Protein AF-0000000074858267 (afdb_homodimer)

Structure (mmCIF, N/CA/C/O backbone):
data_AF-0000000074858267-model_v1
#
loop_
_entity.id
_entity.type
_entity.pdbx_description
1 polymer 'Ankyrin repeat and SOCS box protein 13'
#
loop_
_atom_site.group_PDB
_atom_site.id
_atom_site.type_symbol
_atom_site.label_atom_id
_atom_site.label_alt_id
_atom_site.label_comp_id
_atom_site.label_asym_id
_atom_site.label_entity_id
_atom_site.label_seq_id
_atom_site.pdbx_PDB_ins_code
_atom_site.Cartn_x
_atom_site.Cartn_y
_atom_site.Cartn_z
_atom_site.occupancy
_atom_site.B_iso_or_equiv
_atom_site.auth_seq_id
_atom_site.auth_comp_id
_atom_site.auth_asym_id
_atom_site.auth_atom_id
_atom_site.pdbx_PDB_model_num
ATOM 1 N N . MET A 1 1 ? -24.406 21.719 4.871 1 33.44 1 MET A N 1
ATOM 2 C CA . MET A 1 1 ? -24.938 22.281 6.102 1 33.44 1 MET A CA 1
ATOM 3 C C . MET A 1 1 ? -23.828 22.953 6.91 1 33.44 1 MET A C 1
ATOM 5 O O . MET A 1 1 ? -22.844 22.312 7.27 1 33.44 1 MET A O 1
ATOM 9 N N . THR A 1 2 ? -23.672 24.188 6.684 1 43.06 2 THR A N 1
ATOM 10 C CA . THR A 1 2 ? -22.766 25.109 7.352 1 43.06 2 THR A CA 1
ATOM 11 C C . THR A 1 2 ? -22.797 24.906 8.859 1 43.06 2 THR A C 1
ATOM 13 O O . THR A 1 2 ? -23.859 24.938 9.477 1 43.06 2 THR A O 1
ATOM 16 N N . ASP A 1 3 ? -22.031 24.062 9.406 1 55.59 3 ASP A N 1
ATOM 17 C CA . ASP A 1 3 ? -22.016 23.875 10.852 1 55.59 3 ASP A CA 1
ATOM 18 C C . ASP A 1 3 ? -22.031 25.219 11.578 1 55.59 3 ASP A C 1
ATOM 20 O O . ASP A 1 3 ? -21.047 25.969 11.547 1 55.59 3 ASP A O 1
ATOM 24 N N . LEU A 1 4 ? -23.234 25.875 11.719 1 68.25 4 LEU A N 1
ATOM 25 C CA . LEU A 1 4 ? -23.516 27.141 12.406 1 68.25 4 LEU A CA 1
ATOM 26 C C . LEU A 1 4 ? -22.844 27.156 13.781 1 68.25 4 LEU A C 1
ATOM 28 O O . LEU A 1 4 ? -22.641 28.219 14.359 1 68.25 4 LEU A O 1
ATOM 32 N N . ARG A 1 5 ? -22.422 26.031 14.242 1 77.94 5 ARG A N 1
ATOM 33 C CA . ARG A 1 5 ? -21.875 25.922 15.594 1 77.94 5 ARG A CA 1
ATOM 34 C C . ARG A 1 5 ? -20.438 26.453 15.656 1 77.94 5 ARG A C 1
ATOM 36 O O . ARG A 1 5 ? -20 26.953 16.688 1 77.94 5 ARG A O 1
ATOM 43 N N . TYR A 1 6 ? -19.797 26.375 14.445 1 90.62 6 TYR A N 1
ATOM 44 C CA . TYR A 1 6 ? -18.406 26.812 14.422 1 90.62 6 TYR A CA 1
ATOM 45 C C . TYR A 1 6 ? -18.141 27.688 13.211 1 90.62 6 TYR A C 1
ATOM 47 O O . TYR A 1 6 ? -17.547 27.25 12.227 1 90.62 6 TYR A O 1
ATOM 55 N N . PRO A 1 7 ? -18.594 28.938 13.312 1 91.75 7 PRO A N 1
ATOM 56 C CA . PRO A 1 7 ? -18.531 29.828 12.156 1 91.75 7 PRO A CA 1
ATOM 57 C C . PRO A 1 7 ? -17.109 30.062 11.664 1 91.75 7 PRO A C 1
ATOM 59 O O . PRO A 1 7 ? -16.875 30.156 10.453 1 91.75 7 PRO A O 1
ATOM 62 N N . LEU A 1 8 ? -16.094 30.188 12.594 1 95.94 8 LEU A N 1
ATOM 63 C CA . LEU A 1 8 ? -14.711 30.375 12.188 1 95.94 8 LEU A CA 1
ATOM 64 C C . LEU A 1 8 ? -14.211 29.188 11.367 1 95.94 8 LEU A C 1
ATOM 66 O O . LEU A 1 8 ? -13.547 29.375 10.344 1 95.94 8 LEU A O 1
ATOM 70 N N . HIS A 1 9 ? -14.539 28 11.867 1 95.44 9 HIS A N 1
ATOM 71 C CA . HIS A 1 9 ? -14.133 26.766 11.18 1 95.44 9 HIS A CA 1
ATOM 72 C C . HIS A 1 9 ? -14.703 26.703 9.773 1 95.44 9 HIS A C 1
ATOM 74 O O . HIS A 1 9 ? -13.984 26.406 8.82 1 95.44 9 HIS A O 1
ATOM 80 N N . ALA A 1 10 ? -16 27 9.633 1 93.56 10 ALA A N 1
ATOM 81 C CA . ALA A 1 10 ? -16.688 26.938 8.344 1 93.56 10 ALA A CA 1
ATOM 82 C C . ALA A 1 10 ? -16.094 27.938 7.359 1 93.56 10 ALA A C 1
ATOM 84 O O . ALA A 1 10 ? -15.852 27.625 6.195 1 93.56 10 ALA A O 1
ATOM 85 N N . ALA A 1 11 ? -15.93 29.109 7.832 1 96.19 11 ALA A N 1
ATOM 86 C CA . ALA A 1 11 ? -15.352 30.156 6.988 1 96.19 11 ALA A CA 1
ATOM 87 C C . ALA A 1 11 ? -13.938 29.781 6.539 1 96.19 11 ALA A C 1
ATOM 89 O O . ALA A 1 11 ? -13.586 29.953 5.375 1 96.19 11 ALA A O 1
ATOM 90 N N . ALA A 1 12 ? -13.117 29.234 7.469 1 96.94 12 ALA A N 1
ATOM 91 C CA . ALA A 1 12 ? -11.75 28.812 7.176 1 96.94 12 ALA A CA 1
ATOM 92 C C . ALA A 1 12 ? -11.727 27.672 6.172 1 96.94 12 ALA A C 1
ATOM 94 O O . ALA A 1 12 ? -10.93 27.672 5.23 1 96.94 12 ALA A O 1
ATOM 95 N N . ARG A 1 13 ? -12.562 26.703 6.344 1 94.19 13 ARG A N 1
ATOM 96 C CA . ARG A 1 13 ? -12.656 25.516 5.496 1 94.19 13 ARG A CA 1
ATOM 97 C C . ARG A 1 13 ? -13.031 25.891 4.066 1 94.19 13 ARG A C 1
ATOM 99 O O . ARG A 1 13 ? -12.469 25.359 3.109 1 94.19 13 ARG A O 1
ATOM 106 N N . GLU A 1 14 ? -13.945 26.859 3.943 1 95 14 GLU A N 1
ATOM 107 C CA . GLU A 1 14 ? -14.508 27.219 2.643 1 95 14 GLU A CA 1
ATOM 108 C C . GLU A 1 14 ? -13.703 28.328 1.978 1 95 14 GLU A C 1
ATOM 110 O O . GLU A 1 14 ? -13.961 28.688 0.826 1 95 14 GLU A O 1
ATOM 115 N N . GLY A 1 15 ? -12.812 28.844 2.666 1 97 15 GLY A N 1
ATOM 116 C CA . GLY A 1 15 ? -11.977 29.891 2.1 1 97 15 GLY A CA 1
ATOM 117 C C . GLY A 1 15 ? -12.68 31.234 2.021 1 97 15 GLY A C 1
ATOM 118 O O . GLY A 1 15 ? -12.359 32.062 1.161 1 97 15 GLY A O 1
ATOM 119 N N . ARG A 1 16 ? -13.695 31.422 2.844 1 97.5 16 ARG A N 1
ATOM 120 C CA . ARG A 1 16 ? -14.383 32.719 2.895 1 97.5 16 ARG A CA 1
ATOM 121 C C . ARG A 1 16 ? -13.594 33.719 3.705 1 97.5 16 ARG A C 1
ATOM 123 O O . ARG A 1 16 ? -13.945 34.031 4.848 1 97.5 16 ARG A O 1
ATOM 130 N N . HIS A 1 17 ? -12.648 34.312 3.096 1 97.81 17 HIS A N 1
ATOM 131 C CA . HIS A 1 17 ? -11.672 35.188 3.723 1 97.81 17 HIS A CA 1
ATOM 132 C C . HIS A 1 17 ? -12.344 36.406 4.387 1 97.81 17 HIS A C 1
ATOM 134 O O . HIS A 1 17 ? -12.039 36.719 5.535 1 97.81 17 HIS A O 1
ATOM 140 N N . ASP A 1 18 ? -13.234 37.062 3.652 1 97.94 18 ASP A N 1
ATOM 141 C CA . ASP A 1 18 ? -13.883 38.25 4.164 1 97.94 18 ASP A CA 1
ATOM 142 C C . ASP A 1 18 ? -14.766 37.938 5.371 1 97.94 18 ASP A C 1
ATOM 144 O O . ASP A 1 18 ? -14.797 38.688 6.344 1 97.94 18 ASP A O 1
ATOM 148 N N . ASP A 1 19 ? -15.469 36.875 5.305 1 97.19 19 ASP A N 1
ATOM 149 C CA . ASP A 1 19 ? -16.281 36.438 6.434 1 97.19 19 ASP A CA 1
ATOM 150 C C . ASP A 1 19 ? -15.422 36.125 7.652 1 97.19 19 ASP A C 1
ATOM 152 O O . ASP A 1 19 ? -15.766 36.5 8.773 1 97.19 19 ASP A O 1
ATOM 156 N N . LEU A 1 20 ? -14.336 35.438 7.406 1 97.88 20 LEU A N 1
ATOM 157 C CA . LEU A 1 20 ? -13.422 35.094 8.492 1 97.88 20 LEU A CA 1
ATOM 158 C C . LEU A 1 20 ? -12.875 36.344 9.164 1 97.88 20 LEU A C 1
ATOM 160 O O . LEU A 1 20 ? -12.836 36.438 10.398 1 97.88 20 LEU A O 1
ATOM 164 N N . LYS A 1 21 ? -12.469 37.312 8.352 1 97.44 21 LYS A N 1
ATOM 165 C CA . LYS A 1 21 ? -11.945 38.594 8.859 1 97.44 21 LYS A CA 1
ATOM 166 C C . LYS A 1 21 ? -12.977 39.281 9.727 1 97.44 21 LYS A C 1
ATOM 168 O O . LYS A 1 21 ? -12.656 39.75 10.82 1 97.44 21 LYS A O 1
ATOM 173 N N . SER A 1 22 ? -14.141 39.312 9.234 1 97.19 22 SER A N 1
ATOM 174 C CA . SER A 1 22 ? -15.219 39.969 9.977 1 97.19 22 SER A CA 1
ATOM 175 C C . SER A 1 22 ? -15.469 39.281 11.312 1 97.19 22 SER A C 1
ATOM 177 O O . SER A 1 22 ? -15.68 39.938 12.328 1 97.19 22 SER A O 1
ATOM 179 N N . LEU A 1 23 ? -15.477 38 11.328 1 96.19 23 LEU A N 1
ATOM 180 C CA . LEU A 1 23 ? -15.719 37.219 12.531 1 96.19 23 LEU A CA 1
ATOM 181 C C . LEU A 1 23 ? -14.609 37.406 13.555 1 96.19 23 LEU A C 1
ATOM 183 O O . LEU A 1 23 ? -14.867 37.469 14.758 1 96.19 23 LEU A O 1
ATOM 187 N N . LEU A 1 24 ? -13.398 37.562 13.109 1 96 24 LEU A N 1
ATOM 188 C CA . LEU A 1 24 ? -12.25 37.719 13.992 1 96 24 LEU A CA 1
ATOM 189 C C . LEU A 1 24 ? -12.242 39.125 14.586 1 96 24 LEU A C 1
ATOM 191 O O . LEU A 1 24 ? -11.891 39.312 15.75 1 96 24 LEU A O 1
ATOM 195 N N . LEU A 1 25 ? -12.664 40.125 13.766 1 94.69 25 LEU A N 1
ATOM 196 C CA . LEU A 1 25 ? -12.617 41.5 14.18 1 94.69 25 LEU A CA 1
ATOM 197 C C . LEU A 1 25 ? -13.734 41.812 15.172 1 94.69 25 LEU A C 1
ATOM 199 O O . LEU A 1 25 ? -13.594 42.719 16.016 1 94.69 25 LEU A O 1
ATOM 203 N N . CYS A 1 26 ? -14.766 41.094 15.023 1 92 26 CYS A N 1
ATOM 204 C CA . CYS A 1 26 ? -15.898 41.375 15.914 1 92 26 CYS A CA 1
ATOM 205 C C . CYS A 1 26 ? -15.531 41.031 17.359 1 92 26 CYS A C 1
ATOM 207 O O . CYS A 1 26 ? -16.172 41.531 18.297 1 92 26 CYS A O 1
ATOM 209 N N . GLY A 1 27 ? -14.523 40.188 17.625 1 86.81 27 GLY A N 1
ATOM 210 C CA . GLY A 1 27 ? -13.969 39.938 18.938 1 86.81 27 GLY A CA 1
ATOM 211 C C . GLY A 1 27 ? -14.766 38.906 19.719 1 86.81 27 GLY A C 1
ATOM 212 O O . GLY A 1 27 ? -14.422 38.594 20.859 1 86.81 27 GLY A O 1
ATOM 213 N N . LEU A 1 28 ? -15.742 38.375 19.203 1 89.06 28 LEU A N 1
ATOM 214 C CA . LEU A 1 28 ? -16.641 37.438 19.906 1 89.06 28 LEU A CA 1
ATOM 215 C C . LEU A 1 28 ? -16.156 36 19.766 1 89.06 28 LEU A C 1
ATOM 217 O O . LEU A 1 28 ? -16.594 35.125 20.516 1 89.06 28 LEU A O 1
ATOM 221 N N . HIS A 1 29 ? -15.281 35.812 18.891 1 92.38 29 HIS A N 1
ATOM 222 C CA . HIS A 1 29 ? -14.828 34.438 18.609 1 92.38 29 HIS A CA 1
ATOM 223 C C . HIS A 1 29 ? -13.359 34.25 18.953 1 92.38 29 HIS A C 1
ATOM 225 O O . HIS A 1 29 ? -12.547 35.156 18.703 1 92.38 29 HIS A O 1
ATOM 231 N N . ASP A 1 30 ? -13.016 33.125 19.609 1 95 30 ASP A N 1
ATOM 232 C CA . ASP A 1 30 ? -11.633 32.75 19.875 1 95 30 ASP A CA 1
ATOM 233 C C . ASP A 1 30 ? -10.992 32.094 18.656 1 95 30 ASP A C 1
ATOM 235 O O . ASP A 1 30 ? -11.508 31.109 18.125 1 95 30 ASP A O 1
ATOM 239 N N . VAL A 1 31 ? -9.922 32.688 18.188 1 97.25 31 VAL A N 1
ATOM 240 C CA . VAL A 1 31 ? -9.234 32.219 16.984 1 97.25 31 VAL A CA 1
ATOM 241 C C . VAL A 1 31 ? -8.773 30.781 17.188 1 97.25 31 VAL A C 1
ATOM 243 O O . VAL A 1 31 ? -8.617 30.047 16.219 1 97.25 31 VAL A O 1
ATOM 246 N N . ASN A 1 32 ? -8.562 30.359 18.406 1 97.44 32 ASN A N 1
ATOM 247 C CA . ASN A 1 32 ? -8.117 29 18.719 1 97.44 32 ASN A CA 1
ATOM 248 C C . ASN A 1 32 ? -9.266 28.156 19.266 1 97.44 32 ASN A C 1
ATOM 250 O O . ASN A 1 32 ? -9.031 27.203 20.016 1 97.44 32 ASN A O 1
ATOM 254 N N . GLU A 1 33 ? -10.461 28.578 18.891 1 94.31 33 GLU A N 1
ATOM 255 C CA . GLU A 1 33 ? -11.617 27.797 19.312 1 94.31 33 GLU A CA 1
ATOM 256 C C . GLU A 1 33 ? -11.516 26.359 18.812 1 94.31 33 GLU A C 1
ATOM 258 O O . GLU A 1 33 ? -11.141 26.109 17.672 1 94.31 33 GLU A O 1
ATOM 263 N N . ALA A 1 34 ? -11.852 25.359 19.75 1 92.56 34 ALA A N 1
ATOM 264 C CA . ALA A 1 34 ? -11.75 23.938 19.391 1 92.56 34 ALA A CA 1
ATOM 265 C C . ALA A 1 34 ? -13.133 23.312 19.25 1 92.56 34 ALA A C 1
ATOM 267 O O . ALA A 1 34 ? -14.055 23.625 20.016 1 92.56 34 ALA A O 1
ATOM 268 N N . THR A 1 35 ? -13.25 22.453 18.203 1 88.5 35 THR A N 1
ATOM 269 C CA . THR A 1 35 ? -14.406 21.562 18.172 1 88.5 35 THR A CA 1
ATOM 270 C C . THR A 1 35 ? -14.258 20.438 19.188 1 88.5 35 THR A C 1
ATOM 272 O O . THR A 1 35 ? -13.312 20.422 19.969 1 88.5 35 THR A O 1
ATOM 275 N N . PHE A 1 36 ? -15.289 19.578 19.188 1 83.19 36 PHE A N 1
ATOM 276 C CA . PHE A 1 36 ? -15.266 18.438 20.094 1 83.19 36 PHE A CA 1
ATOM 277 C C . PHE A 1 36 ? -14.031 17.578 19.844 1 83.19 36 PHE A C 1
ATOM 279 O O . PHE A 1 36 ? -13.484 16.984 20.781 1 83.19 36 PHE A O 1
ATOM 286 N N . GLU A 1 37 ? -13.555 17.547 18.641 1 83.5 37 GLU A N 1
ATOM 287 C CA . GLU A 1 37 ? -12.383 16.75 18.281 1 83.5 37 GLU A CA 1
ATOM 288 C C . GLU A 1 37 ? -11.102 17.562 18.391 1 83.5 37 GLU A C 1
ATOM 290 O O . GLU A 1 37 ? -10.047 17.141 17.906 1 83.5 37 GLU A O 1
ATOM 295 N N . LEU A 1 38 ? -11.164 18.719 18.938 1 90.62 38 LEU A N 1
ATOM 296 C CA . LEU A 1 38 ? -10.055 19.625 19.188 1 90.62 38 LEU A CA 1
ATOM 297 C C . LEU A 1 38 ? -9.508 20.188 17.875 1 90.62 38 LEU A C 1
ATOM 299 O O . LEU A 1 38 ? -8.312 20.469 17.766 1 90.62 38 LEU A O 1
ATOM 303 N N . VAL A 1 39 ? -10.414 20.281 16.953 1 92.12 39 VAL A N 1
ATOM 304 C CA . VAL A 1 39 ? -10.047 20.891 15.68 1 92.12 39 VAL A CA 1
ATOM 305 C C . VAL A 1 39 ? -10.156 22.406 15.766 1 92.12 39 VAL A C 1
ATOM 307 O O . VAL A 1 39 ? -11.148 22.938 16.266 1 92.12 39 VAL A O 1
ATOM 310 N N . ARG A 1 40 ? -9.102 23.047 15.344 1 95.75 40 ARG A N 1
ATOM 311 C CA . ARG A 1 40 ? -9.078 24.516 15.305 1 95.75 40 ARG A CA 1
ATOM 312 C C . ARG A 1 40 ? -9.336 25.031 13.898 1 95.75 40 ARG A C 1
ATOM 314 O O . ARG A 1 40 ? -9.18 24.297 12.922 1 95.75 40 ARG A O 1
ATOM 321 N N . PRO A 1 41 ? -9.812 26.297 13.766 1 96.62 41 PRO A N 1
ATOM 322 C CA . PRO A 1 41 ? -10.016 26.875 12.438 1 96.62 41 PRO A CA 1
ATOM 323 C C . PRO A 1 41 ? -8.781 26.766 11.547 1 96.62 41 PRO A C 1
ATOM 325 O O . PRO A 1 41 ? -8.898 26.531 10.344 1 96.62 41 PRO A O 1
ATOM 328 N N . LEU A 1 42 ? -7.594 26.812 12.164 1 98.19 42 LEU A N 1
ATOM 329 C CA . LEU A 1 42 ? -6.359 26.719 11.391 1 98.19 42 LEU A CA 1
ATOM 330 C C . LEU A 1 42 ? -6.203 25.328 10.773 1 98.19 42 LEU A C 1
ATOM 332 O O . LEU A 1 42 ? -5.73 25.203 9.641 1 98.19 42 LEU A O 1
ATOM 336 N N . HIS A 1 43 ? -6.547 24.312 11.508 1 96.12 43 HIS A N 1
ATOM 337 C CA . HIS A 1 43 ? -6.543 22.953 10.953 1 96.12 43 HIS A CA 1
ATOM 338 C C . HIS A 1 43 ? -7.355 22.891 9.664 1 96.12 43 HIS A C 1
ATOM 340 O O . HIS A 1 43 ? -6.902 22.328 8.664 1 96.12 43 HIS A O 1
ATOM 346 N N . GLU A 1 44 ? -8.562 23.484 9.711 1 94.69 44 GLU A N 1
ATOM 347 C CA . GLU A 1 44 ? -9.477 23.453 8.578 1 94.69 44 GLU A CA 1
ATOM 348 C C . GLU A 1 44 ? -8.898 24.203 7.379 1 94.69 44 GLU A C 1
ATOM 350 O O . GLU A 1 44 ? -8.93 23.688 6.254 1 94.69 44 GLU A O 1
ATOM 355 N N . ALA A 1 45 ? -8.422 25.344 7.637 1 97.38 45 ALA A N 1
ATOM 356 C CA . ALA A 1 45 ? -7.84 26.141 6.559 1 97.38 45 ALA A CA 1
ATOM 357 C C . ALA A 1 45 ? -6.691 25.391 5.887 1 97.38 45 ALA A C 1
ATOM 359 O O . ALA A 1 45 ? -6.582 25.391 4.656 1 97.38 45 ALA A O 1
ATOM 360 N N . CYS A 1 46 ? -5.848 24.75 6.688 1 97.56 46 CYS A N 1
ATOM 361 C CA . CYS A 1 46 ? -4.668 24.047 6.176 1 97.56 46 CYS A CA 1
ATOM 362 C C . CYS A 1 46 ? -5.062 22.797 5.414 1 97.56 46 CYS A C 1
ATOM 364 O O . CYS A 1 46 ? -4.539 22.531 4.328 1 97.56 46 CYS A O 1
ATOM 366 N N . PHE A 1 47 ? -5.945 22.078 5.93 1 94.69 47 PHE A N 1
ATOM 367 C CA . PHE A 1 47 ? -6.375 20.844 5.285 1 94.69 47 PHE A CA 1
ATOM 368 C C . PHE A 1 47 ? -7.016 21.141 3.934 1 94.69 47 PHE A C 1
ATOM 370 O O . PHE A 1 47 ? -6.836 20.375 2.979 1 94.69 47 PHE A O 1
ATOM 377 N N . CYS A 1 48 ? -7.746 22.234 3.887 1 95.19 48 CYS A N 1
ATOM 378 C CA . CYS A 1 48 ? -8.477 22.562 2.668 1 95.19 48 CYS A CA 1
ATOM 379 C C . CYS A 1 48 ? -7.637 23.438 1.747 1 95.19 48 CYS A C 1
ATOM 381 O O . CYS A 1 48 ? -8.094 23.828 0.673 1 95.19 48 CYS A O 1
ATOM 383 N N . GLY A 1 49 ? -6.508 23.766 2.119 1 97 49 GLY A N 1
ATOM 384 C CA . GLY A 1 49 ? -5.59 24.5 1.261 1 97 49 GLY A CA 1
ATOM 385 C C . GLY A 1 49 ? -5.961 25.953 1.101 1 97 49 GLY A C 1
ATOM 386 O O . GLY A 1 49 ? -5.777 26.531 0.028 1 97 49 GLY A O 1
ATOM 387 N N . GLN A 1 50 ? -6.551 26.516 2.105 1 97.81 50 GLN A N 1
ATOM 388 C CA . GLN A 1 50 ? -6.969 27.922 2.049 1 97.81 50 GLN A CA 1
ATOM 389 C C . GLN A 1 50 ? -5.895 28.844 2.617 1 97.81 50 GLN A C 1
ATOM 391 O O . GLN A 1 50 ? -5.973 29.25 3.775 1 97.81 50 GLN A O 1
ATOM 396 N N . TYR A 1 51 ? -4.996 29.25 1.82 1 98.56 51 TYR A N 1
ATOM 397 C CA . TYR A 1 51 ? -3.805 29.984 2.234 1 98.56 51 TYR A CA 1
ATOM 398 C C . TYR A 1 51 ? -4.184 31.297 2.902 1 98.56 51 TYR A C 1
ATOM 400 O O . TYR A 1 51 ? -3.682 31.625 3.98 1 98.56 51 TYR A O 1
ATOM 408 N N . GLU A 1 52 ? -5.07 32.031 2.26 1 98.69 52 GLU A N 1
ATOM 409 C CA . GLU A 1 52 ? -5.414 33.375 2.764 1 98.69 52 GLU A CA 1
ATOM 410 C C . GLU A 1 52 ? -6.07 33.281 4.141 1 98.69 52 GLU A C 1
ATOM 412 O O . GLU A 1 52 ? -5.812 34.125 5.008 1 98.69 52 GLU A O 1
ATOM 417 N N . CYS A 1 53 ? -6.871 32.312 4.305 1 98.69 53 CYS A N 1
ATOM 418 C CA . CYS A 1 53 ? -7.516 32.094 5.598 1 98.69 53 CYS A CA 1
ATOM 419 C C . CYS A 1 53 ? -6.504 31.688 6.656 1 98.69 53 CYS A C 1
ATOM 421 O O . CYS A 1 53 ? -6.551 32.156 7.789 1 98.69 53 CYS A O 1
ATOM 423 N N . ALA A 1 54 ? -5.578 30.766 6.297 1 98.81 54 ALA A N 1
ATOM 424 C CA . ALA A 1 54 ? -4.535 30.344 7.227 1 98.81 54 ALA A CA 1
ATOM 425 C C . ALA A 1 54 ? -3.68 31.516 7.68 1 98.81 54 ALA A C 1
ATOM 427 O O . ALA A 1 54 ? -3.422 31.688 8.875 1 98.81 54 ALA A O 1
ATOM 428 N N . ALA A 1 55 ? -3.297 32.344 6.734 1 98.81 55 ALA A N 1
ATOM 429 C CA . ALA A 1 55 ? -2.479 33.531 7.031 1 98.81 55 ALA A CA 1
ATOM 430 C C . ALA A 1 55 ? -3.213 34.5 7.965 1 98.81 55 ALA A C 1
ATOM 432 O O . ALA A 1 55 ? -2.625 35 8.914 1 98.81 55 ALA A O 1
ATOM 433 N N . LEU A 1 56 ? -4.449 34.719 7.645 1 98.62 56 LEU A N 1
ATOM 434 C CA . LEU A 1 56 ? -5.262 35.625 8.453 1 98.62 56 LEU A CA 1
ATOM 435 C C . LEU A 1 56 ? -5.375 35.094 9.883 1 98.62 56 LEU A C 1
ATOM 437 O O . LEU A 1 56 ? -5.266 35.875 10.836 1 98.62 56 LEU A O 1
ATOM 441 N N . LEU A 1 57 ? -5.645 33.812 10.047 1 98.75 57 LEU A N 1
ATOM 442 C CA . LEU A 1 57 ? -5.766 33.219 11.367 1 98.75 57 LEU A CA 1
ATOM 443 C C . LEU A 1 57 ? -4.473 33.375 12.156 1 98.75 57 LEU A C 1
ATOM 445 O O . LEU A 1 57 ? -4.5 33.75 13.336 1 98.75 57 LEU A O 1
ATOM 449 N N . ILE A 1 58 ? -3.318 33.125 11.539 1 98.69 58 ILE A N 1
ATOM 450 C CA . ILE A 1 58 ? -2.02 33.219 12.195 1 98.69 58 ILE A CA 1
ATOM 451 C C . ILE A 1 58 ? -1.769 34.688 12.609 1 98.69 58 ILE A C 1
ATOM 453 O O . ILE A 1 58 ? -1.302 34.938 13.719 1 98.69 58 ILE A O 1
ATOM 457 N N . GLU A 1 59 ? -2.107 35.625 11.719 1 97.81 59 GLU A N 1
ATOM 458 C CA . GLU A 1 59 ? -1.957 37.062 12.008 1 97.81 59 GLU A CA 1
ATOM 459 C C . GLU A 1 59 ? -2.768 37.438 13.234 1 97.81 59 GLU A C 1
ATOM 461 O O . GLU A 1 59 ? -2.371 38.344 13.977 1 97.81 59 GLU A O 1
ATOM 466 N N . HIS A 1 60 ? -3.844 36.812 13.477 1 97.56 60 HIS A N 1
ATOM 467 C CA . HIS A 1 60 ? -4.727 37.156 14.586 1 97.56 60 HIS A CA 1
ATOM 468 C C . HIS A 1 60 ? -4.445 36.281 15.805 1 97.56 60 HIS A C 1
ATOM 470 O O . HIS A 1 60 ? -5.285 36.188 16.703 1 97.56 60 HIS A O 1
ATOM 476 N N . GLY A 1 61 ? -3.361 35.531 15.766 1 97.25 61 GLY A N 1
ATOM 477 C CA . GLY A 1 61 ? -2.875 34.875 16.984 1 97.25 61 GLY A CA 1
ATOM 478 C C . GLY A 1 61 ? -3.17 33.406 17.047 1 97.25 61 GLY A C 1
ATOM 479 O O . GLY A 1 61 ? -3.111 32.781 18.109 1 97.25 61 GLY A O 1
ATOM 480 N N . ALA A 1 62 ? -3.535 32.781 15.938 1 98.44 62 ALA A N 1
ATOM 481 C CA . ALA A 1 62 ? -3.73 31.328 15.945 1 98.44 62 ALA A CA 1
ATOM 482 C C . ALA A 1 62 ? -2.451 30.609 16.359 1 98.44 62 ALA A C 1
ATOM 484 O O . ALA A 1 62 ? -1.363 30.938 15.867 1 98.44 62 ALA A O 1
ATOM 485 N N . ASN A 1 63 ? -2.545 29.672 17.297 1 98.19 63 ASN A N 1
ATOM 486 C CA . ASN A 1 63 ? -1.414 28.844 17.688 1 98.19 63 ASN A CA 1
ATOM 487 C C . ASN A 1 63 ? -1.157 27.734 16.672 1 98.19 63 ASN A C 1
ATOM 489 O O . ASN A 1 63 ? -1.968 26.812 16.516 1 98.19 63 ASN A O 1
ATOM 493 N N . VAL A 1 64 ? -0.054 27.719 16.031 1 98.12 64 VAL A N 1
ATOM 494 C CA . VAL A 1 64 ? 0.229 26.844 14.883 1 98.12 64 VAL A CA 1
ATOM 495 C C . VAL A 1 64 ? 0.587 25.453 15.367 1 98.12 64 VAL A C 1
ATOM 497 O O . VAL A 1 64 ? 0.644 24.5 14.578 1 98.12 64 VAL A O 1
ATOM 500 N N . ASN A 1 65 ? 0.762 25.203 16.672 1 97 65 ASN A N 1
ATOM 501 C CA . ASN A 1 65 ? 1.284 23.922 17.156 1 97 65 ASN A CA 1
ATOM 502 C C . ASN A 1 65 ? 0.228 23.156 17.938 1 97 65 ASN A C 1
ATOM 504 O O . ASN A 1 65 ? 0.523 22.109 18.516 1 97 65 ASN A O 1
ATOM 508 N N . LEU A 1 66 ? -1.019 23.656 17.953 1 94.38 66 LEU A N 1
ATOM 509 C CA . LEU A 1 66 ? -2.068 22.922 18.641 1 94.38 66 LEU A CA 1
ATOM 510 C C . LEU A 1 66 ? -2.479 21.688 17.859 1 94.38 66 LEU A C 1
ATOM 512 O O . LEU A 1 66 ? -2.656 21.75 16.641 1 94.38 66 LEU A O 1
ATOM 516 N N . SER A 1 67 ? -2.59 20.547 18.531 1 91.5 67 SER A N 1
ATOM 517 C CA . SER A 1 67 ? -2.988 19.297 17.891 1 91.5 67 SER A CA 1
ATOM 518 C C . SER A 1 67 ? -4.477 19.031 18.078 1 91.5 67 SER A C 1
ATOM 520 O O . SER A 1 67 ? -5.082 19.5 19.031 1 91.5 67 SER A O 1
ATOM 522 N N . ASN A 1 68 ? -5.059 18.312 17.141 1 88.31 68 ASN A N 1
ATOM 523 C CA . ASN A 1 68 ? -6.402 17.766 17.359 1 88.31 68 ASN A CA 1
ATOM 524 C C . ASN A 1 68 ? -6.375 16.531 18.25 1 88.31 68 ASN A C 1
ATOM 526 O O . ASN A 1 68 ? -5.355 16.234 18.859 1 88.31 68 ASN A O 1
ATOM 530 N N . ILE A 1 69 ? -7.484 15.852 18.328 1 82.69 69 ILE A N 1
ATOM 531 C CA . ILE A 1 69 ? -7.633 14.75 19.266 1 82.69 69 ILE A CA 1
ATOM 532 C C . ILE A 1 69 ? -6.746 13.586 18.844 1 82.69 69 ILE A C 1
ATOM 534 O O . ILE A 1 69 ? -6.344 12.766 19.688 1 82.69 69 ILE A O 1
ATOM 538 N N . ASP A 1 70 ? -6.469 13.516 17.578 1 77.94 70 ASP A N 1
ATOM 539 C CA . ASP A 1 70 ? -5.672 12.414 17.047 1 77.94 70 ASP A CA 1
ATOM 540 C C . ASP A 1 70 ? -4.191 12.797 16.984 1 77.94 70 ASP A C 1
ATOM 542 O O . ASP A 1 70 ? -3.373 12.016 16.484 1 77.94 70 ASP A O 1
ATOM 546 N N . GLY A 1 71 ? -3.848 13.961 17.391 1 82.94 71 GLY A N 1
ATOM 547 C CA . GLY A 1 71 ? -2.459 14.391 17.422 1 82.94 71 GLY A CA 1
ATOM 548 C C . GLY A 1 71 ? -2.021 15.109 16.156 1 82.94 71 GLY A C 1
ATOM 549 O O . GLY A 1 71 ? -0.854 15.477 16.031 1 82.94 71 GLY A O 1
ATOM 550 N N . GLY A 1 72 ? -2.9 15.289 15.305 1 88.88 72 GLY A N 1
ATOM 551 C CA . GLY A 1 72 ? -2.572 15.992 14.078 1 88.88 72 GLY A CA 1
ATOM 552 C C . GLY A 1 72 ? -2.48 17.5 14.266 1 88.88 72 GLY A C 1
ATOM 553 O O . GLY A 1 72 ? -3.275 18.094 15 1 88.88 72 GLY A O 1
ATOM 554 N N . THR A 1 73 ? -1.483 18.047 13.711 1 93.69 73 THR A N 1
ATOM 555 C CA . THR A 1 73 ? -1.289 19.5 13.75 1 93.69 73 THR A CA 1
ATOM 556 C C . THR A 1 73 ? -1.691 20.125 12.422 1 93.69 73 THR A C 1
ATOM 558 O O . THR A 1 73 ? -1.98 19.422 11.453 1 93.69 73 THR A O 1
ATOM 561 N N . ALA A 1 74 ? -1.727 21.5 12.453 1 96 74 ALA A N 1
ATOM 562 C CA . ALA A 1 74 ? -2.02 22.219 11.219 1 96 74 ALA A CA 1
ATOM 563 C C . ALA A 1 74 ? -0.999 21.891 10.133 1 96 74 ALA A C 1
ATOM 565 O O . ALA A 1 74 ? -1.34 21.844 8.953 1 96 74 ALA A O 1
ATOM 566 N N . LEU A 1 75 ? 0.258 21.641 10.578 1 96.88 75 LEU A N 1
ATOM 567 C CA . LEU A 1 75 ? 1.293 21.266 9.617 1 96.88 75 LEU A CA 1
ATOM 568 C C . LEU A 1 75 ? 0.997 19.922 8.984 1 96.88 75 LEU A C 1
ATOM 570 O O . LEU A 1 75 ? 1.166 19.734 7.777 1 96.88 75 LEU A O 1
ATOM 574 N N . CYS A 1 76 ? 0.554 18.969 9.758 1 94.38 76 CYS A N 1
ATOM 575 C CA . CYS A 1 76 ? 0.142 17.672 9.219 1 94.38 76 CYS A CA 1
ATOM 576 C C . CYS A 1 76 ? -0.963 17.844 8.18 1 94.38 76 CYS A C 1
ATOM 578 O O . CYS A 1 76 ? -0.906 17.234 7.109 1 94.38 76 CYS A O 1
ATOM 580 N N . ASP A 1 77 ? -1.923 18.656 8.531 1 94.56 77 ASP A N 1
ATOM 581 C CA . ASP A 1 77 ? -3.041 18.906 7.625 1 94.56 77 ASP A CA 1
ATOM 582 C C . ASP A 1 77 ? -2.561 19.516 6.312 1 94.56 77 ASP A C 1
ATOM 584 O O . ASP A 1 77 ? -3.037 19.156 5.238 1 94.56 77 ASP A O 1
ATOM 588 N N . ALA A 1 78 ? -1.707 20.469 6.402 1 96.88 78 ALA A N 1
ATOM 589 C CA . ALA A 1 78 ? -1.169 21.125 5.211 1 96.88 78 ALA A CA 1
ATOM 590 C C . ALA A 1 78 ? -0.397 20.125 4.344 1 96.88 78 ALA A C 1
ATOM 592 O O . ALA A 1 78 ? -0.463 20.188 3.113 1 96.88 78 ALA A O 1
ATOM 593 N N . CYS A 1 79 ? 0.333 19.234 4.992 1 96.12 79 CYS A N 1
ATOM 594 C CA . CYS A 1 79 ? 1.089 18.219 4.266 1 96.12 79 CYS A CA 1
ATOM 595 C C . CYS A 1 79 ? 0.154 17.219 3.578 1 96.12 79 CYS A C 1
ATOM 597 O O . CYS A 1 79 ? 0.448 16.75 2.482 1 96.12 79 CYS A O 1
ATOM 599 N N . CYS A 1 80 ? -0.908 16.875 4.246 1 93.31 80 CYS A N 1
ATOM 600 C CA . CYS A 1 80 ? -1.927 16.031 3.627 1 93.31 80 CYS A CA 1
ATOM 601 C C . CYS A 1 80 ? -2.469 16.672 2.359 1 93.31 80 CYS A C 1
ATOM 603 O O . CYS A 1 80 ? -2.666 16 1.348 1 93.31 80 CYS A O 1
ATOM 605 N N . ASN A 1 81 ? -2.713 17.969 2.443 1 94.12 81 ASN A N 1
ATOM 606 C CA . ASN A 1 81 ? -3.193 18.719 1.29 1 94.12 81 ASN A CA 1
ATOM 607 C C . ASN A 1 81 ? -2.117 18.859 0.217 1 94.12 81 ASN A C 1
ATOM 609 O O . ASN A 1 81 ? -2.408 18.766 -0.977 1 94.12 81 ASN A O 1
ATOM 613 N N . GLY A 1 82 ? -0.881 19.125 0.602 1 96.44 82 GLY A N 1
ATOM 614 C CA . GLY A 1 82 ? 0.237 19.266 -0.317 1 96.44 82 GLY A CA 1
ATOM 615 C C . GLY A 1 82 ? 0.497 20.703 -0.724 1 96.44 82 GLY A C 1
ATOM 616 O O . GLY A 1 82 ? 1.245 20.969 -1.67 1 96.44 82 GLY A O 1
ATOM 617 N N . ASN A 1 83 ? -0.121 21.688 -0.026 1 97.06 83 ASN A N 1
ATOM 618 C CA . ASN A 1 83 ? 0.052 23.094 -0.357 1 97.06 83 ASN A CA 1
ATOM 619 C C . ASN A 1 83 ? 1.367 23.641 0.191 1 97.06 83 ASN A C 1
ATOM 621 O O . ASN A 1 83 ? 1.474 23.938 1.384 1 97.06 83 ASN A O 1
ATOM 625 N N . LEU A 1 84 ? 2.307 23.922 -0.638 1 98.31 84 LEU A N 1
ATOM 626 C CA . LEU A 1 84 ? 3.652 24.312 -0.248 1 98.31 84 LEU A CA 1
ATOM 627 C C . LEU A 1 84 ? 3.643 25.703 0.396 1 98.31 84 LEU A C 1
ATOM 629 O O . LEU A 1 84 ? 4.41 25.969 1.325 1 98.31 84 LEU A O 1
ATOM 633 N N . LYS A 1 85 ? 2.797 26.531 -0.077 1 98.56 85 LYS A N 1
ATOM 634 C CA . LYS A 1 85 ? 2.734 27.875 0.458 1 98.56 85 LYS A CA 1
ATOM 635 C C . LYS A 1 85 ? 2.273 27.875 1.913 1 98.56 85 LYS A C 1
ATOM 637 O O . LYS A 1 85 ? 2.816 28.609 2.742 1 98.56 85 LYS A O 1
ATOM 642 N N . ILE A 1 86 ? 1.303 27.078 2.174 1 98.69 86 ILE A N 1
ATOM 643 C CA . ILE A 1 86 ? 0.788 27 3.535 1 98.69 86 ILE A CA 1
ATOM 644 C C . ILE A 1 86 ? 1.835 26.359 4.449 1 98.69 86 ILE A C 1
ATOM 646 O O . ILE A 1 86 ? 2.016 26.781 5.59 1 98.69 86 ILE A O 1
ATOM 650 N N . ILE A 1 87 ? 2.508 25.312 3.955 1 98.69 87 ILE A N 1
ATOM 651 C CA . ILE A 1 87 ? 3.551 24.641 4.73 1 98.69 87 ILE A CA 1
ATOM 652 C C . ILE A 1 87 ? 4.648 25.641 5.082 1 98.69 87 ILE A C 1
ATOM 654 O O . ILE A 1 87 ? 5.074 25.734 6.238 1 98.69 87 ILE A O 1
ATOM 658 N N . GLU A 1 88 ? 5.035 26.406 4.156 1 98.56 88 GLU A N 1
ATOM 659 C CA . GLU A 1 88 ? 6.051 27.422 4.387 1 98.56 88 GLU A CA 1
ATOM 660 C C . GLU A 1 88 ? 5.57 28.453 5.406 1 98.56 88 GLU A C 1
ATOM 662 O O . GLU A 1 88 ? 6.328 28.859 6.293 1 98.56 88 GLU A O 1
ATOM 667 N N . LEU A 1 89 ? 4.379 28.891 5.246 1 98.75 89 LEU A N 1
ATOM 668 C CA . LEU A 1 89 ? 3.777 29.844 6.164 1 98.75 89 LEU A CA 1
ATOM 669 C C . LEU A 1 89 ? 3.814 29.328 7.598 1 98.75 89 LEU A C 1
ATOM 671 O O . LEU A 1 89 ? 4.215 30.047 8.516 1 98.75 89 LEU A O 1
ATOM 675 N N . LEU A 1 90 ? 3.398 28.094 7.758 1 98.81 90 LEU A N 1
ATOM 676 C CA . LEU A 1 90 ? 3.357 27.5 9.086 1 98.81 90 LEU A CA 1
ATOM 677 C C . LEU A 1 90 ? 4.762 27.375 9.672 1 98.81 90 LEU A C 1
ATOM 679 O O . LEU A 1 90 ? 4.98 27.719 10.836 1 98.81 90 LEU A O 1
ATOM 683 N N . LEU A 1 91 ? 5.672 26.891 8.867 1 98.38 91 LEU A N 1
ATOM 684 C CA . LEU A 1 91 ? 7.043 26.719 9.336 1 98.38 91 LEU A CA 1
ATOM 685 C C . LEU A 1 91 ? 7.668 28.047 9.719 1 98.38 91 LEU A C 1
ATOM 687 O O . LEU A 1 91 ? 8.328 28.156 10.758 1 98.38 91 LEU A O 1
ATOM 691 N N . ASN A 1 92 ? 7.438 29.047 8.906 1 97.94 92 ASN A N 1
ATOM 692 C CA . ASN A 1 92 ? 7.953 30.375 9.203 1 97.94 92 ASN A CA 1
ATOM 693 C C . ASN A 1 92 ? 7.281 30.984 10.43 1 97.94 92 ASN A C 1
ATOM 695 O O . ASN A 1 92 ? 7.805 31.922 11.031 1 97.94 92 ASN A O 1
ATOM 699 N N . SER A 1 93 ? 6.156 30.5 10.797 1 98.5 93 SER A N 1
ATOM 700 C CA . SER A 1 93 ? 5.406 31.016 11.938 1 98.5 93 SER A CA 1
ATOM 701 C C . SER A 1 93 ? 5.688 30.203 13.195 1 98.5 93 SER A C 1
ATOM 703 O O . SER A 1 93 ? 5 30.344 14.211 1 98.5 93 SER A O 1
ATOM 705 N N . GLY A 1 94 ? 6.578 29.234 13.078 1 97.75 94 GLY A N 1
ATOM 706 C CA . GLY A 1 94 ? 7.043 28.547 14.266 1 97.75 94 GLY A CA 1
ATOM 707 C C . GLY A 1 94 ? 6.438 27.156 14.43 1 97.75 94 GLY A C 1
ATOM 708 O O . GLY A 1 94 ? 6.492 26.578 15.516 1 97.75 94 GLY A O 1
ATOM 709 N N . ALA A 1 95 ? 5.84 26.625 13.422 1 98.12 95 ALA A N 1
ATOM 710 C CA . ALA A 1 95 ? 5.289 25.266 13.508 1 98.12 95 ALA A CA 1
ATOM 711 C C . ALA A 1 95 ? 6.391 24.25 13.781 1 98.12 95 ALA A C 1
ATOM 713 O O . ALA A 1 95 ? 7.48 24.328 13.211 1 98.12 95 ALA A O 1
ATOM 714 N N . ASN A 1 96 ? 6.078 23.328 14.688 1 96.75 96 ASN A N 1
ATOM 715 C CA . ASN A 1 96 ? 6.996 22.234 14.977 1 96.75 96 ASN A CA 1
ATOM 716 C C . ASN A 1 96 ? 6.965 21.172 13.883 1 96.75 96 ASN A C 1
ATOM 718 O O . ASN A 1 96 ? 5.949 20.5 13.688 1 96.75 96 ASN A O 1
ATOM 722 N N . VAL A 1 97 ? 8.039 21 13.203 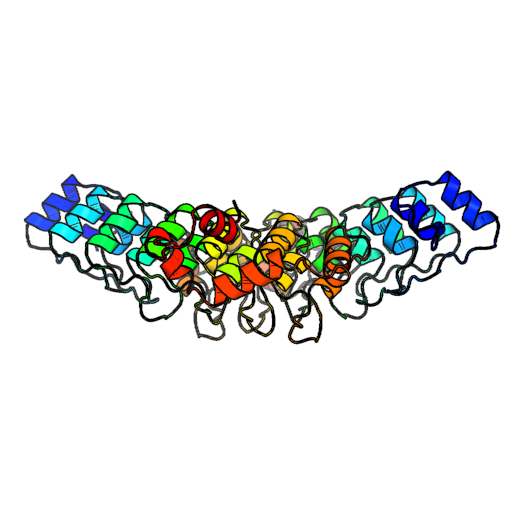1 96.31 97 VAL A N 1
ATOM 723 C CA . VAL A 1 97 ? 8.102 20.078 12.078 1 96.31 97 VAL A CA 1
ATOM 724 C C . VAL A 1 97 ? 8.156 18.641 12.578 1 96.31 97 VAL A C 1
ATOM 726 O O . VAL A 1 97 ? 7.883 17.703 11.828 1 96.31 97 VAL A O 1
ATOM 729 N N . ASN A 1 98 ? 8.523 18.453 13.836 1 94.81 98 ASN A N 1
ATOM 730 C CA . ASN A 1 98 ? 8.562 17.156 14.5 1 94.81 98 ASN A CA 1
ATOM 731 C C . ASN A 1 98 ? 7.691 17.141 15.75 1 94.81 98 ASN A C 1
ATOM 733 O O . ASN A 1 98 ? 8.203 16.984 16.859 1 94.81 98 ASN A O 1
ATOM 737 N N . PRO A 1 99 ? 6.363 17.234 15.57 1 90.25 99 PRO A N 1
ATOM 738 C CA . PRO A 1 99 ? 5.484 17.203 16.734 1 90.25 99 PRO A CA 1
ATOM 739 C C . PRO A 1 99 ? 5.559 15.875 17.484 1 90.25 99 PRO A C 1
ATOM 741 O O . PRO A 1 99 ? 6.035 14.875 16.938 1 90.25 99 PRO A O 1
ATOM 744 N N . PRO A 1 100 ? 5.203 15.898 18.859 1 81.44 100 PRO A N 1
ATOM 745 C CA . PRO A 1 100 ? 5.188 14.633 19.594 1 81.44 100 PRO A CA 1
ATOM 746 C C . PRO A 1 100 ? 4.301 13.578 18.938 1 81.44 100 PRO A C 1
ATOM 748 O O . PRO A 1 100 ? 3.203 13.891 18.469 1 81.44 100 PRO A O 1
ATOM 751 N N . PHE A 1 101 ? 4.906 12.516 18.609 1 63.56 101 PHE A N 1
ATOM 752 C CA . PHE A 1 101 ? 4.324 11.469 17.781 1 63.56 101 PHE A CA 1
ATOM 753 C C . PHE A 1 101 ? 3.133 10.82 18.469 1 63.56 101 PHE A C 1
ATOM 755 O O . PHE A 1 101 ? 3.285 10.195 19.516 1 63.56 101 PHE A O 1
ATOM 762 N N . LEU A 1 102 ? 2.064 11.094 17.953 1 65.62 102 LEU A N 1
ATOM 763 C CA . LEU A 1 102 ? 0.934 10.281 18.391 1 65.62 102 LEU A CA 1
ATOM 764 C C . LEU A 1 102 ? 0.528 9.281 17.312 1 65.62 102 LEU A C 1
ATOM 766 O O . LEU A 1 102 ? 0.761 8.078 17.469 1 65.62 102 LEU A O 1
ATOM 770 N N . MET A 1 103 ? 0.16 9.773 16.203 1 67.12 103 MET A N 1
ATOM 771 C CA . MET A 1 103 ? -0.327 8.828 15.203 1 67.12 103 MET A CA 1
ATOM 772 C C . MET A 1 103 ? 0.417 9 13.883 1 67.12 103 MET A C 1
ATOM 774 O O . MET A 1 103 ? 0.623 8.023 13.148 1 67.12 103 MET A O 1
ATOM 778 N N . THR A 1 104 ? 0.819 10.234 13.641 1 78.19 104 THR A N 1
ATOM 779 C CA . THR A 1 104 ? 1.453 10.461 12.352 1 78.19 104 THR A CA 1
ATOM 780 C C . THR A 1 104 ? 2.373 11.68 12.406 1 78.19 104 THR A C 1
ATOM 782 O O . THR A 1 104 ? 2.379 12.414 13.398 1 78.19 104 THR A O 1
ATOM 785 N N . THR A 1 105 ? 3.234 11.812 11.508 1 90.88 105 THR A N 1
ATOM 786 C CA . THR A 1 105 ? 4.105 12.969 11.328 1 90.88 105 THR A CA 1
ATOM 787 C C . THR A 1 105 ? 3.775 13.703 10.031 1 90.88 105 THR A C 1
ATOM 789 O O . THR A 1 105 ? 3.145 13.141 9.141 1 90.88 105 THR A O 1
ATOM 792 N N . PRO A 1 106 ? 4.18 15.008 9.992 1 94.56 106 PRO A N 1
ATOM 793 C CA . PRO A 1 106 ? 3.988 15.734 8.742 1 94.56 106 PRO A CA 1
ATOM 794 C C . PRO A 1 106 ? 4.574 15 7.535 1 94.56 106 PRO A C 1
ATOM 796 O O . PRO A 1 106 ? 3.959 14.969 6.465 1 94.56 106 PRO A O 1
ATOM 799 N N . VAL A 1 107 ? 5.707 14.328 7.754 1 96.12 107 VAL A N 1
ATOM 800 C CA . VAL A 1 107 ? 6.355 13.609 6.66 1 96.12 107 VAL A CA 1
ATOM 801 C C . VAL A 1 107 ? 5.484 12.43 6.23 1 96.12 107 VAL A C 1
ATOM 803 O O . VAL A 1 107 ? 5.254 12.219 5.039 1 96.12 107 VAL A O 1
ATOM 806 N N . HIS A 1 108 ? 5.012 11.641 7.156 1 94.5 108 HIS A N 1
ATOM 807 C CA . HIS A 1 108 ? 4.109 10.547 6.832 1 94.5 108 HIS A CA 1
ATOM 808 C C . HIS A 1 108 ? 2.906 11.039 6.031 1 94.5 108 HIS A C 1
ATOM 810 O O . HIS A 1 108 ? 2.541 10.438 5.02 1 94.5 108 HIS A O 1
ATOM 816 N N . GLU A 1 109 ? 2.287 12.133 6.516 1 93.19 109 GLU A N 1
ATOM 817 C CA . GLU A 1 109 ? 1.095 12.664 5.859 1 93.19 109 GLU A CA 1
ATOM 818 C C . GLU A 1 109 ? 1.389 13.062 4.418 1 93.19 109 GLU A C 1
ATOM 820 O O . GLU A 1 109 ? 0.575 12.82 3.523 1 93.19 109 GLU A O 1
ATOM 825 N N . ALA A 1 110 ? 2.457 13.672 4.172 1 96 110 ALA A N 1
ATOM 826 C CA . ALA A 1 110 ? 2.859 14.039 2.816 1 96 110 ALA A CA 1
ATOM 827 C C . ALA A 1 110 ? 3.025 12.805 1.935 1 96 110 ALA A C 1
ATOM 829 O O . ALA A 1 110 ? 2.551 12.781 0.797 1 96 110 ALA A O 1
ATOM 830 N N . VAL A 1 111 ? 3.633 11.734 2.492 1 96.25 111 VAL A N 1
ATOM 831 C CA . VAL A 1 111 ? 3.982 10.555 1.711 1 96.25 111 VAL A CA 1
ATOM 832 C C . VAL A 1 111 ? 2.729 9.727 1.432 1 96.25 111 VAL A C 1
ATOM 834 O O . VAL A 1 111 ? 2.57 9.18 0.34 1 96.25 111 VAL A O 1
ATOM 837 N N . PHE A 1 112 ? 1.839 9.648 2.434 1 92.38 112 PHE A N 1
ATOM 838 C CA . PHE A 1 112 ? 0.615 8.875 2.252 1 92.38 112 PHE A CA 1
ATOM 839 C C . PHE A 1 112 ? -0.155 9.359 1.029 1 92.38 112 PHE A C 1
ATOM 841 O O . PHE A 1 112 ? -0.892 8.594 0.407 1 92.38 112 PHE A O 1
ATOM 848 N N . ARG A 1 113 ? 0.117 10.648 0.634 1 92.19 113 ARG A N 1
ATOM 849 C CA . ARG A 1 113 ? -0.59 11.227 -0.505 1 92.19 113 ARG A CA 1
ATOM 850 C C . ARG A 1 113 ? 0.366 11.5 -1.659 1 92.19 113 ARG A C 1
ATOM 852 O O . ARG A 1 113 ? 0.002 12.172 -2.625 1 92.19 113 ARG A O 1
ATOM 859 N N . ASP A 1 114 ? 1.536 11.023 -1.562 1 96.31 114 ASP A N 1
ATOM 860 C CA . ASP A 1 114 ? 2.596 11.18 -2.553 1 96.31 114 ASP A CA 1
ATOM 861 C C . ASP A 1 114 ? 2.846 12.656 -2.859 1 96.31 114 ASP A C 1
ATOM 863 O O . ASP A 1 114 ? 3.111 13.023 -4.008 1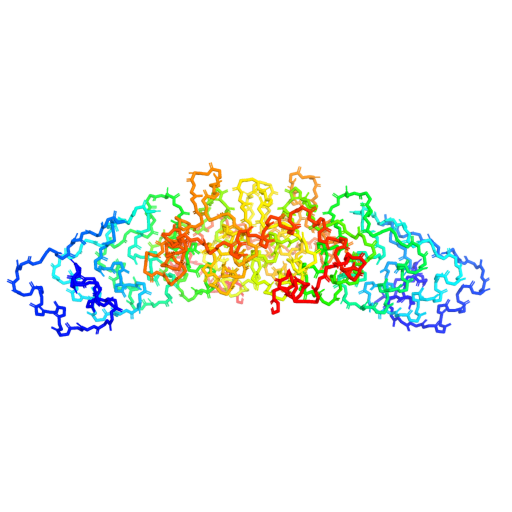 96.31 114 ASP A O 1
ATOM 867 N N . ASN A 1 115 ? 2.625 13.531 -1.869 1 97.12 115 ASN A N 1
ATOM 868 C CA . ASN A 1 115 ? 2.99 14.938 -1.968 1 97.12 115 ASN A CA 1
ATOM 869 C C . ASN A 1 115 ? 4.492 15.148 -1.788 1 97.12 115 ASN A C 1
ATOM 871 O O . ASN A 1 115 ? 4.922 15.781 -0.824 1 97.12 115 ASN A O 1
ATOM 875 N N . TRP A 1 116 ? 5.223 14.742 -2.779 1 97.62 116 TRP A N 1
ATOM 876 C CA . TRP A 1 116 ? 6.672 14.617 -2.66 1 97.62 116 TRP A CA 1
ATOM 877 C C . TRP A 1 116 ? 7.336 15.992 -2.672 1 97.62 116 TRP A C 1
ATOM 879 O O . TRP A 1 116 ? 8.422 16.172 -2.115 1 97.62 116 TRP A O 1
ATOM 889 N N . LYS A 1 117 ? 6.727 17 -3.18 1 97.06 117 LYS A N 1
ATOM 890 C CA . LYS A 1 117 ? 7.297 18.344 -3.248 1 97.06 117 LYS A CA 1
ATOM 891 C C . LYS A 1 117 ? 7.477 18.938 -1.854 1 97.06 117 LYS A C 1
ATOM 893 O O . LYS A 1 117 ? 8.359 19.781 -1.638 1 97.06 117 LYS A O 1
ATOM 898 N N . CYS A 1 118 ? 6.645 18.469 -0.925 1 97.44 118 CYS A N 1
ATOM 899 C CA . CYS A 1 118 ? 6.688 18.969 0.447 1 97.44 118 CYS A CA 1
ATOM 900 C C . CYS A 1 118 ? 7.934 18.469 1.17 1 97.44 118 CYS A C 1
ATOM 902 O O . CYS A 1 118 ? 8.383 19.078 2.139 1 97.44 118 CYS A O 1
ATOM 904 N N . LEU A 1 119 ? 8.477 17.375 0.752 1 97.75 119 LEU A N 1
ATOM 905 C CA . LEU A 1 119 ? 9.484 16.641 1.516 1 97.75 119 LEU A CA 1
ATOM 906 C C . LEU A 1 119 ? 10.789 17.422 1.578 1 97.75 119 LEU A C 1
ATOM 908 O O . LEU A 1 119 ? 11.461 17.438 2.615 1 97.75 119 LEU A O 1
ATOM 912 N N . GLU A 1 120 ? 11.117 18.062 0.541 1 95.06 120 GLU A N 1
ATOM 913 C CA . GLU A 1 120 ? 12.32 18.891 0.542 1 95.06 120 GLU A CA 1
ATOM 914 C C . GLU A 1 120 ? 12.203 20.031 1.545 1 95.06 120 GLU A C 1
ATOM 916 O O . GLU A 1 120 ? 13.141 20.297 2.303 1 95.06 120 GLU A O 1
ATOM 921 N N . LEU A 1 121 ? 11.109 20.672 1.479 1 96.81 121 LEU A N 1
ATOM 922 C CA . LEU A 1 121 ? 10.859 21.781 2.385 1 96.81 121 LEU A CA 1
ATOM 923 C C . LEU A 1 121 ? 10.891 21.328 3.838 1 96.81 121 LEU A C 1
ATOM 925 O O . LEU A 1 121 ? 11.5 21.984 4.688 1 96.81 121 LEU A O 1
ATOM 929 N N . LEU A 1 122 ? 10.242 20.266 4.129 1 98 122 LEU A N 1
ATOM 930 C CA . LEU A 1 122 ? 10.219 19.719 5.484 1 98 122 LEU A CA 1
ATOM 931 C C . LEU A 1 122 ? 11.625 19.344 5.949 1 98 122 LEU A C 1
ATOM 933 O O . LEU A 1 122 ? 12 19.641 7.086 1 98 122 LEU A O 1
ATOM 937 N N . SER A 1 123 ? 12.367 18.75 5.082 1 95.88 123 SER A N 1
ATOM 938 C CA . SER A 1 123 ? 13.734 18.344 5.41 1 95.88 123 SER A CA 1
ATOM 939 C C . SER A 1 123 ? 14.609 19.547 5.723 1 95.88 123 SER A C 1
ATOM 941 O O . SER A 1 123 ? 15.406 19.516 6.664 1 95.88 123 SER A O 1
ATOM 943 N N . LYS A 1 124 ? 14.422 20.578 4.934 1 95.12 124 LYS A N 1
ATOM 944 C CA . LYS A 1 124 ? 15.18 21.812 5.133 1 95.12 124 LYS A CA 1
ATOM 945 C C . LYS A 1 124 ? 14.922 22.391 6.516 1 95.12 124 LYS A C 1
ATOM 947 O O . LYS A 1 124 ? 15.789 23.062 7.09 1 95.12 124 LYS A O 1
ATOM 952 N N . HIS A 1 125 ? 13.797 22.141 7.047 1 96.75 125 HIS A N 1
ATOM 953 C CA . HIS A 1 125 ? 13.43 22.688 8.344 1 96.75 125 HIS A CA 1
ATOM 954 C C . HIS A 1 125 ? 13.672 21.688 9.461 1 96.75 125 HIS A C 1
ATOM 956 O O . HIS A 1 125 ? 13.188 21.859 10.586 1 96.75 125 HIS A O 1
ATOM 962 N N . GLY A 1 126 ? 14.289 20.516 9.109 1 96.12 126 GLY A N 1
ATOM 963 C CA . GLY A 1 126 ? 14.781 19.609 10.141 1 96.12 126 GLY A CA 1
ATOM 964 C C . GLY A 1 126 ? 13.836 18.453 10.422 1 96.12 126 GLY A C 1
ATOM 965 O O . GLY A 1 126 ? 13.914 17.828 11.484 1 96.12 126 GLY A O 1
ATOM 966 N N . ALA A 1 127 ? 12.961 18.156 9.547 1 96.44 127 ALA A N 1
ATOM 967 C CA . ALA A 1 127 ? 12.047 17.031 9.758 1 96.44 127 ALA A CA 1
ATOM 968 C C . ALA A 1 127 ? 12.812 15.719 9.898 1 96.44 127 ALA A C 1
ATOM 970 O O . ALA A 1 127 ? 13.773 15.477 9.164 1 96.44 127 ALA A O 1
ATOM 971 N N . LEU A 1 128 ? 12.406 14.914 10.852 1 94.56 128 LEU A N 1
ATOM 972 C CA . LEU A 1 128 ? 12.953 13.562 10.984 1 94.56 128 LEU A CA 1
ATOM 973 C C . LEU A 1 128 ? 12.336 12.625 9.961 1 94.56 128 LEU A C 1
ATOM 975 O O . LEU A 1 128 ? 11.133 12.359 10 1 94.56 128 LEU A O 1
ATOM 979 N N . LEU A 1 129 ? 13.109 12.086 9.164 1 94.69 129 LEU A N 1
ATOM 980 C CA . LEU A 1 129 ? 12.617 11.367 7.996 1 94.69 129 LEU A CA 1
ATOM 981 C C . LEU A 1 129 ? 12.453 9.883 8.305 1 94.69 129 LEU A C 1
ATOM 983 O O . LEU A 1 129 ? 11.766 9.164 7.574 1 94.69 129 LEU A O 1
ATOM 987 N N . ASP A 1 130 ? 13.078 9.359 9.406 1 93.75 130 ASP A N 1
ATOM 988 C CA . ASP A 1 130 ? 13.102 7.922 9.664 1 93.75 130 ASP A CA 1
ATOM 989 C C . ASP A 1 130 ? 12.242 7.566 10.875 1 93.75 130 ASP A C 1
ATOM 991 O O . ASP A 1 130 ? 12.453 6.531 11.508 1 93.75 130 ASP A O 1
ATOM 995 N N . LYS A 1 131 ? 11.352 8.508 11.195 1 90.81 131 LYS A N 1
ATOM 996 C CA . LYS A 1 131 ? 10.43 8.172 12.281 1 90.81 131 LYS A CA 1
ATOM 997 C C . LYS A 1 131 ? 9.562 6.973 11.914 1 90.81 131 LYS A C 1
ATOM 999 O O . LYS A 1 131 ? 9.055 6.883 10.797 1 90.81 131 LYS A O 1
ATOM 1004 N N . ASN A 1 132 ? 9.5 5.984 12.773 1 86.12 132 ASN A N 1
ATOM 1005 C CA . ASN A 1 132 ? 8.734 4.758 12.57 1 86.12 132 ASN A CA 1
ATOM 1006 C C . ASN A 1 132 ? 7.402 4.793 13.305 1 86.12 132 ASN A C 1
ATOM 1008 O O . ASN A 1 132 ? 7.371 4.871 14.539 1 86.12 132 ASN A O 1
ATOM 1012 N N . ASP A 1 133 ? 6.379 4.793 12.492 1 76.56 133 ASP A N 1
ATOM 1013 C CA . ASP A 1 133 ? 5.07 4.699 13.133 1 76.56 133 ASP A CA 1
ATOM 1014 C C . ASP A 1 133 ? 4.672 3.24 13.352 1 76.56 133 ASP A C 1
ATOM 1016 O O . ASP A 1 133 ? 5.16 2.348 12.656 1 76.56 133 ASP A O 1
ATOM 1020 N N . CYS A 1 134 ? 4.156 2.76 14.43 1 71.38 134 CYS A N 1
ATOM 1021 C CA . CYS A 1 134 ? 3.842 1.388 14.812 1 71.38 134 CYS A CA 1
ATOM 1022 C C . CYS A 1 134 ? 2.92 0.735 13.797 1 71.38 134 CYS A C 1
ATOM 1024 O O . CYS A 1 134 ? 2.807 -0.491 13.75 1 71.38 134 CYS A O 1
ATOM 1026 N N . HIS A 1 135 ? 2.439 1.563 12.898 1 73.12 135 HIS A N 1
ATOM 1027 C CA . HIS A 1 135 ? 1.458 1.011 11.977 1 73.12 135 HIS A CA 1
ATOM 1028 C C . HIS A 1 135 ? 2.064 0.804 10.586 1 73.12 135 HIS A C 1
ATOM 1030 O O . HIS A 1 135 ? 1.889 -0.255 9.984 1 73.12 135 HIS A O 1
ATOM 1036 N N . TYR A 1 136 ? 2.828 1.746 10.102 1 81.25 136 TYR A N 1
ATOM 1037 C CA . TYR A 1 136 ? 3.17 1.748 8.688 1 81.25 136 TYR A CA 1
ATOM 1038 C C . TYR A 1 136 ? 4.68 1.818 8.484 1 81.25 136 TYR A C 1
ATOM 1040 O O . TYR A 1 136 ? 5.168 1.747 7.359 1 81.25 136 TYR A O 1
ATOM 1048 N N . GLY A 1 137 ? 5.352 1.909 9.633 1 88.69 137 GLY A N 1
ATOM 1049 C CA . GLY A 1 137 ? 6.793 2.059 9.523 1 88.69 137 GLY A CA 1
ATOM 1050 C C . GLY A 1 137 ? 7.223 3.48 9.211 1 88.69 137 GLY A C 1
ATOM 1051 O O . GLY A 1 137 ? 6.574 4.438 9.633 1 88.69 137 GLY A O 1
ATOM 1052 N N . THR A 1 138 ? 8.367 3.598 8.57 1 94.38 138 THR A N 1
ATOM 1053 C CA . THR A 1 138 ? 8.867 4.91 8.172 1 94.38 138 THR A CA 1
ATOM 1054 C C . THR A 1 138 ? 8.148 5.41 6.926 1 94.38 138 THR A C 1
ATOM 1056 O O . THR A 1 138 ? 7.484 4.633 6.23 1 94.38 138 THR A O 1
ATOM 1059 N N . PRO A 1 139 ? 8.289 6.727 6.688 1 95.69 139 PRO A N 1
ATOM 1060 C CA . PRO A 1 139 ? 7.715 7.242 5.441 1 95.69 139 PRO A CA 1
ATOM 1061 C C . PRO A 1 139 ? 8.219 6.496 4.211 1 95.69 139 PRO A C 1
ATOM 1063 O O . PRO A 1 139 ? 7.461 6.281 3.26 1 95.69 139 PRO A O 1
ATOM 1066 N N . LEU A 1 140 ? 9.469 6.051 4.305 1 97.44 140 LEU A N 1
ATOM 1067 C CA . LEU A 1 140 ? 10.016 5.32 3.166 1 97.44 140 LEU A CA 1
ATOM 1068 C C . LEU A 1 140 ? 9.352 3.957 3.021 1 97.44 140 LEU A C 1
ATOM 1070 O O . LEU A 1 140 ? 9.148 3.475 1.903 1 97.44 140 LEU A O 1
ATOM 1074 N N . HIS A 1 141 ? 9.031 3.297 4.117 1 95.56 141 HIS A N 1
ATOM 1075 C CA . HIS A 1 141 ? 8.234 2.076 4.051 1 95.56 141 HIS A CA 1
ATOM 1076 C C . HIS A 1 141 ? 6.922 2.316 3.318 1 95.56 141 HIS A C 1
ATOM 1078 O O . HIS A 1 141 ? 6.531 1.525 2.455 1 95.56 141 HIS A O 1
ATOM 1084 N N . VAL A 1 142 ? 6.258 3.387 3.713 1 94.12 142 VAL A N 1
ATOM 1085 C CA . VAL A 1 142 ? 4.973 3.736 3.119 1 94.12 142 VAL A CA 1
ATOM 1086 C C . VAL A 1 142 ? 5.137 3.938 1.614 1 94.12 142 VAL A C 1
ATOM 1088 O O . VAL A 1 142 ? 4.371 3.387 0.82 1 94.12 142 VAL A O 1
ATOM 1091 N N . ALA A 1 143 ? 6.109 4.727 1.191 1 97.12 143 ALA A N 1
ATOM 1092 C CA . ALA A 1 143 ? 6.355 4.996 -0.222 1 97.12 143 ALA A CA 1
ATOM 1093 C C . ALA A 1 143 ? 6.629 3.707 -0.989 1 97.12 143 ALA A C 1
ATOM 1095 O O . ALA A 1 143 ? 6.141 3.527 -2.107 1 97.12 143 ALA A O 1
ATOM 1096 N N . ALA A 1 144 ? 7.375 2.801 -0.352 1 96.31 144 ALA A N 1
ATOM 1097 C CA . ALA A 1 144 ? 7.734 1.539 -0.99 1 96.31 144 ALA A CA 1
ATOM 1098 C C . ALA A 1 144 ? 6.52 0.632 -1.142 1 96.31 144 ALA A C 1
ATOM 1100 O O . ALA A 1 144 ? 6.332 0.003 -2.186 1 96.31 144 ALA A O 1
ATOM 1101 N N . TYR A 1 145 ? 5.77 0.567 -0.123 1 93.06 145 TYR A N 1
ATOM 1102 C CA . TYR A 1 145 ? 4.59 -0.291 -0.169 1 93.06 145 TYR A CA 1
ATOM 1103 C C . TYR A 1 145 ? 3.582 0.222 -1.19 1 93.06 145 TYR A C 1
ATOM 1105 O O . TYR A 1 145 ? 2.979 -0.564 -1.924 1 93.06 145 TYR A O 1
ATOM 1113 N N . LYS A 1 146 ? 3.426 1.516 -1.189 1 93.88 146 LYS A N 1
ATOM 1114 C CA . LYS A 1 146 ? 2.438 2.137 -2.066 1 93.88 146 LYS A CA 1
ATOM 1115 C C . LYS A 1 146 ? 2.961 2.242 -3.496 1 93.88 146 LYS A C 1
ATOM 1117 O O . LYS A 1 146 ? 2.182 2.396 -4.438 1 93.88 146 LYS A O 1
ATOM 1122 N N . GLY A 1 147 ? 4.258 2.145 -3.676 1 95.38 147 GLY A N 1
ATOM 1123 C CA . GLY A 1 147 ? 4.855 2.297 -4.992 1 95.38 147 GLY A CA 1
ATOM 1124 C C . GLY A 1 147 ? 5.008 3.744 -5.418 1 95.38 147 GLY A C 1
ATOM 1125 O O . GLY A 1 147 ? 4.887 4.066 -6.602 1 95.38 147 GLY A O 1
ATOM 1126 N N . TYR A 1 148 ? 5.203 4.688 -4.488 1 97.06 148 TYR A N 1
ATOM 1127 C CA . TYR A 1 148 ? 5.359 6.109 -4.77 1 97.06 148 TYR A CA 1
ATOM 1128 C C . TYR A 1 148 ? 6.82 6.457 -5.031 1 97.06 148 TYR A C 1
ATOM 1130 O O . TYR A 1 148 ? 7.547 6.859 -4.121 1 97.06 148 TYR A O 1
ATOM 1138 N N . ILE A 1 149 ? 7.199 6.402 -6.266 1 97.62 149 ILE A N 1
ATOM 1139 C CA . ILE A 1 149 ? 8.586 6.52 -6.699 1 97.62 149 ILE A CA 1
ATOM 1140 C C . ILE A 1 149 ? 9.109 7.926 -6.398 1 97.62 149 ILE A C 1
ATOM 1142 O O . ILE A 1 149 ? 10.219 8.086 -5.895 1 97.62 149 ILE A O 1
ATOM 1146 N N . LYS A 1 150 ? 8.305 8.93 -6.617 1 97.88 150 LYS A N 1
ATOM 1147 C CA . LYS A 1 150 ? 8.742 10.305 -6.41 1 97.88 150 LYS A CA 1
ATOM 1148 C C . LYS A 1 150 ? 8.969 10.594 -4.93 1 97.88 150 LYS A C 1
ATOM 1150 O O . LYS A 1 150 ? 9.969 11.219 -4.562 1 97.88 150 LYS A O 1
ATOM 1155 N N . SER A 1 151 ? 8.023 10.141 -4.125 1 98.44 151 SER A N 1
ATOM 1156 C CA . SER A 1 151 ? 8.195 10.328 -2.688 1 98.44 151 SER A CA 1
ATOM 1157 C C . SER A 1 151 ? 9.422 9.578 -2.178 1 98.44 151 SER A C 1
ATOM 1159 O O . SER A 1 151 ? 10.188 10.109 -1.367 1 98.44 151 SER A O 1
ATOM 1161 N N . ALA A 1 152 ? 9.617 8.344 -2.678 1 98.38 152 ALA A N 1
ATOM 1162 C CA . ALA A 1 152 ? 10.781 7.555 -2.273 1 98.38 152 ALA A CA 1
ATOM 1163 C C . ALA A 1 152 ? 12.078 8.266 -2.654 1 98.38 152 ALA A C 1
ATOM 1165 O O . ALA A 1 152 ? 13 8.359 -1.842 1 98.38 152 ALA A O 1
ATOM 1166 N N . GLU A 1 153 ? 12.102 8.773 -3.801 1 97.62 153 GLU A N 1
ATOM 1167 C CA . GLU A 1 153 ? 13.273 9.484 -4.289 1 97.62 153 GLU A CA 1
ATOM 1168 C C . GLU A 1 153 ? 13.562 10.719 -3.445 1 97.62 153 GLU A C 1
ATOM 1170 O O . GLU A 1 153 ? 14.703 10.961 -3.053 1 97.62 153 GLU A O 1
ATOM 1175 N N . ALA A 1 154 ? 12.547 11.5 -3.24 1 97.44 154 ALA A N 1
ATOM 1176 C CA . ALA A 1 154 ? 12.703 12.719 -2.451 1 97.44 154 ALA A CA 1
ATOM 1177 C C . ALA A 1 154 ? 13.211 12.406 -1.048 1 97.44 154 ALA A C 1
ATOM 1179 O O . ALA A 1 154 ? 14.078 13.109 -0.525 1 97.44 154 ALA A O 1
ATOM 1180 N N . LEU A 1 155 ? 12.695 11.375 -0.429 1 97.94 155 LEU A N 1
ATOM 1181 C CA . LEU A 1 155 ? 13.117 10.969 0.908 1 97.94 155 LEU A CA 1
ATOM 1182 C C . LEU A 1 155 ? 14.578 10.555 0.914 1 97.94 155 LEU A C 1
ATOM 1184 O O . LEU A 1 155 ? 15.352 11 1.771 1 97.94 155 LEU A O 1
ATOM 1188 N N . LEU A 1 156 ? 14.938 9.734 -0.036 1 95.5 156 LEU A N 1
ATOM 1189 C CA . LEU A 1 156 ? 16.297 9.219 -0.113 1 95.5 156 LEU A CA 1
ATOM 1190 C C . LEU A 1 156 ? 17.297 10.352 -0.376 1 95.5 156 LEU A C 1
ATOM 1192 O O . LEU A 1 156 ? 18.359 10.398 0.24 1 95.5 156 LEU A O 1
ATOM 1196 N N . LYS A 1 157 ? 16.938 11.242 -1.23 1 92.62 157 LYS A N 1
ATOM 1197 C CA . LYS A 1 157 ? 17.781 12.398 -1.52 1 92.62 157 LYS A CA 1
ATOM 1198 C C . LYS A 1 157 ? 17.953 13.281 -0.286 1 92.62 157 LYS A C 1
ATOM 1200 O O . LYS A 1 157 ? 19.016 13.883 -0.084 1 92.62 157 LYS A O 1
ATOM 1205 N N . ALA A 1 158 ? 16.938 13.344 0.492 1 92.94 158 ALA A N 1
ATOM 1206 C CA . ALA A 1 158 ? 16.969 14.172 1.696 1 92.94 158 ALA A CA 1
ATOM 1207 C C . ALA A 1 158 ? 17.703 13.461 2.828 1 92.94 158 ALA A C 1
ATOM 1209 O O . ALA A 1 158 ? 17.938 14.055 3.889 1 92.94 158 ALA A O 1
ATOM 1210 N N . GLY A 1 159 ? 18.016 12.117 2.617 1 91.25 159 GLY A N 1
ATOM 1211 C CA . GLY A 1 159 ? 18.875 11.438 3.57 1 91.25 159 GLY A CA 1
ATOM 1212 C C . GLY A 1 159 ? 18.156 10.367 4.367 1 91.25 159 GLY A C 1
ATOM 1213 O O . GLY A 1 159 ? 18.703 9.844 5.344 1 91.25 159 GLY A O 1
ATOM 1214 N N . ALA A 1 160 ? 16.953 10.055 4.059 1 95.19 160 ALA A N 1
ATOM 1215 C CA . ALA A 1 160 ? 16.266 8.953 4.734 1 95.19 160 ALA A CA 1
ATOM 1216 C C . ALA A 1 160 ? 17.031 7.645 4.574 1 95.19 160 ALA A C 1
ATOM 1218 O O . ALA A 1 160 ? 17.578 7.367 3.502 1 95.19 160 ALA A O 1
ATOM 1219 N N . SER A 1 161 ? 17.047 6.832 5.582 1 94.25 161 SER A N 1
ATOM 1220 C CA . SER A 1 161 ? 17.734 5.547 5.531 1 94.25 161 SER A CA 1
ATOM 1221 C C . SER A 1 161 ? 16.891 4.492 4.824 1 94.25 161 SER A C 1
ATOM 1223 O O . SER A 1 161 ? 15.719 4.293 5.172 1 94.25 161 SER A O 1
ATOM 1225 N N . PRO A 1 162 ? 17.438 3.844 3.916 1 95.44 162 PRO A N 1
ATOM 1226 C CA . PRO A 1 162 ? 16.703 2.752 3.271 1 95.44 162 PRO A CA 1
ATOM 1227 C C . PRO A 1 162 ? 16.734 1.459 4.086 1 95.44 162 PRO A C 1
ATOM 1229 O O . PRO A 1 162 ? 16.125 0.459 3.686 1 95.44 162 PRO A O 1
ATOM 1232 N N . ASN A 1 163 ? 17.344 1.43 5.266 1 94.25 163 ASN A N 1
ATOM 1233 C CA . ASN A 1 163 ? 17.625 0.165 5.938 1 94.25 163 ASN A CA 1
ATOM 1234 C C . ASN A 1 163 ? 16.938 0.099 7.305 1 94.25 163 ASN A C 1
ATOM 1236 O O . ASN A 1 163 ? 17.234 -0.789 8.109 1 94.25 163 ASN A O 1
ATOM 1240 N N . VAL A 1 164 ? 16.031 1.078 7.547 1 91.19 164 VAL A N 1
ATOM 1241 C CA . VAL A 1 164 ? 15.242 0.983 8.781 1 91.19 164 VAL A CA 1
ATOM 1242 C C . VAL A 1 164 ? 14.266 -0.183 8.68 1 91.19 164 VAL A C 1
ATOM 1244 O O . VAL A 1 164 ? 13.617 -0.37 7.648 1 91.19 164 VAL A O 1
ATOM 1247 N N . SER A 1 165 ? 14.234 -1.019 9.727 1 85.12 165 SER A N 1
ATOM 1248 C CA . SER A 1 165 ? 13.336 -2.17 9.695 1 85.12 165 SER A CA 1
ATOM 1249 C C . SER A 1 165 ? 12.07 -1.91 10.508 1 85.12 165 SER A C 1
ATOM 1251 O O . SER A 1 165 ? 12.117 -1.232 11.531 1 85.12 165 SER A O 1
ATOM 1253 N N . LYS A 1 166 ? 10.953 -2.232 9.977 1 77.44 166 LYS A N 1
ATOM 1254 C CA . LYS A 1 166 ? 9.68 -2.385 10.68 1 77.44 166 LYS A CA 1
ATOM 1255 C C . LYS A 1 166 ? 9.25 -3.848 10.727 1 77.44 166 LYS A C 1
ATOM 1257 O O . LYS A 1 166 ? 8.938 -4.438 9.688 1 77.44 166 LYS A O 1
ATOM 1262 N N . THR A 1 167 ? 9.031 -4.457 11.875 1 72.44 167 THR A N 1
ATOM 1263 C CA . THR A 1 167 ? 8.766 -5.887 12.016 1 72.44 167 THR A CA 1
ATOM 1264 C C . THR A 1 167 ? 9.664 -6.695 11.094 1 72.44 167 THR A C 1
ATOM 1266 O O . THR A 1 167 ? 9.195 -7.582 10.375 1 72.44 167 THR A O 1
ATOM 1269 N N . HIS A 1 168 ? 10.852 -6.285 11 1 73.62 168 HIS A N 1
ATOM 1270 C CA . HIS A 1 168 ? 11.953 -6.918 10.289 1 73.62 168 HIS A CA 1
ATOM 1271 C C . HIS A 1 168 ? 11.805 -6.75 8.781 1 73.62 168 HIS A C 1
ATOM 1273 O O . HIS A 1 168 ? 12.547 -7.359 8.008 1 73.62 168 HIS A O 1
ATOM 1279 N N . GLN A 1 169 ? 10.914 -5.945 8.344 1 88.12 169 GLN A N 1
ATOM 1280 C CA . GLN A 1 169 ? 10.805 -5.668 6.914 1 88.12 169 GLN A CA 1
ATOM 1281 C C . GLN A 1 169 ? 11.375 -4.301 6.57 1 88.12 169 GLN A C 1
ATOM 1283 O O . GLN A 1 169 ? 11.055 -3.303 7.219 1 88.12 169 GLN A O 1
ATOM 1288 N N . THR A 1 170 ? 12.219 -4.309 5.594 1 94.44 170 THR A N 1
ATOM 1289 C CA . THR A 1 170 ? 12.766 -3.062 5.066 1 94.44 170 THR A CA 1
ATOM 1290 C C . THR A 1 170 ? 11.961 -2.582 3.865 1 94.44 170 THR A C 1
ATOM 1292 O O . THR A 1 170 ? 11.156 -3.334 3.309 1 94.44 170 THR A O 1
ATOM 1295 N N . PRO A 1 171 ? 12.203 -1.303 3.508 1 96.56 171 PRO A N 1
ATOM 1296 C CA . PRO A 1 171 ? 11.539 -0.823 2.291 1 96.56 171 PRO A CA 1
ATOM 1297 C C . PRO A 1 171 ? 11.867 -1.678 1.068 1 96.56 171 PRO A C 1
ATOM 1299 O O . PRO A 1 171 ? 11.023 -1.85 0.187 1 96.56 171 PRO A O 1
ATOM 1302 N N . LEU A 1 172 ? 13.039 -2.26 1.07 1 97.19 172 LEU A N 1
ATOM 1303 C CA . LEU A 1 172 ? 13.43 -3.115 -0.045 1 97.19 172 LEU A CA 1
ATOM 1304 C C . LEU A 1 172 ? 12.562 -4.367 -0.097 1 97.19 172 LEU A C 1
ATOM 1306 O O . LEU A 1 172 ? 12.164 -4.809 -1.179 1 97.19 172 LEU A O 1
ATOM 1310 N N . HIS A 1 173 ? 12.281 -4.953 1.047 1 94.81 173 HIS A N 1
ATOM 1311 C CA . HIS A 1 173 ? 11.383 -6.098 1.101 1 94.81 173 HIS A CA 1
ATOM 1312 C C . HIS A 1 173 ? 10.031 -5.758 0.479 1 94.81 173 HIS A C 1
ATOM 1314 O O . HIS A 1 173 ? 9.492 -6.543 -0.306 1 94.81 173 HIS A O 1
ATOM 1320 N N . GLU A 1 174 ? 9.531 -4.57 0.848 1 93.06 174 GLU A N 1
ATOM 1321 C CA . GLU A 1 174 ? 8.227 -4.137 0.351 1 93.06 174 GLU A CA 1
ATOM 1322 C C . GLU A 1 174 ? 8.242 -3.959 -1.165 1 93.06 174 GLU A C 1
ATOM 1324 O O . GLU A 1 174 ? 7.336 -4.418 -1.86 1 93.06 174 GLU A O 1
ATOM 1329 N N . ALA A 1 175 ? 9.203 -3.264 -1.669 1 95.5 175 ALA A N 1
ATOM 1330 C CA . ALA A 1 175 ? 9.328 -3.014 -3.102 1 95.5 175 ALA A CA 1
ATOM 1331 C C . ALA A 1 175 ? 9.484 -4.32 -3.877 1 95.5 175 ALA A C 1
ATOM 1333 O O . ALA A 1 175 ? 8.922 -4.473 -4.965 1 95.5 175 ALA A O 1
ATOM 1334 N N . ALA A 1 176 ? 10.234 -5.258 -3.307 1 94.12 176 ALA A N 1
ATOM 1335 C CA . ALA A 1 176 ? 10.461 -6.555 -3.941 1 94.12 176 ALA A CA 1
ATOM 1336 C C . ALA A 1 176 ? 9.172 -7.367 -4.023 1 94.12 176 ALA A C 1
ATOM 1338 O O . ALA A 1 176 ? 8.867 -7.957 -5.059 1 94.12 176 ALA A O 1
ATOM 1339 N N . ARG A 1 177 ? 8.5 -7.367 -2.949 1 89.19 177 ARG A N 1
ATOM 1340 C CA . ARG A 1 177 ? 7.25 -8.117 -2.912 1 89.19 177 ARG A CA 1
ATOM 1341 C C . ARG A 1 177 ? 6.285 -7.625 -3.986 1 89.19 177 ARG A C 1
ATOM 1343 O O . ARG A 1 177 ? 5.566 -8.422 -4.594 1 89.19 177 ARG A O 1
ATOM 1350 N N . SER A 1 178 ? 6.309 -6.352 -4.188 1 89.94 178 SER A N 1
ATOM 1351 C CA . SER A 1 178 ? 5.449 -5.75 -5.203 1 89.94 178 SER A CA 1
ATOM 1352 C C . SER A 1 178 ? 6.082 -5.84 -6.59 1 89.94 178 SER A C 1
ATOM 1354 O O . SER A 1 178 ? 5.488 -5.41 -7.578 1 89.94 178 SER A O 1
ATOM 1356 N N . GLN A 1 179 ? 7.262 -6.379 -6.652 1 92.06 179 GLN A N 1
ATOM 1357 C CA . GLN A 1 179 ? 8.023 -6.508 -7.895 1 92.06 179 GLN A CA 1
ATOM 1358 C C . GLN A 1 179 ? 8.133 -5.168 -8.617 1 92.06 179 GLN A C 1
ATOM 1360 O O . GLN A 1 179 ? 7.945 -5.098 -9.828 1 92.06 179 GLN A O 1
ATOM 1365 N N . ASP A 1 180 ? 8.281 -4.09 -7.82 1 94.19 180 ASP A N 1
ATOM 1366 C CA . ASP A 1 180 ? 8.484 -2.746 -8.352 1 94.19 180 ASP A CA 1
ATOM 1367 C C . ASP A 1 180 ? 9.953 -2.502 -8.688 1 94.19 180 ASP A C 1
ATOM 1369 O O . ASP A 1 180 ? 10.695 -1.923 -7.883 1 94.19 180 ASP A O 1
ATOM 1373 N N . LEU A 1 181 ? 10.328 -2.834 -9.898 1 95.81 181 LEU A N 1
ATOM 1374 C CA . LEU A 1 181 ? 11.734 -2.838 -10.289 1 95.81 181 LEU A CA 1
ATOM 1375 C C . LEU A 1 181 ? 12.328 -1.438 -10.188 1 95.81 181 LEU A C 1
ATOM 1377 O O . LEU A 1 181 ? 13.422 -1.26 -9.648 1 95.81 181 LEU A O 1
ATOM 1381 N N . PRO A 1 182 ? 11.648 -0.419 -10.672 1 96.88 182 PRO A N 1
ATOM 1382 C CA . PRO A 1 182 ? 12.211 0.923 -10.531 1 96.88 182 PRO A CA 1
ATOM 1383 C C . PRO A 1 182 ? 12.508 1.285 -9.07 1 96.88 182 PRO A C 1
ATOM 1385 O O . PRO A 1 182 ? 13.555 1.861 -8.773 1 96.88 182 PRO A O 1
ATOM 1388 N N . LEU A 1 183 ? 11.641 0.935 -8.211 1 97.69 183 LEU A N 1
ATOM 1389 C CA . LEU A 1 183 ? 11.82 1.256 -6.805 1 97.69 183 LEU A CA 1
ATOM 1390 C C . LEU A 1 183 ? 12.938 0.41 -6.195 1 97.69 183 LEU A C 1
ATOM 1392 O O . LEU A 1 183 ? 13.727 0.904 -5.387 1 97.69 183 LEU A O 1
ATOM 1396 N N . VAL A 1 184 ? 12.938 -0.902 -6.535 1 97.56 184 VAL A N 1
ATOM 1397 C CA . VAL A 1 184 ? 14.008 -1.785 -6.086 1 97.56 184 VAL A CA 1
ATOM 1398 C C . VAL A 1 184 ? 15.359 -1.205 -6.496 1 97.56 184 VAL A C 1
ATOM 1400 O O . VAL A 1 184 ? 16.266 -1.099 -5.672 1 97.56 184 VAL A O 1
ATOM 1403 N N . HIS A 1 185 ? 15.438 -0.804 -7.754 1 97 185 HIS A N 1
ATOM 1404 C CA . HIS A 1 185 ? 16.656 -0.208 -8.281 1 97 185 HIS A CA 1
ATOM 1405 C C . HIS A 1 185 ? 17.031 1.049 -7.504 1 97 185 HIS A C 1
ATOM 1407 O O . HIS A 1 185 ? 18.188 1.212 -7.102 1 97 185 HIS A O 1
ATOM 1413 N N . MET A 1 186 ? 16.156 1.91 -7.281 1 96.88 186 MET A N 1
ATOM 1414 C CA . MET A 1 186 ? 16.375 3.172 -6.582 1 96.88 186 MET A CA 1
ATOM 1415 C C . MET A 1 186 ? 16.875 2.924 -5.16 1 96.88 186 MET A C 1
ATOM 1417 O O . MET A 1 186 ? 17.844 3.549 -4.719 1 96.88 186 MET A O 1
ATOM 1421 N N . LEU A 1 187 ? 16.234 2.039 -4.438 1 97.44 187 LEU A N 1
ATOM 1422 C CA . LEU A 1 187 ? 16.609 1.736 -3.062 1 97.44 187 LEU A CA 1
ATOM 1423 C C . LEU A 1 187 ? 18.031 1.187 -2.998 1 97.44 187 LEU A C 1
ATOM 1425 O O . LEU A 1 187 ? 18.828 1.608 -2.156 1 97.44 187 LEU A O 1
ATOM 1429 N N . LEU A 1 188 ? 18.344 0.278 -3.889 1 94.81 188 LEU A N 1
ATOM 1430 C CA . LEU A 1 188 ? 19.656 -0.33 -3.914 1 94.81 188 LEU A CA 1
ATOM 1431 C C . LEU A 1 188 ? 20.734 0.711 -4.23 1 94.81 188 LEU A C 1
ATOM 1433 O O . LEU A 1 188 ? 21.781 0.738 -3.588 1 94.81 188 LEU A O 1
ATOM 1437 N N . GLU A 1 189 ? 20.438 1.588 -5.188 1 92.06 189 GLU A N 1
ATOM 1438 C CA . GLU A 1 189 ? 21.391 2.639 -5.566 1 92.06 189 GLU A CA 1
ATOM 1439 C C . GLU A 1 189 ? 21.641 3.588 -4.402 1 92.06 189 GLU A C 1
ATOM 1441 O O . GLU A 1 189 ? 22.719 4.207 -4.324 1 92.06 189 GLU A O 1
ATOM 1446 N N . HIS A 1 190 ? 20.734 3.67 -3.508 1 92.31 190 HIS A N 1
ATOM 1447 C CA . HIS A 1 190 ? 20.891 4.578 -2.375 1 92.31 190 HIS A CA 1
ATOM 1448 C C . HIS A 1 190 ? 21.328 3.826 -1.127 1 92.31 190 HIS A C 1
ATOM 1450 O O . HIS A 1 190 ? 21.25 4.352 -0.015 1 92.31 190 HIS A O 1
ATOM 1456 N N . GLY A 1 191 ? 21.703 2.506 -1.293 1 91.69 191 GLY A N 1
ATOM 1457 C CA . GLY A 1 191 ? 22.422 1.819 -0.224 1 91.69 191 GLY A CA 1
ATOM 1458 C C . GLY A 1 191 ? 21.547 0.839 0.536 1 91.69 191 GLY A C 1
ATOM 1459 O O . GLY A 1 191 ? 21.891 0.409 1.636 1 91.69 191 GLY A O 1
ATOM 1460 N N . ALA A 1 192 ? 20.391 0.461 0.051 1 95.12 192 ALA A N 1
ATOM 1461 C CA . ALA A 1 192 ? 19.594 -0.576 0.697 1 95.12 192 ALA A CA 1
ATOM 1462 C C . ALA A 1 192 ? 20.375 -1.883 0.806 1 95.12 192 ALA A C 1
ATOM 1464 O O . ALA A 1 192 ? 21.078 -2.268 -0.126 1 95.12 192 ALA A O 1
ATOM 1465 N N . ASP A 1 193 ? 20.266 -2.547 1.923 1 92.56 193 ASP A N 1
ATOM 1466 C CA . ASP A 1 193 ? 20.953 -3.807 2.18 1 92.56 193 ASP A CA 1
ATOM 1467 C C . ASP A 1 193 ? 20.219 -4.977 1.52 1 92.56 193 ASP A C 1
ATOM 1469 O O . ASP A 1 193 ? 19.188 -5.43 2.014 1 92.56 193 ASP A O 1
ATOM 1473 N N . VAL A 1 194 ? 20.797 -5.496 0.504 1 93.5 194 VAL A N 1
ATOM 1474 C CA . VAL A 1 194 ? 20.172 -6.543 -0.291 1 93.5 194 VAL A CA 1
ATOM 1475 C C . VAL A 1 194 ? 20.172 -7.855 0.494 1 93.5 194 VAL A C 1
ATOM 1477 O O . VAL A 1 194 ? 19.375 -8.758 0.204 1 93.5 194 VAL A O 1
ATOM 1480 N N . TYR A 1 195 ? 20.906 -7.973 1.6 1 90.69 195 TYR A N 1
ATOM 1481 C CA . TYR A 1 195 ? 21.047 -9.203 2.367 1 90.69 195 TYR A CA 1
ATOM 1482 C C . TYR A 1 195 ? 20.172 -9.156 3.621 1 90.69 195 TYR A C 1
ATOM 1484 O O . TYR A 1 195 ? 20.109 -10.141 4.371 1 90.69 195 TYR A O 1
ATOM 1492 N N . ALA A 1 196 ? 19.547 -7.984 3.875 1 92.19 196 ALA A N 1
ATOM 1493 C CA . ALA A 1 196 ? 18.672 -7.891 5.043 1 92.19 196 ALA A CA 1
ATOM 1494 C C . ALA A 1 196 ? 17.594 -8.977 5.012 1 92.19 196 ALA A C 1
ATOM 1496 O O . ALA A 1 1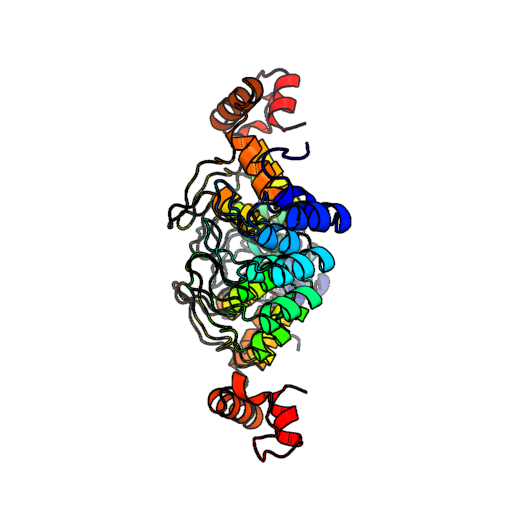96 ? 17.047 -9.281 3.951 1 92.19 196 ALA A O 1
ATOM 1497 N N . ARG A 1 197 ? 17.281 -9.57 6.168 1 90.62 197 ARG A N 1
ATOM 1498 C CA . ARG A 1 197 ? 16.281 -10.617 6.273 1 90.62 197 ARG A CA 1
ATOM 1499 C C . ARG A 1 197 ? 15.094 -10.148 7.113 1 90.62 197 ARG A C 1
ATOM 1501 O O . ARG A 1 197 ? 15.266 -9.438 8.102 1 90.62 197 ARG A O 1
ATOM 1508 N N . ASP A 1 198 ? 13.938 -10.516 6.672 1 86.94 198 ASP A N 1
ATOM 1509 C CA . ASP A 1 198 ? 12.742 -10.156 7.422 1 86.94 198 ASP A CA 1
ATOM 1510 C C . ASP A 1 198 ? 12.5 -11.133 8.57 1 86.94 198 ASP A C 1
ATOM 1512 O O . ASP A 1 198 ? 13.398 -11.883 8.953 1 86.94 198 ASP A O 1
ATOM 1516 N N . SER A 1 199 ? 11.312 -11.062 9.219 1 80.62 199 SER A N 1
ATOM 1517 C CA . SER A 1 199 ? 11 -11.852 10.406 1 80.62 199 SER A CA 1
ATOM 1518 C C . SER A 1 199 ? 10.914 -13.336 10.078 1 80.62 199 SER A C 1
ATOM 1520 O O . SER A 1 199 ? 11.039 -14.188 10.961 1 80.62 199 SER A O 1
ATOM 1522 N N . GLN A 1 200 ? 10.703 -13.719 8.836 1 78.81 200 GLN A N 1
ATOM 1523 C CA . GLN A 1 200 ? 10.625 -15.109 8.406 1 78.81 200 GLN A CA 1
ATOM 1524 C C . GLN A 1 200 ? 11.961 -15.586 7.848 1 78.81 200 GLN A C 1
ATOM 1526 O O . GLN A 1 200 ? 12.047 -16.688 7.293 1 78.81 200 GLN A O 1
ATOM 1531 N N . GLY A 1 201 ? 12.938 -14.742 7.891 1 83.75 201 GLY A N 1
ATOM 1532 C CA . GLY A 1 201 ? 14.266 -15.109 7.438 1 83.75 201 GLY A CA 1
ATOM 1533 C C . GLY A 1 201 ? 14.453 -14.953 5.941 1 83.75 201 GLY A C 1
ATOM 1534 O O . GLY A 1 201 ? 15.438 -15.445 5.379 1 83.75 201 GLY A O 1
ATOM 1535 N N . CYS A 1 202 ? 13.555 -14.234 5.328 1 87.19 202 CYS A N 1
ATOM 1536 C CA . CYS A 1 202 ? 13.617 -14.094 3.875 1 87.19 202 CYS A CA 1
ATOM 1537 C C . CYS A 1 202 ? 14.297 -12.789 3.479 1 87.19 202 CYS A C 1
ATOM 1539 O O . CYS A 1 202 ? 14.07 -11.75 4.102 1 87.19 202 CYS A O 1
ATOM 1541 N N . THR A 1 203 ? 15.109 -12.945 2.455 1 91.12 203 THR A N 1
ATOM 1542 C CA . THR A 1 203 ? 15.648 -11.742 1.834 1 91.12 203 THR A CA 1
ATOM 1543 C C . THR A 1 203 ? 14.648 -11.141 0.853 1 91.12 203 THR A C 1
ATOM 1545 O O . THR A 1 203 ? 13.641 -11.773 0.524 1 91.12 203 THR A O 1
ATOM 1548 N N . ALA A 1 204 ? 14.961 -9.875 0.409 1 93.44 204 ALA A N 1
ATOM 1549 C CA . ALA A 1 204 ? 14.102 -9.242 -0.583 1 93.44 204 ALA A CA 1
ATOM 1550 C C . ALA A 1 204 ? 13.969 -10.109 -1.833 1 93.44 204 ALA A C 1
ATOM 1552 O O . ALA A 1 204 ? 12.891 -10.219 -2.412 1 93.44 204 ALA A O 1
ATOM 1553 N N . ARG A 1 205 ? 15.031 -10.734 -2.256 1 91 205 ARG A N 1
ATOM 1554 C CA . ARG A 1 205 ? 15.023 -11.609 -3.426 1 91 205 ARG A CA 1
ATOM 1555 C C . ARG A 1 205 ? 14.078 -12.781 -3.227 1 91 205 ARG A C 1
ATOM 1557 O O . ARG A 1 205 ? 13.328 -13.141 -4.137 1 91 205 ARG A O 1
ATOM 1564 N N . GLN A 1 206 ? 14.078 -13.344 -2.072 1 86.12 206 GLN A N 1
ATOM 1565 C CA . GLN A 1 206 ? 13.289 -14.531 -1.763 1 86.12 206 GLN A CA 1
ATOM 1566 C C . GLN A 1 206 ? 11.805 -14.195 -1.686 1 86.12 206 GLN A C 1
ATOM 1568 O O . GLN A 1 206 ? 10.953 -15.086 -1.781 1 86.12 206 GLN A O 1
ATOM 1573 N N . LEU A 1 207 ? 11.5 -12.93 -1.498 1 86.69 207 LEU A N 1
ATOM 1574 C CA . LEU A 1 207 ? 10.102 -12.516 -1.393 1 86.69 207 LEU A CA 1
ATOM 1575 C C . LEU A 1 207 ? 9.477 -12.375 -2.773 1 86.69 207 LEU A C 1
ATOM 1577 O O . LEU A 1 207 ? 8.25 -12.242 -2.893 1 86.69 207 LEU A O 1
ATOM 1581 N N . VAL A 1 208 ? 10.273 -12.383 -3.762 1 86.69 208 VAL A N 1
ATOM 1582 C CA . VAL A 1 208 ? 9.758 -12.383 -5.125 1 86.69 208 VAL A CA 1
ATOM 1583 C C . VAL A 1 208 ? 9.383 -13.812 -5.535 1 86.69 208 VAL A C 1
ATOM 1585 O O . VAL A 1 208 ? 10.258 -14.656 -5.723 1 86.69 208 VAL A O 1
ATOM 1588 N N . PRO A 1 209 ? 8.141 -14.078 -5.617 1 71.25 209 PRO A N 1
ATOM 1589 C CA . PRO A 1 209 ? 7.738 -15.469 -5.812 1 71.25 209 PRO A CA 1
ATOM 1590 C C . PRO A 1 209 ? 8.227 -16.047 -7.141 1 71.25 209 PRO A C 1
ATOM 1592 O O . PRO A 1 209 ? 8.672 -17.203 -7.188 1 71.25 209 PRO A O 1
ATOM 1595 N N . CYS A 1 210 ? 8.195 -15.258 -8.203 1 74.94 210 CYS A N 1
ATOM 1596 C CA . CYS A 1 210 ? 8.523 -15.781 -9.523 1 74.94 210 CYS A CA 1
ATOM 1597 C C . CYS A 1 210 ? 10.016 -15.664 -9.797 1 74.94 210 CYS A C 1
ATOM 1599 O O . CYS A 1 210 ? 10.586 -14.57 -9.727 1 74.94 210 CYS A O 1
ATOM 1601 N N . SER A 1 211 ? 10.602 -16.781 -10.039 1 67.06 211 SER A N 1
ATOM 1602 C CA . SER A 1 211 ? 12.047 -16.859 -10.219 1 67.06 211 SER A CA 1
ATOM 1603 C C . SER A 1 211 ? 12.477 -16.125 -11.484 1 67.06 211 SER A C 1
ATOM 1605 O O . SER A 1 211 ? 13.633 -15.703 -11.602 1 67.06 211 SER A O 1
ATOM 1607 N N . THR A 1 212 ? 11.648 -16 -12.375 1 71.12 212 THR A N 1
ATOM 1608 C CA . THR A 1 212 ? 12.062 -15.391 -13.633 1 71.12 212 THR A CA 1
ATOM 1609 C C . THR A 1 212 ? 11.656 -13.922 -13.68 1 71.12 212 THR A C 1
ATOM 1611 O O . THR A 1 212 ? 11.797 -13.266 -14.719 1 71.12 212 THR A O 1
ATOM 1614 N N . SER A 1 213 ? 11.164 -13.516 -12.586 1 86 213 SER A N 1
ATOM 1615 C CA . SER A 1 213 ? 10.836 -12.094 -12.516 1 86 213 SER A CA 1
ATOM 1616 C C . SER A 1 213 ? 12.078 -11.234 -12.688 1 86 213 SER A C 1
ATOM 1618 O O . SER A 1 213 ? 13.156 -11.586 -12.195 1 86 213 SER A O 1
ATOM 1620 N N . LEU A 1 214 ? 11.898 -10.188 -13.414 1 88.94 214 LEU A N 1
ATOM 1621 C CA . LEU A 1 214 ? 13.008 -9.258 -13.609 1 88.94 214 LEU A CA 1
ATOM 1622 C C . LEU A 1 214 ? 13.516 -8.734 -12.273 1 88.94 214 LEU A C 1
ATOM 1624 O O . LEU A 1 214 ? 14.719 -8.508 -12.109 1 88.94 214 LEU A O 1
ATOM 1628 N N . CYS A 1 215 ? 12.609 -8.555 -11.383 1 93 215 CYS A N 1
ATOM 1629 C CA . CYS A 1 215 ? 13 -8.07 -10.07 1 93 215 CYS A CA 1
ATOM 1630 C C . CYS A 1 215 ? 13.914 -9.062 -9.367 1 93 215 CYS A C 1
ATOM 1632 O O . CYS A 1 215 ? 14.922 -8.68 -8.766 1 93 215 CYS A O 1
ATOM 1634 N N . LYS A 1 216 ? 13.516 -10.32 -9.414 1 89.75 216 LYS A N 1
ATOM 1635 C CA . LYS A 1 216 ? 14.328 -11.344 -8.766 1 89.75 216 LYS A CA 1
ATOM 1636 C C . LYS A 1 216 ? 15.711 -11.445 -9.422 1 89.75 216 LYS A C 1
ATOM 1638 O O . LYS A 1 216 ? 16.719 -11.531 -8.727 1 89.75 216 LYS A O 1
ATOM 1643 N N . LEU A 1 217 ? 15.688 -11.477 -10.734 1 87.31 217 LEU A N 1
ATOM 1644 C CA . LEU A 1 217 ? 16.938 -11.547 -11.477 1 87.31 217 LEU A CA 1
ATOM 1645 C C . LEU A 1 217 ? 17.828 -10.352 -11.148 1 87.31 217 LEU A C 1
ATOM 1647 O O . LEU A 1 217 ? 19.047 -10.5 -10.977 1 87.31 217 LEU A O 1
ATOM 1651 N N . TYR A 1 218 ? 17.266 -9.195 -11.102 1 93.94 218 TYR A N 1
ATOM 1652 C CA . TYR A 1 218 ? 18 -7.977 -10.797 1 93.94 218 TYR A CA 1
ATOM 1653 C C . TYR A 1 218 ? 18.609 -8.047 -9.398 1 93.94 218 TYR A C 1
ATOM 1655 O O . TYR A 1 218 ? 19.781 -7.684 -9.203 1 93.94 218 TYR A O 1
ATOM 1663 N N . LEU A 1 219 ? 17.844 -8.461 -8.469 1 93.75 219 LEU A N 1
ATOM 1664 C CA . LEU A 1 219 ? 18.328 -8.602 -7.094 1 93.75 219 LEU A CA 1
ATOM 1665 C C . LEU A 1 219 ? 19.453 -9.625 -7.008 1 93.75 219 LEU A C 1
ATOM 1667 O O . LEU A 1 219 ? 20.422 -9.43 -6.281 1 93.75 219 LEU A O 1
ATOM 1671 N N . GLN A 1 220 ? 19.281 -10.703 -7.695 1 88.19 220 GLN A N 1
ATOM 16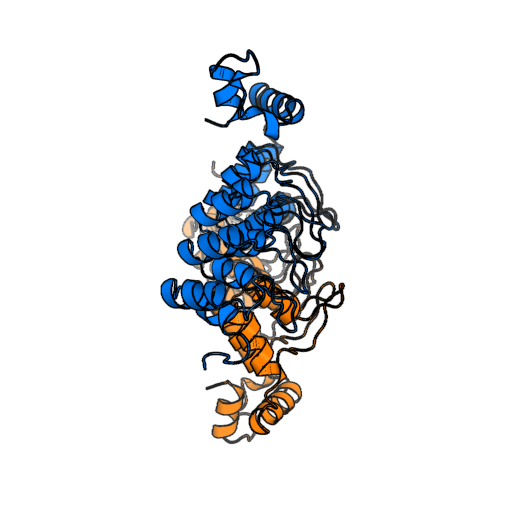72 C CA . GLN A 1 220 ? 20.328 -11.734 -7.746 1 88.19 220 GLN A CA 1
ATOM 1673 C C . GLN A 1 220 ? 21.625 -11.172 -8.312 1 88.19 220 GLN A C 1
ATOM 1675 O O . GLN A 1 220 ? 22.703 -11.438 -7.773 1 88.19 220 GLN A O 1
ATOM 1680 N N . GLU A 1 221 ? 21.484 -10.477 -9.414 1 89.31 221 GLU A N 1
ATOM 1681 C CA . GLU A 1 221 ? 22.656 -9.859 -10.023 1 89.31 221 GLU A CA 1
ATOM 1682 C C . GLU A 1 221 ? 23.328 -8.859 -9.07 1 89.31 221 GLU A C 1
ATOM 1684 O O . GLU A 1 221 ? 24.547 -8.781 -9.008 1 89.31 221 GLU A O 1
ATOM 1689 N N . TRP A 1 222 ? 22.562 -8.062 -8.398 1 90.62 222 TRP A N 1
ATOM 1690 C CA . TRP A 1 222 ? 23.078 -7.094 -7.441 1 90.62 222 TRP A CA 1
ATOM 1691 C C . TRP A 1 222 ? 23.875 -7.789 -6.336 1 90.62 222 TRP A C 1
ATOM 1693 O O . TRP A 1 222 ? 24.922 -7.297 -5.914 1 90.62 222 TRP A O 1
ATOM 1703 N N . GLU A 1 223 ? 23.391 -8.945 -5.898 1 86.38 223 GLU A N 1
ATOM 1704 C CA . GLU A 1 223 ? 24.047 -9.727 -4.852 1 86.38 223 GLU A CA 1
ATOM 1705 C C . GLU A 1 223 ? 25.391 -10.273 -5.332 1 86.38 223 GLU A C 1
ATOM 1707 O O . GLU A 1 223 ? 26.344 -10.359 -4.555 1 86.38 223 GLU A O 1
ATOM 1712 N N . ARG A 1 224 ? 25.469 -10.641 -6.512 1 81.88 224 ARG A N 1
ATOM 1713 C CA . ARG A 1 224 ? 26.625 -11.328 -7.062 1 81.88 224 ARG A CA 1
ATOM 1714 C C . ARG A 1 224 ? 27.688 -10.328 -7.5 1 81.88 224 ARG A C 1
ATOM 1716 O O . ARG A 1 224 ? 28.859 -10.695 -7.645 1 81.88 224 ARG A O 1
ATOM 1723 N N . THR A 1 225 ? 27.25 -9.141 -7.809 1 81.5 225 THR A N 1
ATOM 1724 C CA . THR A 1 225 ? 28.172 -8.148 -8.336 1 81.5 225 THR A CA 1
ATOM 1725 C C . THR A 1 225 ? 28.719 -7.27 -7.215 1 81.5 225 THR A C 1
ATOM 1727 O O . THR A 1 225 ? 27.984 -6.477 -6.629 1 81.5 225 THR A O 1
ATOM 1730 N N . PRO A 1 226 ? 30.016 -7.543 -6.879 1 71.25 226 PRO A N 1
ATOM 1731 C CA . PRO A 1 226 ? 30.578 -6.621 -5.891 1 71.25 226 PRO A CA 1
ATOM 1732 C C . PRO A 1 226 ? 30.484 -5.16 -6.324 1 71.25 226 PRO A C 1
ATOM 1734 O O . PRO A 1 226 ? 30.609 -4.852 -7.512 1 71.25 226 PRO A O 1
ATOM 1737 N N . LYS A 1 227 ? 30.016 -4.27 -5.516 1 69.56 227 LYS A N 1
ATOM 1738 C CA . LYS A 1 227 ? 29.844 -2.861 -5.867 1 69.56 227 LYS A CA 1
ATOM 1739 C C . LYS A 1 227 ? 31.188 -2.143 -5.945 1 69.56 227 LYS A C 1
ATOM 1741 O O . LYS A 1 227 ? 32.156 -2.574 -5.328 1 69.56 227 LYS A O 1
ATOM 1746 N N . THR A 1 228 ? 31.141 -1.164 -6.844 1 63.03 228 THR A N 1
ATOM 1747 C CA . THR A 1 228 ? 32.344 -0.381 -7.078 1 63.03 228 THR A CA 1
ATOM 1748 C C . THR A 1 228 ? 32.75 0.388 -5.824 1 63.03 228 THR A C 1
ATOM 1750 O O . THR A 1 228 ? 31.953 0.558 -4.91 1 63.03 228 THR A O 1
ATOM 1753 N N . LEU A 1 229 ? 34.094 0.643 -5.648 1 61.06 229 LEU A N 1
ATOM 1754 C CA . LEU A 1 229 ? 34.594 1.472 -4.562 1 61.06 229 LEU A CA 1
ATOM 1755 C C . LEU A 1 229 ? 33.812 2.787 -4.477 1 61.06 229 LEU A C 1
ATOM 1757 O O . LEU A 1 229 ? 33.562 3.291 -3.381 1 61.06 229 LEU A O 1
ATOM 1761 N N . ARG A 1 230 ? 33.438 3.299 -5.664 1 54.44 230 ARG A N 1
ATOM 1762 C CA . ARG A 1 230 ? 32.688 4.547 -5.719 1 54.44 230 ARG A CA 1
ATOM 1763 C C . ARG A 1 230 ? 31.344 4.406 -5.004 1 54.44 230 ARG A C 1
ATOM 1765 O O . ARG A 1 230 ? 30.906 5.316 -4.293 1 54.44 230 ARG A O 1
ATOM 1772 N N . PHE A 1 231 ? 30.734 3.336 -5.246 1 60.81 231 PHE A N 1
ATOM 1773 C CA . PHE A 1 231 ? 29.469 3.055 -4.574 1 60.81 231 PHE A CA 1
ATOM 1774 C C . PHE A 1 231 ? 29.656 3.025 -3.062 1 60.81 231 PHE A C 1
ATOM 1776 O O . PHE A 1 231 ? 28.922 3.688 -2.328 1 60.81 231 PHE A O 1
ATOM 1783 N N . HIS A 1 232 ? 30.641 2.348 -2.619 1 65.69 232 HIS A N 1
ATOM 1784 C CA . HIS A 1 232 ? 30.891 2.186 -1.192 1 65.69 232 HIS A CA 1
ATOM 1785 C C . HIS A 1 232 ? 31.297 3.508 -0.552 1 65.69 232 HIS A C 1
ATOM 1787 O O . HIS A 1 232 ? 30.891 3.811 0.571 1 65.69 232 HIS A O 1
ATOM 1793 N N . CYS A 1 233 ? 32.156 4.246 -1.276 1 62.06 233 CYS A N 1
ATOM 1794 C CA . CYS A 1 233 ? 32.562 5.547 -0.766 1 62.06 233 CYS A CA 1
ATOM 1795 C C . CYS A 1 233 ? 31.375 6.48 -0.603 1 62.06 233 CYS A C 1
ATOM 1797 O O . CYS A 1 233 ? 31.266 7.199 0.394 1 62.06 233 CYS A O 1
ATOM 1799 N N . ARG A 1 234 ? 30.484 6.496 -1.574 1 56.25 234 ARG A N 1
ATOM 1800 C CA . ARG A 1 234 ? 29.281 7.316 -1.484 1 56.25 234 ARG A CA 1
ATOM 1801 C C . ARG A 1 234 ? 28.469 6.957 -0.25 1 56.25 234 ARG A C 1
ATOM 1803 O O . ARG A 1 234 ? 28.016 7.836 0.485 1 56.25 234 ARG A O 1
ATOM 1810 N N . MET A 1 235 ? 28.391 5.766 -0.033 1 65 235 MET A N 1
ATOM 1811 C CA . MET A 1 235 ? 27.594 5.289 1.091 1 65 235 MET A CA 1
ATOM 1812 C C . MET A 1 235 ? 28.234 5.684 2.42 1 65 235 MET A C 1
ATOM 1814 O O . MET A 1 235 ? 27.531 6.109 3.344 1 65 235 MET A O 1
ATOM 1818 N N . VAL A 1 236 ? 29.516 5.5 2.51 1 60.56 236 VAL A N 1
ATOM 1819 C CA . VAL A 1 236 ? 30.25 5.82 3.727 1 60.56 236 VAL A CA 1
ATOM 1820 C C . VAL A 1 236 ? 30.172 7.324 3.998 1 60.56 236 VAL A C 1
ATOM 1822 O O . VAL A 1 236 ? 29.938 7.742 5.133 1 60.56 236 VAL A O 1
ATOM 1825 N N . ILE A 1 237 ? 30.344 8.117 2.955 1 63.28 237 ILE A N 1
ATOM 1826 C CA . ILE A 1 237 ? 30.344 9.57 3.109 1 63.28 237 ILE A CA 1
ATOM 1827 C C . ILE A 1 237 ? 28.938 10.031 3.488 1 63.28 237 ILE A C 1
ATOM 1829 O O . ILE A 1 237 ? 28.766 10.891 4.363 1 63.28 237 ILE A O 1
ATOM 1833 N N . ARG A 1 238 ? 28.016 9.5 2.881 1 59.12 238 ARG A N 1
ATOM 1834 C CA . ARG A 1 238 ? 26.641 9.883 3.176 1 59.12 238 ARG A CA 1
ATOM 1835 C C . ARG A 1 238 ? 26.266 9.539 4.617 1 59.12 238 ARG A C 1
ATOM 1837 O O . ARG A 1 238 ? 25.562 10.305 5.281 1 59.12 238 ARG A O 1
ATOM 1844 N N . ARG A 1 239 ? 26.688 8.391 4.996 1 62.25 239 ARG A N 1
ATOM 1845 C CA . ARG A 1 239 ? 26.453 7.973 6.371 1 62.25 239 ARG A CA 1
ATOM 1846 C C . ARG A 1 239 ? 27.172 8.883 7.363 1 62.25 239 ARG A C 1
ATOM 1848 O O . ARG A 1 239 ? 26.641 9.172 8.445 1 62.25 239 ARG A O 1
ATOM 1855 N N . ALA A 1 240 ? 28.344 9.125 6.91 1 58.38 240 ALA A N 1
ATOM 1856 C CA . ALA A 1 240 ? 29.188 9.93 7.777 1 58.38 240 ALA A CA 1
ATOM 1857 C C . ALA A 1 240 ? 28.719 11.383 7.816 1 58.38 240 ALA A C 1
ATOM 1859 O O . ALA A 1 240 ? 28.812 12.047 8.852 1 58.38 240 ALA A O 1
ATOM 1860 N N . VAL A 1 241 ? 28.312 11.75 6.582 1 57 241 VAL A N 1
ATOM 1861 C CA . VAL A 1 241 ? 27.906 13.148 6.48 1 57 241 VAL A CA 1
ATOM 1862 C C . VAL A 1 241 ? 26.422 13.281 6.773 1 57 241 VAL A C 1
ATOM 1864 O O . VAL A 1 241 ? 25.594 12.539 6.223 1 57 241 VAL A O 1
ATOM 1867 N N . ASP A 1 242 ? 25.938 13.242 7.918 1 49.91 242 ASP A N 1
ATOM 1868 C CA . ASP A 1 242 ? 24.531 13.484 8.148 1 49.91 242 ASP A CA 1
ATOM 1869 C C . ASP A 1 242 ? 23.906 14.266 6.992 1 49.91 242 ASP A C 1
ATOM 1871 O O . ASP A 1 242 ? 24.109 15.477 6.875 1 49.91 242 ASP A O 1
ATOM 1875 N N . VAL A 1 243 ? 23.578 13.625 5.906 1 49.28 243 VAL A N 1
ATOM 1876 C CA . VAL A 1 243 ? 23.094 14.219 4.66 1 49.28 243 VAL A CA 1
ATOM 1877 C C . VAL A 1 243 ? 22.094 15.328 4.965 1 49.28 243 VAL A C 1
ATOM 1879 O O . VAL A 1 243 ? 21.812 16.172 4.109 1 49.28 243 VAL A O 1
ATOM 1882 N N . LYS A 1 244 ? 21.297 15.141 5.957 1 48.25 244 LYS A N 1
ATOM 1883 C CA . LYS A 1 244 ? 20.453 16.25 6.383 1 48.25 244 LYS A CA 1
ATOM 1884 C C . LYS A 1 244 ? 21.188 17.578 6.305 1 48.25 244 LYS A C 1
ATOM 1886 O O . LYS A 1 244 ? 20.594 18.609 5.973 1 48.25 244 LYS A O 1
ATOM 1891 N N . LYS A 1 245 ? 22.531 17.531 6.578 1 46.69 245 LYS A N 1
ATOM 1892 C CA . LYS A 1 245 ? 23.422 18.688 6.582 1 46.69 245 LYS A CA 1
ATOM 1893 C C . LYS A 1 245 ? 24.031 18.922 5.195 1 46.69 245 LYS A C 1
ATOM 1895 O O . LYS A 1 245 ? 24.688 19.938 4.965 1 46.69 245 LYS A O 1
ATOM 1900 N N . LEU A 1 246 ? 24.016 17.969 4.41 1 44.84 246 LEU A N 1
ATOM 1901 C CA . LEU A 1 246 ? 24.75 18.125 3.156 1 44.84 246 LEU A CA 1
ATOM 1902 C C . LEU A 1 246 ? 24.094 19.172 2.264 1 44.84 246 LEU A C 1
ATOM 1904 O O . LEU A 1 246 ? 24.672 19.578 1.257 1 44.84 246 LEU A O 1
ATOM 1908 N N . LYS A 1 247 ? 22.797 19.312 2.232 1 44.88 247 LYS A N 1
ATOM 1909 C CA . LYS A 1 247 ? 22.344 20.359 1.332 1 44.88 247 LYS A CA 1
ATOM 1910 C C . LYS A 1 247 ? 23.172 21.625 1.488 1 44.88 247 LYS A C 1
ATOM 1912 O O . LYS A 1 247 ? 23.141 22.516 0.634 1 44.88 247 LYS A O 1
ATOM 1917 N N . CYS A 1 248 ? 23.812 21.875 2.707 1 39.28 248 CYS A N 1
ATOM 1918 C CA . CYS A 1 248 ? 24.797 22.938 2.574 1 39.28 248 CYS A CA 1
ATOM 1919 C C . CYS A 1 248 ? 26.188 22.359 2.295 1 39.28 248 CYS A C 1
ATOM 1921 O O . CYS A 1 248 ? 27.031 22.297 3.189 1 39.28 248 CYS A O 1
ATOM 1923 N N . PRO A 1 249 ? 26.219 21.359 1.494 1 41.88 249 PRO A N 1
ATOM 1924 C CA . PRO A 1 249 ? 27.547 20.844 1.145 1 41.88 249 PRO A CA 1
ATOM 1925 C C . PRO A 1 249 ? 28.562 21.953 0.884 1 41.88 249 PRO A C 1
ATOM 1927 O O . PRO A 1 249 ? 29.766 21.719 0.917 1 41.88 249 PRO A O 1
ATOM 1930 N N . MET A 1 250 ? 27.906 22.938 0.448 1 41.28 250 MET A N 1
ATOM 1931 C CA . MET A 1 250 ? 28.828 24.047 0.212 1 41.28 250 MET A CA 1
ATOM 1932 C C . MET A 1 250 ? 29.609 24.375 1.477 1 41.28 250 MET A C 1
ATOM 1934 O O . MET A 1 250 ? 30.594 25.125 1.426 1 41.28 250 MET A O 1
ATOM 1938 N N . GLN A 1 251 ? 28.859 24.062 2.439 1 44.88 251 GLN A N 1
ATOM 1939 C CA . GLN A 1 251 ? 29.656 24.484 3.588 1 44.88 251 GLN A CA 1
ATOM 1940 C C . GLN A 1 251 ? 30.75 23.453 3.887 1 44.88 251 GLN A C 1
ATOM 1942 O O . GLN A 1 251 ? 31.641 23.719 4.707 1 44.88 251 GLN A O 1
ATOM 1947 N N . LEU A 1 252 ? 30.453 22.203 3.309 1 44.28 252 LEU A N 1
ATOM 1948 C CA . LEU A 1 252 ? 31.609 21.312 3.408 1 44.28 252 LEU A CA 1
ATOM 1949 C C . LEU A 1 252 ? 32.594 21.562 2.258 1 44.28 252 LEU A C 1
ATOM 1951 O O . LEU A 1 252 ? 32.156 21.953 1.165 1 44.28 252 LEU A O 1
ATOM 1955 N N . ASN A 1 253 ? 33.656 22.141 2.365 1 48.41 253 ASN A N 1
ATOM 1956 C CA . ASN A 1 253 ? 34.75 22.359 1.397 1 48.41 253 ASN A CA 1
ATOM 1957 C C . ASN A 1 253 ? 34.906 21.172 0.458 1 48.41 253 ASN A C 1
ATOM 1959 O O . ASN A 1 253 ? 36.031 20.672 0.288 1 48.41 253 ASN A O 1
ATOM 1963 N N . LEU A 1 254 ? 33.688 20.609 0.245 1 49.16 254 LEU A N 1
ATOM 1964 C CA . LEU A 1 254 ? 33.875 19.484 -0.668 1 49.16 254 LEU A CA 1
ATOM 1965 C C . LEU A 1 254 ? 33.781 19.938 -2.119 1 49.16 254 LEU A C 1
ATOM 1967 O O . LEU A 1 254 ? 33 20.859 -2.434 1 49.16 254 LEU A O 1
ATOM 1971 N N . PRO A 1 255 ? 34.625 19.453 -3.014 1 53.09 255 PRO A N 1
ATOM 1972 C CA . PRO A 1 255 ? 34.562 19.797 -4.438 1 53.09 255 PRO A CA 1
ATOM 1973 C C . PRO A 1 255 ? 33.219 19.469 -5.055 1 53.09 255 PRO A C 1
ATOM 1975 O O . PRO A 1 255 ? 32.531 18.516 -4.625 1 53.09 255 PRO A O 1
ATOM 1978 N N . LYS A 1 256 ? 32.656 20.344 -5.801 1 53.22 256 LYS A N 1
ATOM 1979 C CA . LYS A 1 256 ? 31.359 20.266 -6.48 1 53.22 256 LYS A CA 1
ATOM 1980 C C . LYS A 1 256 ? 31.094 18.875 -7.027 1 53.22 256 LYS A C 1
ATOM 1982 O O . LYS A 1 256 ? 29.953 18.391 -6.996 1 53.22 256 LYS A O 1
ATOM 1987 N N . ILE A 1 257 ? 32.156 18.234 -7.543 1 51.5 257 ILE A N 1
ATOM 1988 C CA . ILE A 1 257 ? 32.031 16.922 -8.148 1 51.5 257 ILE A CA 1
ATOM 1989 C C . ILE A 1 257 ? 31.562 15.914 -7.102 1 51.5 257 ILE A C 1
ATOM 1991 O O . ILE A 1 257 ? 30.719 15.055 -7.391 1 51.5 257 ILE A O 1
ATOM 1995 N N . LEU A 1 258 ? 32.031 16.094 -5.938 1 54.56 258 LEU A N 1
ATOM 1996 C CA . LEU A 1 258 ? 31.688 15.164 -4.855 1 54.56 258 LEU A CA 1
ATOM 1997 C C . LEU A 1 258 ? 30.266 15.383 -4.367 1 54.56 258 LEU A C 1
ATOM 1999 O O . LEU A 1 258 ? 29.578 14.43 -4.012 1 54.56 258 LEU A O 1
ATOM 2003 N N . VAL A 1 259 ? 29.844 16.656 -4.422 1 52.72 259 VAL A N 1
ATOM 2004 C CA . VAL A 1 259 ? 28.484 17 -4 1 52.72 259 VAL A CA 1
ATOM 2005 C C . VAL A 1 259 ? 27.469 16.359 -4.949 1 52.72 259 VAL A C 1
ATOM 2007 O O . VAL A 1 259 ? 26.5 15.75 -4.504 1 52.72 259 VAL A O 1
ATOM 2010 N N . ARG A 1 260 ? 27.766 16.484 -6.258 1 52.12 260 ARG A N 1
ATOM 2011 C CA . ARG A 1 260 ? 26.891 15.875 -7.25 1 52.12 260 ARG A CA 1
ATOM 2012 C C . ARG A 1 260 ? 26.844 14.359 -7.09 1 52.12 260 ARG A C 1
ATOM 2014 O O . ARG A 1 260 ? 25.781 13.758 -7.223 1 52.12 260 ARG A O 1
ATOM 2021 N N . PHE A 1 261 ? 28.047 13.914 -6.848 1 49.44 261 PHE A N 1
ATOM 2022 C CA . PHE A 1 261 ? 28.203 12.484 -6.637 1 49.44 261 PHE A CA 1
ATOM 2023 C C . PHE A 1 261 ? 27.328 12.008 -5.484 1 49.44 261 PHE A C 1
ATOM 2025 O O . PHE A 1 261 ? 26.656 10.977 -5.594 1 49.44 261 PHE A O 1
ATOM 2032 N N . LEU A 1 262 ? 27.234 12.805 -4.469 1 54.88 262 LEU A N 1
ATOM 2033 C CA . LEU A 1 262 ? 26.547 12.422 -3.246 1 54.88 262 LEU A CA 1
ATOM 2034 C C . LEU A 1 262 ? 25.031 12.602 -3.4 1 54.88 262 LEU A C 1
ATOM 2036 O O . LEU A 1 262 ? 24.25 11.969 -2.691 1 54.88 262 LEU A O 1
ATOM 2040 N N . GLN A 1 263 ? 24.688 13.516 -4.398 1 54.44 263 GLN A N 1
ATOM 2041 C CA . GLN A 1 263 ? 23.281 13.805 -4.648 1 54.44 263 GLN A CA 1
ATOM 2042 C C . GLN A 1 263 ? 22.719 12.906 -5.742 1 54.44 263 GLN A C 1
ATOM 2044 O O . GLN A 1 263 ? 21.594 13.102 -6.195 1 54.44 263 GLN A O 1
ATOM 2049 N N . PHE A 1 264 ? 23.469 11.898 -6.145 1 53.22 264 PHE A N 1
ATOM 2050 C CA . PHE A 1 264 ? 23.109 10.93 -7.164 1 53.22 264 PHE A CA 1
ATOM 2051 C C . PHE A 1 264 ? 22.875 11.609 -8.508 1 53.22 264 PHE A C 1
ATOM 2053 O O . PHE A 1 264 ? 21.953 11.242 -9.242 1 53.22 264 PHE A O 1
ATOM 2060 N N . GLU A 1 265 ? 23.359 12.695 -8.844 1 53.06 265 GLU A N 1
ATOM 2061 C CA . GLU A 1 265 ? 23.406 13.383 -10.133 1 53.06 265 GLU A CA 1
ATOM 2062 C C . GLU A 1 265 ? 24.625 12.969 -10.938 1 53.06 265 GLU A C 1
ATOM 2064 O O . GLU A 1 265 ? 25.656 12.602 -10.367 1 53.06 265 GLU A O 1
ATOM 2069 N N . MET B 1 1 ? 21.047 -13.68 -22.562 1 33.53 1 MET B N 1
ATOM 2070 C CA . MET B 1 1 ? 21.891 -14.867 -22.453 1 33.53 1 MET B CA 1
ATOM 2071 C C . MET B 1 1 ? 21.062 -16.094 -22.094 1 33.53 1 MET B C 1
ATOM 2073 O O . MET B 1 1 ? 20.391 -16.125 -21.062 1 33.53 1 MET B O 1
ATOM 2077 N N . THR B 1 2 ? 20.625 -16.766 -23.094 1 42.97 2 THR B N 1
ATOM 2078 C CA . THR B 1 2 ? 19.875 -18.016 -23.062 1 42.97 2 THR B CA 1
ATOM 2079 C C . THR B 1 2 ? 20.484 -18.984 -22.062 1 42.97 2 THR B C 1
ATOM 2081 O O . THR B 1 2 ? 21.688 -19.281 -22.125 1 42.97 2 THR B O 1
ATOM 2084 N N . ASP B 1 3 ? 20.125 -18.984 -20.859 1 55.56 3 ASP B N 1
ATOM 2085 C CA . ASP B 1 3 ? 20.656 -19.953 -19.891 1 55.56 3 ASP B CA 1
ATOM 2086 C C . ASP B 1 3 ? 20.719 -21.359 -20.5 1 55.56 3 ASP B C 1
ATOM 2088 O O . ASP B 1 3 ? 19.688 -21.984 -20.719 1 55.56 3 ASP B O 1
ATOM 2092 N N . LEU B 1 4 ? 21.766 -21.656 -21.344 1 68.19 4 LEU B N 1
ATOM 2093 C CA . LEU B 1 4 ? 22.047 -22.938 -21.984 1 68.19 4 LEU B CA 1
ATOM 2094 C C . LEU B 1 4 ? 21.922 -24.078 -20.984 1 68.19 4 LEU B C 1
ATOM 2096 O O . LEU B 1 4 ? 21.766 -25.25 -21.375 1 68.19 4 LEU B O 1
ATOM 2100 N N . ARG B 1 5 ? 21.891 -23.781 -19.719 1 77.69 5 ARG B N 1
ATOM 2101 C CA . ARG B 1 5 ? 21.891 -24.797 -18.688 1 77.69 5 ARG B CA 1
ATOM 2102 C C . ARG B 1 5 ? 20.516 -25.422 -18.531 1 77.69 5 ARG B C 1
ATOM 2104 O O . ARG B 1 5 ? 20.391 -26.609 -18.188 1 77.69 5 ARG B O 1
ATOM 2111 N N . TYR B 1 6 ? 19.516 -24.609 -18.938 1 90.38 6 TYR B N 1
ATOM 2112 C CA . TYR B 1 6 ? 18.156 -25.109 -18.781 1 90.38 6 TYR B CA 1
ATOM 2113 C C . TYR B 1 6 ? 17.312 -24.828 -20.016 1 90.38 6 TYR B C 1
ATOM 2115 O O . TYR B 1 6 ? 16.5 -23.922 -20.031 1 90.38 6 TYR B O 1
ATOM 2123 N N . PRO B 1 7 ? 17.562 -25.625 -21.047 1 91.5 7 PRO B N 1
ATOM 2124 C CA . PRO B 1 7 ? 16.953 -25.344 -22.344 1 91.5 7 PRO B CA 1
ATOM 2125 C C . PRO B 1 7 ? 15.43 -25.391 -22.297 1 91.5 7 PRO B C 1
ATOM 2127 O O . PRO B 1 7 ? 14.766 -24.578 -22.953 1 91.5 7 PRO B O 1
ATOM 2130 N N . LEU B 1 8 ? 14.82 -26.312 -21.516 1 95.75 8 LEU B N 1
ATOM 2131 C CA . LEU B 1 8 ? 13.367 -26.391 -21.391 1 95.75 8 LEU B CA 1
ATOM 2132 C C . LEU B 1 8 ? 12.812 -25.094 -20.781 1 95.75 8 LEU B C 1
ATOM 2134 O O . LEU B 1 8 ? 11.805 -24.562 -21.266 1 95.75 8 LEU B O 1
ATOM 2138 N N . HIS B 1 9 ? 13.5 -24.641 -19.734 1 95.25 9 HIS B N 1
ATOM 2139 C CA . HIS B 1 9 ? 13.078 -23.422 -19.047 1 95.25 9 HIS B CA 1
ATOM 2140 C C . HIS B 1 9 ? 13.117 -22.234 -20 1 95.25 9 HIS B C 1
ATOM 2142 O O . HIS B 1 9 ? 12.172 -21.453 -20.062 1 95.25 9 HIS B O 1
ATOM 2148 N N . ALA B 1 10 ? 14.203 -22.094 -20.75 1 93.19 10 ALA B N 1
ATOM 2149 C CA . ALA B 1 10 ? 14.383 -20.969 -21.688 1 93.19 10 ALA B CA 1
ATOM 2150 C C . ALA B 1 10 ? 13.312 -20.984 -22.766 1 93.19 10 ALA B C 1
ATOM 2152 O O . ALA B 1 10 ? 12.734 -19.953 -23.094 1 93.19 10 ALA B O 1
ATOM 2153 N N . ALA B 1 11 ? 13.133 -22.109 -23.312 1 96 11 ALA B N 1
ATOM 2154 C CA . ALA B 1 11 ? 12.125 -22.266 -24.359 1 96 11 ALA B CA 1
ATOM 2155 C C . ALA B 1 11 ? 10.734 -21.922 -23.828 1 96 11 ALA B C 1
ATOM 2157 O O . ALA B 1 11 ? 9.953 -21.234 -24.5 1 96 11 ALA B O 1
ATOM 2158 N N . ALA B 1 12 ? 10.406 -22.422 -22.609 1 96.75 12 ALA B N 1
ATOM 2159 C CA . ALA B 1 12 ? 9.109 -22.172 -21.984 1 96.75 12 ALA B CA 1
ATOM 2160 C C . ALA B 1 12 ? 8.922 -20.688 -21.688 1 96.75 12 ALA B C 1
ATOM 2162 O O . ALA B 1 12 ? 7.852 -20.125 -21.922 1 96.75 12 ALA B O 1
ATOM 2163 N N . ARG B 1 13 ? 9.914 -20.047 -21.156 1 93.88 13 ARG B N 1
ATOM 2164 C CA . ARG B 1 13 ? 9.891 -18.625 -20.781 1 93.88 13 ARG B CA 1
ATOM 2165 C C . ARG B 1 13 ? 9.656 -17.75 -22 1 93.88 13 ARG B C 1
ATOM 2167 O O . ARG B 1 13 ? 8.891 -16.781 -21.953 1 93.88 13 ARG B O 1
ATOM 2174 N N . GLU B 1 14 ? 10.305 -18.109 -23.125 1 94.69 14 GLU B N 1
ATOM 2175 C CA . GLU B 1 14 ? 10.289 -17.266 -24.312 1 94.69 14 GLU B CA 1
ATOM 2176 C C . GLU B 1 14 ? 9.125 -17.625 -25.234 1 94.69 14 GLU B C 1
ATOM 2178 O O . GLU B 1 14 ? 8.891 -16.953 -26.234 1 94.69 14 GLU B O 1
ATOM 2183 N N . GLY B 1 15 ? 8.469 -18.625 -24.922 1 96.81 15 GLY B N 1
ATOM 2184 C CA . GLY B 1 15 ? 7.32 -19.016 -25.719 1 96.81 15 GLY B CA 1
ATOM 2185 C C . GLY B 1 15 ? 7.711 -19.703 -27.016 1 96.81 15 GLY B C 1
ATOM 2186 O O . GLY B 1 15 ? 6.973 -19.656 -28 1 96.81 15 GLY B O 1
ATOM 2187 N N . ARG B 1 16 ? 8.906 -20.266 -27.062 1 97.44 16 ARG B N 1
ATOM 2188 C CA . ARG B 1 16 ? 9.352 -21.016 -28.234 1 97.44 16 ARG B CA 1
ATOM 2189 C C . ARG B 1 16 ? 8.742 -22.406 -28.266 1 97.44 16 ARG B C 1
ATOM 2191 O O . ARG B 1 16 ? 9.422 -23.391 -27.969 1 97.44 16 ARG B O 1
ATOM 2198 N N . HIS B 1 17 ? 7.551 -22.5 -28.719 1 97.75 17 HIS B N 1
ATOM 2199 C CA . HIS B 1 17 ? 6.723 -23.703 -28.688 1 97.75 17 HIS B CA 1
ATOM 2200 C C . HIS B 1 17 ? 7.379 -24.844 -29.438 1 97.75 17 HIS B C 1
ATOM 2202 O O . HIS B 1 17 ? 7.457 -25.969 -28.938 1 97.75 17 HIS B O 1
ATOM 2208 N N . ASP B 1 18 ? 7.828 -24.562 -30.656 1 97.94 18 ASP B N 1
ATOM 2209 C CA . ASP B 1 18 ? 8.414 -25.609 -31.5 1 97.94 18 ASP B CA 1
ATOM 2210 C C . ASP B 1 18 ? 9.703 -26.141 -30.875 1 97.94 18 ASP B C 1
ATOM 2212 O O . ASP B 1 18 ? 9.953 -27.359 -30.906 1 97.94 18 ASP B O 1
ATOM 2216 N N . ASP B 1 19 ? 10.5 -25.297 -30.391 1 97.12 19 ASP B N 1
ATOM 2217 C CA . ASP B 1 19 ? 11.727 -25.719 -29.703 1 97.12 19 ASP B CA 1
ATOM 2218 C C . ASP B 1 19 ? 11.414 -26.578 -28.484 1 97.12 19 ASP B C 1
ATOM 2220 O O . ASP B 1 19 ? 12.07 -27.609 -28.266 1 97.12 19 ASP B O 1
ATOM 2224 N N . LEU B 1 20 ? 10.445 -26.141 -27.734 1 97.81 20 LEU B N 1
ATOM 2225 C CA . LEU B 1 20 ? 10.047 -26.891 -26.547 1 97.81 20 LEU B CA 1
ATOM 2226 C C . LEU B 1 20 ? 9.578 -28.297 -26.906 1 97.81 20 LEU B C 1
ATOM 2228 O O . LEU B 1 20 ? 9.969 -29.266 -26.266 1 97.81 20 LEU B O 1
ATOM 2232 N N . LYS B 1 21 ? 8.75 -28.375 -27.938 1 97.38 21 LYS B N 1
ATOM 2233 C CA . LYS B 1 21 ? 8.242 -29.656 -28.406 1 97.38 21 LYS B CA 1
ATOM 2234 C C . LYS B 1 21 ? 9.383 -30.594 -28.812 1 97.38 21 LYS B C 1
ATOM 2236 O O . LYS B 1 21 ? 9.406 -31.766 -28.438 1 97.38 21 LYS B O 1
ATOM 2241 N N . SER B 1 22 ? 10.273 -30.047 -29.531 1 97.19 22 SER B N 1
ATOM 2242 C CA . SER B 1 22 ? 11.414 -30.828 -29.984 1 97.19 22 SER B CA 1
ATOM 2243 C C . SER B 1 22 ? 12.234 -31.328 -28.812 1 97.19 22 SER B C 1
ATOM 2245 O O . SER B 1 22 ? 12.688 -32.469 -28.797 1 97.19 22 SER B O 1
ATOM 2247 N N . LEU B 1 23 ? 12.477 -30.516 -27.844 1 96.12 23 LEU B N 1
ATOM 2248 C CA . LEU B 1 23 ? 13.258 -30.859 -26.656 1 96.12 23 LEU B CA 1
ATOM 2249 C C . LEU B 1 23 ? 12.57 -31.953 -25.844 1 96.12 23 LEU B C 1
ATOM 2251 O O . LEU B 1 23 ? 13.227 -32.844 -25.312 1 96.12 23 LEU B O 1
ATOM 2255 N N . LEU B 1 24 ? 11.273 -31.922 -25.781 1 96 24 LEU B N 1
ATOM 2256 C CA . LEU B 1 24 ? 10.508 -32.906 -25.016 1 96 24 LEU B CA 1
ATOM 2257 C C . LEU B 1 24 ? 10.477 -34.25 -25.719 1 96 24 LEU B C 1
ATOM 2259 O O . LEU B 1 24 ? 10.531 -35.281 -25.078 1 96 24 LEU B O 1
ATOM 2263 N N . LEU B 1 25 ? 10.391 -34.188 -27.047 1 94.69 25 LEU B N 1
ATOM 2264 C CA . LEU B 1 25 ? 10.266 -35.406 -27.859 1 94.69 25 LEU B CA 1
ATOM 2265 C C . LEU B 1 25 ? 11.594 -36.156 -27.922 1 94.69 25 LEU B C 1
ATOM 2267 O O . LEU B 1 25 ? 11.617 -37.375 -28.047 1 94.69 25 LEU B O 1
ATOM 2271 N N . CYS B 1 26 ? 12.617 -35.406 -27.828 1 92 26 CYS B N 1
ATOM 2272 C CA . CYS B 1 26 ? 13.93 -36.031 -27.922 1 92 26 CYS B CA 1
ATOM 2273 C C . CYS B 1 26 ? 14.164 -36.969 -26.734 1 92 26 CYS B C 1
ATOM 2275 O O . CYS B 1 26 ? 15.008 -37.844 -26.797 1 92 26 CYS B O 1
ATOM 2277 N N . GLY B 1 27 ? 13.461 -36.812 -25.609 1 86.69 27 GLY B N 1
ATOM 2278 C CA . GLY B 1 27 ? 13.477 -37.719 -24.484 1 86.69 27 GLY B CA 1
ATOM 2279 C C . GLY B 1 27 ? 14.664 -37.5 -23.562 1 86.69 27 GLY B C 1
ATOM 2280 O O . GLY B 1 27 ? 14.797 -38.188 -22.547 1 86.69 27 GLY B O 1
ATOM 2281 N N . LEU B 1 28 ? 15.469 -36.594 -23.781 1 88.75 28 LEU B N 1
ATOM 2282 C CA . LEU B 1 28 ? 16.688 -36.375 -23.031 1 88.75 28 LEU B CA 1
ATOM 2283 C C . LEU B 1 28 ? 16.438 -35.438 -21.859 1 88.75 28 LEU B C 1
ATOM 2285 O O . LEU B 1 28 ? 17.25 -35.344 -20.938 1 88.75 28 LEU B O 1
ATOM 2289 N N . HIS B 1 29 ? 15.352 -34.781 -21.891 1 92.19 29 HIS B N 1
ATOM 2290 C CA . HIS B 1 29 ? 15.07 -33.781 -20.875 1 92.19 29 HIS B CA 1
ATOM 2291 C C . HIS B 1 29 ? 13.867 -34.188 -20.016 1 92.19 29 HIS B C 1
ATOM 2293 O O . HIS B 1 29 ? 12.883 -34.719 -20.531 1 92.19 29 HIS B O 1
ATOM 2299 N N . ASP B 1 30 ? 13.992 -34 -18.688 1 94.94 30 ASP B N 1
ATOM 2300 C CA . ASP B 1 30 ? 12.883 -34.188 -17.766 1 94.94 30 ASP B CA 1
ATOM 2301 C C . ASP B 1 30 ? 11.969 -32.969 -17.75 1 94.94 30 ASP B C 1
ATOM 2303 O O . ASP B 1 30 ? 12.414 -31.859 -17.469 1 94.94 30 ASP B O 1
ATOM 2307 N N . VAL B 1 31 ? 10.711 -33.188 -18.062 1 97.19 31 VAL B N 1
ATOM 2308 C CA . VAL B 1 31 ? 9.727 -32.125 -18.141 1 97.19 31 VAL B CA 1
ATOM 2309 C C . VAL B 1 31 ? 9.625 -31.406 -16.797 1 97.19 31 VAL B C 1
ATOM 2311 O O . VAL B 1 31 ? 9.258 -30.234 -16.719 1 97.19 31 VAL B O 1
ATOM 2314 N N . ASN B 1 32 ? 9.945 -32.094 -15.711 1 97.38 32 ASN B N 1
ATOM 2315 C CA . ASN B 1 32 ? 9.875 -31.531 -14.359 1 97.38 32 ASN B CA 1
ATOM 2316 C C . ASN B 1 32 ? 11.258 -31.188 -13.828 1 97.38 32 ASN B C 1
ATOM 2318 O O . ASN B 1 32 ? 11.477 -31.188 -12.609 1 97.38 32 ASN B O 1
ATOM 2322 N N . GLU B 1 33 ? 12.156 -30.969 -14.773 1 94.12 33 GLU B N 1
ATOM 2323 C CA . GLU B 1 33 ? 13.5 -30.578 -14.359 1 94.12 33 GLU B CA 1
ATOM 2324 C C . GLU B 1 33 ? 13.469 -29.297 -13.523 1 94.12 33 GLU B C 1
ATOM 2326 O O . GLU B 1 33 ? 12.758 -28.359 -13.859 1 94.12 33 GLU B O 1
ATOM 2331 N N . ALA B 1 34 ? 14.266 -29.297 -12.375 1 92.38 34 ALA B N 1
ATOM 2332 C CA . ALA B 1 34 ? 14.281 -28.141 -11.484 1 92.38 34 ALA B CA 1
ATOM 2333 C C . ALA B 1 34 ? 15.609 -27.391 -11.586 1 92.38 34 ALA B C 1
ATOM 2335 O O . ALA B 1 34 ? 16.672 -28 -11.719 1 92.38 34 ALA B O 1
ATOM 2336 N N . THR B 1 35 ? 15.492 -26.047 -11.57 1 88.06 35 THR B N 1
ATOM 2337 C CA . THR B 1 35 ? 16.688 -25.25 -11.336 1 88.06 35 THR B CA 1
ATOM 2338 C C . THR B 1 35 ? 17.109 -25.312 -9.875 1 88.06 35 THR B C 1
ATOM 2340 O O . THR B 1 35 ? 16.531 -26.047 -9.086 1 88.06 35 THR B O 1
ATOM 2343 N N . PHE B 1 36 ? 18.203 -24.578 -9.586 1 82.69 36 PHE B N 1
ATOM 2344 C CA . PHE B 1 36 ? 18.688 -24.547 -8.211 1 82.69 36 PHE B CA 1
ATOM 2345 C C . PHE B 1 36 ? 17.609 -24.016 -7.266 1 82.69 36 PHE B C 1
ATOM 2347 O O . PHE B 1 36 ? 17.547 -24.438 -6.109 1 82.69 36 PHE B O 1
ATOM 2354 N N . GLU B 1 37 ? 16.75 -23.188 -7.746 1 83 37 GLU B N 1
ATOM 2355 C CA . GLU B 1 37 ? 15.68 -22.609 -6.93 1 83 37 GLU B CA 1
ATOM 2356 C C . GLU B 1 37 ? 14.406 -23.438 -7.023 1 83 37 GLU B C 1
ATOM 2358 O O . GLU B 1 37 ? 13.336 -22.984 -6.617 1 83 37 GLU B O 1
ATOM 2363 N N . LEU B 1 38 ? 14.477 -24.578 -7.609 1 90.38 38 LEU B N 1
ATOM 2364 C CA . LEU B 1 38 ? 13.391 -25.547 -7.762 1 90.38 38 LEU B CA 1
ATOM 2365 C C . LEU B 1 38 ? 12.328 -25.016 -8.719 1 90.38 38 LEU B C 1
ATOM 2367 O O . LEU B 1 38 ? 11.141 -25.328 -8.562 1 90.38 38 LEU B O 1
ATOM 2371 N N . VAL B 1 39 ? 12.789 -24.234 -9.625 1 91.69 39 VAL B N 1
ATOM 2372 C CA . VAL B 1 39 ? 11.891 -23.719 -10.656 1 91.69 39 VAL B CA 1
ATOM 2373 C C . VAL B 1 39 ? 11.773 -24.734 -11.789 1 91.69 39 VAL B C 1
ATOM 2375 O O . VAL B 1 39 ? 12.781 -25.281 -12.25 1 91.69 39 VAL B O 1
ATOM 2378 N N . ARG B 1 40 ? 10.562 -25 -12.141 1 95.5 40 ARG B N 1
ATOM 2379 C CA . ARG B 1 40 ? 10.289 -25.922 -13.242 1 95.5 40 ARG B CA 1
ATOM 2380 C C . ARG B 1 40 ? 9.938 -25.156 -14.516 1 95.5 40 ARG B C 1
ATOM 2382 O O . ARG B 1 40 ? 9.57 -23.984 -14.461 1 95.5 40 ARG B O 1
ATOM 2389 N N . PRO B 1 41 ? 10.109 -25.812 -15.711 1 96.44 41 PRO B N 1
ATOM 2390 C CA . PRO B 1 41 ? 9.727 -25.156 -16.969 1 96.44 41 PRO B CA 1
ATOM 2391 C C . PRO B 1 41 ? 8.289 -24.625 -16.938 1 96.44 41 PRO B C 1
ATOM 2393 O O . PRO B 1 41 ? 8.016 -23.562 -17.484 1 96.44 41 PRO B O 1
ATOM 2396 N N . LEU B 1 42 ? 7.41 -25.312 -16.219 1 98.06 42 LEU B N 1
ATOM 2397 C CA . LEU B 1 42 ? 6.012 -24.891 -16.141 1 98.06 42 LEU B CA 1
ATOM 2398 C C . LEU B 1 42 ? 5.879 -23.578 -15.398 1 98.06 42 LEU B C 1
ATOM 2400 O O . LEU B 1 42 ? 5.066 -22.719 -15.781 1 98.06 42 LEU B O 1
ATOM 2404 N N . HIS B 1 43 ? 6.637 -23.406 -14.336 1 95.88 43 HIS B N 1
ATOM 2405 C CA . HIS B 1 43 ? 6.66 -22.125 -13.641 1 95.88 43 HIS B CA 1
ATOM 2406 C C . HIS B 1 43 ? 6.957 -20.984 -14.602 1 95.88 43 HIS B C 1
ATOM 2408 O O . HIS B 1 43 ? 6.273 -19.953 -14.578 1 95.88 43 HIS B O 1
ATOM 2414 N N . GLU B 1 44 ? 7.977 -21.188 -15.438 1 94.31 44 GLU B N 1
ATOM 2415 C CA . GLU B 1 44 ? 8.414 -20.156 -16.375 1 94.31 44 GLU B CA 1
ATOM 2416 C C . GLU B 1 44 ? 7.332 -19.844 -17.406 1 94.31 44 GLU B C 1
ATOM 2418 O O . GLU B 1 44 ? 7.039 -18.672 -17.672 1 94.31 44 GLU B O 1
ATOM 2423 N N . ALA B 1 45 ? 6.797 -20.844 -17.953 1 97.19 45 ALA B N 1
ATOM 2424 C CA . ALA B 1 45 ? 5.742 -20.656 -18.938 1 97.19 45 ALA B CA 1
ATOM 2425 C C . ALA B 1 45 ? 4.57 -19.875 -18.359 1 97.19 45 ALA B C 1
ATOM 2427 O O . ALA B 1 45 ? 4.031 -18.984 -19 1 97.19 45 ALA B O 1
ATOM 2428 N N . CYS B 1 46 ? 4.188 -20.203 -17.125 1 97.44 46 CYS B N 1
ATOM 2429 C CA . CYS B 1 46 ? 3.039 -19.578 -16.469 1 97.44 46 CYS B CA 1
ATOM 2430 C C . CYS B 1 46 ? 3.34 -18.141 -16.094 1 97.44 46 CYS B C 1
ATOM 2432 O O . CYS B 1 46 ? 2.518 -17.25 -16.328 1 97.44 46 CYS B O 1
ATOM 2434 N N . PHE B 1 47 ? 4.453 -17.906 -15.594 1 94.25 47 PHE B N 1
ATOM 2435 C CA . PHE B 1 47 ? 4.824 -16.547 -15.188 1 94.25 47 PHE B CA 1
ATOM 2436 C C . PHE B 1 47 ? 4.887 -15.617 -16.391 1 94.25 47 PHE B C 1
ATOM 2438 O O . PHE B 1 47 ? 4.5 -14.453 -16.297 1 94.25 47 PHE B O 1
ATOM 2445 N N . CYS B 1 48 ? 5.363 -16.172 -17.5 1 94.81 48 CYS B N 1
ATOM 2446 C CA . CYS B 1 48 ? 5.543 -15.344 -18.688 1 94.81 48 CYS B CA 1
ATOM 2447 C C . CYS B 1 48 ? 4.297 -15.367 -19.562 1 94.81 48 CYS B C 1
ATOM 2449 O O . CYS B 1 48 ? 4.266 -14.734 -20.609 1 94.81 48 CYS B O 1
ATOM 2451 N N . GLY B 1 49 ? 3.328 -16.062 -19.188 1 96.75 49 GLY B N 1
ATOM 2452 C CA . GLY B 1 49 ? 2.057 -16.047 -19.891 1 96.75 49 GLY B CA 1
ATOM 2453 C C . GLY B 1 49 ? 2.098 -16.797 -21.203 1 96.75 49 GLY B C 1
ATOM 2454 O O . GLY B 1 49 ? 1.448 -16.406 -22.172 1 96.75 49 GLY B O 1
ATOM 2455 N N . GLN B 1 50 ? 2.91 -17.797 -21.281 1 97.75 50 GLN B N 1
ATOM 2456 C CA . GLN B 1 50 ? 3.043 -18.578 -22.5 1 97.75 50 GLN B CA 1
ATOM 2457 C C . GLN B 1 50 ? 2.102 -19.781 -22.484 1 97.75 50 GLN B C 1
ATOM 2459 O O . GLN B 1 50 ? 2.516 -20.891 -22.172 1 97.75 50 GLN B O 1
ATOM 2464 N N . TYR B 1 51 ? 0.918 -19.609 -22.922 1 98.5 51 TYR B N 1
ATOM 2465 C CA . TYR B 1 51 ? -0.151 -20.594 -22.828 1 98.5 51 TYR B CA 1
ATOM 2466 C C . TYR B 1 51 ? 0.213 -21.875 -23.562 1 98.5 51 TYR B C 1
ATOM 2468 O O . TYR B 1 51 ? 0.08 -22.984 -23.016 1 98.5 51 TYR B O 1
ATOM 2476 N N . GLU B 1 52 ? 0.674 -21.719 -24.797 1 98.69 52 GLU B N 1
ATOM 2477 C CA . GLU B 1 52 ? 0.947 -22.875 -25.625 1 98.69 52 GLU B CA 1
ATOM 2478 C C . GLU B 1 52 ? 2.051 -23.734 -25.016 1 98.69 52 GLU B C 1
ATOM 2480 O O . GLU B 1 52 ? 1.982 -24.969 -25.062 1 98.69 52 GLU B O 1
ATOM 2485 N N . CYS B 1 53 ? 3.012 -23.094 -24.469 1 98.62 53 CYS B N 1
ATOM 2486 C CA . CYS B 1 53 ? 4.098 -23.828 -23.828 1 98.62 53 CYS B CA 1
ATOM 2487 C C . CYS B 1 53 ? 3.613 -24.516 -22.562 1 98.62 53 CYS B C 1
ATOM 2489 O O . CYS B 1 53 ? 3.977 -25.672 -22.297 1 98.62 53 CYS B O 1
ATOM 2491 N N . ALA B 1 54 ? 2.793 -23.828 -21.766 1 98.75 54 ALA B N 1
ATOM 2492 C CA . ALA B 1 54 ? 2.24 -24.422 -20.547 1 98.75 54 ALA B CA 1
ATOM 2493 C C . ALA B 1 54 ? 1.416 -25.672 -20.875 1 98.75 54 ALA B C 1
ATOM 2495 O O . ALA B 1 54 ? 1.576 -26.719 -20.234 1 98.75 54 ALA B O 1
ATOM 2496 N N . ALA B 1 55 ? 0.589 -25.562 -21.891 1 98.75 55 ALA B N 1
ATOM 2497 C CA . ALA B 1 55 ? -0.254 -26.672 -22.312 1 98.75 55 ALA B CA 1
ATOM 2498 C C . ALA B 1 55 ? 0.592 -27.859 -22.766 1 98.75 55 ALA B C 1
ATOM 2500 O O . ALA B 1 55 ? 0.304 -29.016 -22.406 1 98.75 55 ALA B O 1
ATOM 2501 N N . LEU B 1 56 ? 1.57 -27.562 -23.547 1 98.56 56 LEU B N 1
ATOM 2502 C CA . LEU B 1 56 ? 2.453 -28.594 -24.047 1 98.56 56 LEU B CA 1
ATOM 2503 C C . LEU B 1 56 ? 3.154 -29.328 -22.906 1 98.56 56 LEU B C 1
ATOM 2505 O O . LEU B 1 56 ? 3.264 -30.547 -22.922 1 98.56 56 LEU B O 1
ATOM 2509 N N . LEU B 1 57 ? 3.676 -28.578 -21.953 1 98.69 57 LEU B N 1
ATOM 2510 C CA . LEU B 1 57 ? 4.363 -29.156 -20.812 1 98.69 57 LEU B CA 1
ATOM 2511 C C . LEU B 1 57 ? 3.432 -30.078 -20.016 1 98.69 57 LEU B C 1
ATOM 2513 O O . LEU B 1 57 ? 3.816 -31.172 -19.641 1 98.69 57 LEU B O 1
ATOM 2517 N N . ILE B 1 58 ? 2.197 -29.641 -19.766 1 98.69 58 ILE B N 1
ATOM 2518 C CA . ILE B 1 58 ? 1.22 -30.422 -19.016 1 98.69 58 ILE B CA 1
ATOM 2519 C C . ILE B 1 58 ? 0.893 -31.703 -19.781 1 98.69 58 ILE B C 1
ATOM 2521 O O . ILE B 1 58 ? 0.814 -32.781 -19.188 1 98.69 58 ILE B O 1
ATOM 2525 N N . GLU B 1 59 ? 0.73 -31.578 -21.109 1 97.75 59 GLU B N 1
ATOM 2526 C CA . GLU B 1 59 ? 0.457 -32.75 -21.953 1 97.75 59 GLU B CA 1
ATOM 2527 C C . GLU B 1 59 ? 1.572 -33.781 -21.844 1 97.75 59 GLU B C 1
ATOM 2529 O O . GLU B 1 59 ? 1.322 -34.969 -21.969 1 97.75 59 GLU B O 1
ATOM 2534 N N . HIS B 1 60 ? 2.744 -33.375 -21.625 1 97.5 60 HIS B N 1
ATOM 2535 C CA . HIS B 1 60 ? 3.893 -34.281 -21.578 1 97.5 60 HIS B CA 1
ATOM 2536 C C . HIS B 1 60 ? 4.215 -34.656 -20.141 1 97.5 60 HIS B C 1
ATOM 2538 O O . HIS B 1 60 ? 5.328 -35.125 -19.859 1 97.5 60 HIS B O 1
ATOM 2544 N N . GLY B 1 61 ? 3.338 -34.312 -19.203 1 97.19 61 GLY B N 1
ATOM 2545 C CA . GLY B 1 61 ? 3.434 -34.906 -17.875 1 97.19 61 GLY B CA 1
ATOM 2546 C C . GLY B 1 61 ? 3.975 -33.938 -16.844 1 97.19 61 GLY B C 1
ATOM 2547 O O . GLY B 1 61 ? 4.41 -34.375 -15.766 1 97.19 61 GLY B O 1
ATOM 2548 N N . ALA B 1 62 ? 4.023 -32.656 -17.109 1 98.38 62 ALA B N 1
ATOM 2549 C CA . ALA B 1 62 ? 4.449 -31.703 -16.109 1 98.38 62 ALA B CA 1
ATOM 2550 C C . ALA B 1 62 ? 3.543 -31.766 -14.875 1 98.38 62 ALA B C 1
ATOM 2552 O O . ALA B 1 62 ? 2.316 -31.797 -15.008 1 98.38 62 ALA B O 1
ATOM 2553 N N . ASN B 1 63 ? 4.133 -31.859 -13.68 1 98.12 63 ASN B N 1
ATOM 2554 C CA . ASN B 1 63 ? 3.373 -31.812 -12.438 1 98.12 63 ASN B CA 1
ATOM 2555 C C . ASN B 1 63 ? 2.955 -30.375 -12.094 1 98.12 63 ASN B C 1
ATOM 2557 O O . ASN B 1 63 ? 3.799 -29.547 -11.781 1 98.12 63 ASN B O 1
ATOM 2561 N N . VAL B 1 64 ? 1.713 -30.094 -12.047 1 98.06 64 VAL B N 1
ATOM 2562 C CA . VAL B 1 64 ? 1.188 -28.734 -11.938 1 98.06 64 VAL B CA 1
ATOM 2563 C C . VAL B 1 64 ? 1.269 -28.25 -10.492 1 98.06 64 VAL B C 1
ATOM 2565 O O . VAL B 1 64 ? 1.092 -27.062 -10.211 1 98.06 64 VAL B O 1
ATOM 2568 N N . ASN B 1 65 ? 1.613 -29.109 -9.508 1 96.94 65 ASN B N 1
ATOM 2569 C CA . ASN B 1 65 ? 1.521 -28.734 -8.102 1 96.94 65 ASN B CA 1
ATOM 2570 C C . ASN B 1 65 ? 2.9 -28.641 -7.453 1 96.94 65 ASN B C 1
ATOM 2572 O O . ASN B 1 65 ? 3.01 -28.438 -6.242 1 96.94 65 ASN B O 1
ATOM 2576 N N . LEU B 1 66 ? 3.963 -28.75 -8.273 1 94.19 66 LEU B N 1
ATOM 2577 C CA . LEU B 1 66 ? 5.301 -28.609 -7.707 1 94.19 66 LEU B CA 1
ATOM 2578 C C . LEU B 1 66 ? 5.598 -27.156 -7.367 1 94.19 66 LEU B C 1
ATOM 2580 O O . LEU B 1 66 ? 5.312 -26.25 -8.156 1 94.19 66 LEU B O 1
ATOM 2584 N N . SER B 1 67 ? 6.125 -26.922 -6.168 1 91.19 67 SER B N 1
ATOM 2585 C CA . SER B 1 67 ? 6.473 -25.578 -5.723 1 91.19 67 SER B CA 1
ATOM 2586 C C . SER B 1 67 ? 7.957 -25.281 -5.938 1 91.19 67 SER B C 1
ATOM 2588 O O . SER B 1 67 ? 8.773 -26.203 -5.973 1 91.19 67 SER B O 1
ATOM 2590 N N . ASN B 1 68 ? 8.273 -24.016 -6.141 1 87.56 68 ASN B N 1
ATOM 2591 C CA . ASN B 1 68 ? 9.672 -23.594 -6.094 1 87.56 68 ASN B CA 1
ATOM 2592 C C . ASN B 1 68 ? 10.172 -23.469 -4.66 1 87.56 68 ASN B C 1
ATOM 2594 O O . ASN B 1 68 ? 9.508 -23.922 -3.723 1 87.56 68 ASN B O 1
ATOM 2598 N N . ILE B 1 69 ? 11.328 -22.906 -4.5 1 81.56 69 ILE B N 1
ATOM 2599 C CA . ILE B 1 69 ? 11.992 -22.875 -3.199 1 81.56 69 ILE B CA 1
ATOM 2600 C C . ILE B 1 69 ? 11.219 -21.953 -2.252 1 81.56 69 ILE B C 1
ATOM 2602 O O . ILE B 1 69 ? 11.281 -22.125 -1.031 1 81.56 69 ILE B O 1
ATOM 2606 N N . ASP B 1 70 ? 10.523 -21.031 -2.822 1 77 70 ASP B N 1
ATOM 2607 C CA . ASP B 1 70 ? 9.781 -20.062 -2.021 1 77 70 ASP B CA 1
ATOM 2608 C C . ASP B 1 70 ? 8.328 -20.516 -1.819 1 77 70 ASP B C 1
ATOM 2610 O O . ASP B 1 70 ? 7.527 -19.781 -1.229 1 77 70 ASP B O 1
ATOM 2614 N N . GLY B 1 71 ? 7.98 -21.609 -2.334 1 82.31 71 GLY B N 1
ATOM 2615 C CA . GLY B 1 71 ? 6.648 -22.156 -2.145 1 82.31 71 GLY B CA 1
ATOM 2616 C C . GLY B 1 71 ? 5.676 -21.75 -3.236 1 82.31 71 GLY B C 1
ATOM 2617 O O . GLY B 1 71 ? 4.492 -22.094 -3.176 1 82.31 71 GLY B O 1
ATOM 2618 N N . GLY B 1 72 ? 6.141 -21.094 -4.16 1 88.44 72 GLY B N 1
ATOM 2619 C CA . GLY B 1 72 ? 5.289 -20.672 -5.262 1 88.44 72 GLY B CA 1
ATOM 2620 C C . GLY B 1 72 ? 5.016 -21.797 -6.254 1 88.44 72 GLY B C 1
ATOM 2621 O O . GLY B 1 72 ? 5.91 -22.594 -6.562 1 88.44 72 GLY B O 1
ATOM 2622 N N . THR B 1 73 ? 3.814 -21.906 -6.629 1 93.44 73 THR B N 1
ATOM 2623 C CA . THR B 1 73 ? 3.406 -22.891 -7.617 1 93.44 73 THR B CA 1
ATOM 2624 C C . THR B 1 73 ? 3.197 -22.234 -8.984 1 93.44 73 THR B C 1
ATOM 2626 O O . THR B 1 73 ? 3.238 -21.016 -9.102 1 93.44 73 THR B O 1
ATOM 2629 N N . ALA B 1 74 ? 3.021 -23.141 -9.992 1 95.81 74 ALA B N 1
ATOM 2630 C CA . ALA B 1 74 ? 2.73 -22.641 -11.328 1 95.81 74 ALA B CA 1
ATOM 2631 C C . ALA B 1 74 ? 1.461 -21.797 -11.336 1 95.81 74 ALA B C 1
ATOM 2633 O O . ALA B 1 74 ? 1.364 -20.812 -12.07 1 95.81 74 ALA B O 1
ATOM 2634 N N . LEU B 1 75 ? 0.499 -22.156 -10.445 1 96.75 75 LEU B N 1
ATOM 2635 C CA . LEU B 1 75 ? -0.734 -21.391 -10.352 1 96.75 75 LEU B CA 1
ATOM 2636 C C . LEU B 1 75 ? -0.459 -20 -9.797 1 96.75 75 LEU B C 1
ATOM 2638 O O . LEU B 1 75 ? -1.015 -19.016 -10.281 1 96.75 75 LEU B O 1
ATOM 2642 N N . CYS B 1 76 ? 0.394 -19.891 -8.812 1 94.06 76 CYS B N 1
ATOM 2643 C CA . CYS B 1 76 ? 0.799 -18.578 -8.289 1 94.06 76 CYS B CA 1
ATOM 2644 C C . CYS B 1 76 ? 1.417 -17.719 -9.383 1 94.06 76 CYS B C 1
ATOM 2646 O O . CYS B 1 76 ? 1.081 -16.547 -9.516 1 94.06 76 CYS B O 1
ATOM 2648 N N . ASP B 1 77 ? 2.27 -18.344 -10.148 1 94.12 77 ASP B N 1
ATOM 2649 C CA . ASP B 1 77 ? 2.934 -17.641 -11.234 1 94.12 77 ASP B CA 1
ATOM 2650 C C . ASP B 1 77 ? 1.921 -17.141 -12.266 1 94.12 77 ASP B C 1
ATOM 2652 O O . ASP B 1 77 ? 2.035 -16.016 -12.758 1 94.12 77 ASP B O 1
ATOM 2656 N N . ALA B 1 78 ? 1.014 -17.953 -12.617 1 96.69 78 ALA B N 1
ATOM 2657 C CA . ALA B 1 78 ? -0.017 -17.578 -13.578 1 96.69 78 ALA B CA 1
ATOM 2658 C C . ALA B 1 78 ? -0.866 -16.422 -13.047 1 96.69 78 ALA B C 1
ATOM 2660 O O . ALA B 1 78 ? -1.251 -15.531 -13.805 1 96.69 78 ALA B O 1
ATOM 2661 N N . CYS B 1 79 ? -1.149 -16.453 -11.75 1 95.94 79 CYS B N 1
ATOM 2662 C CA . CYS B 1 79 ? -1.932 -15.391 -11.125 1 95.94 79 CYS B CA 1
ATOM 2663 C C . CYS B 1 79 ? -1.15 -14.078 -11.109 1 95.94 79 CYS B C 1
ATOM 2665 O O . CYS B 1 79 ? -1.73 -13 -11.258 1 95.94 79 CYS B O 1
ATOM 2667 N N . CYS B 1 80 ? 0.112 -14.172 -10.852 1 93 80 CYS B N 1
ATOM 2668 C CA . CYS B 1 80 ? 0.967 -12.992 -10.938 1 93 80 CYS B CA 1
ATOM 2669 C C . CYS B 1 80 ? 0.903 -12.367 -12.328 1 93 80 CYS B C 1
ATOM 2671 O O . CYS B 1 80 ? 0.83 -11.148 -12.461 1 93 80 CYS B O 1
ATOM 2673 N N . ASN B 1 81 ? 0.946 -13.219 -13.328 1 93.88 81 ASN B N 1
ATOM 2674 C CA . ASN B 1 81 ? 0.85 -12.758 -14.711 1 93.88 81 ASN B CA 1
ATOM 2675 C C . ASN B 1 81 ? -0.544 -12.227 -15.031 1 93.88 81 ASN B C 1
ATOM 2677 O O . ASN B 1 81 ? -0.686 -11.227 -15.734 1 93.88 81 ASN B O 1
ATOM 2681 N N . GLY B 1 82 ? -1.583 -12.898 -14.57 1 96.38 82 GLY B N 1
ATOM 2682 C CA . GLY B 1 82 ? -2.961 -12.492 -14.789 1 96.38 82 GLY B CA 1
ATOM 2683 C C . GLY B 1 82 ? -3.59 -13.156 -16 1 96.38 82 GLY B C 1
ATOM 2684 O O . GLY B 1 82 ? -4.652 -12.734 -16.469 1 96.38 82 GLY B O 1
ATOM 2685 N N . ASN B 1 83 ? -2.936 -14.188 -16.562 1 96.88 83 ASN B N 1
ATOM 2686 C CA . ASN B 1 83 ? -3.453 -14.875 -17.75 1 96.88 83 ASN B CA 1
ATOM 2687 C C . ASN B 1 83 ? -4.559 -15.859 -17.375 1 96.88 83 ASN B C 1
ATOM 2689 O O . ASN B 1 83 ? -4.281 -16.953 -16.875 1 96.88 83 ASN B O 1
ATOM 2693 N N . LEU B 1 84 ? -5.77 -15.578 -17.703 1 98.25 84 LEU B N 1
ATOM 2694 C CA . LEU B 1 84 ? -6.938 -16.359 -17.312 1 98.25 84 LEU B CA 1
ATOM 2695 C C . LEU B 1 84 ? -6.934 -17.734 -17.984 1 98.25 84 LEU B C 1
ATOM 2697 O O . LEU B 1 84 ? -7.355 -18.719 -17.391 1 98.25 84 LEU B O 1
ATOM 2701 N N . LYS B 1 85 ? -6.457 -17.766 -19.172 1 98.5 85 LYS B N 1
ATOM 2702 C CA . LYS B 1 85 ? -6.441 -19.016 -19.906 1 98.5 85 LYS B CA 1
ATOM 2703 C C . LYS B 1 85 ? -5.5 -20.031 -19.266 1 98.5 85 LYS B C 1
ATOM 2705 O O . LYS B 1 85 ? -5.832 -21.203 -19.141 1 98.5 85 LYS B O 1
ATOM 2710 N N . ILE B 1 86 ? -4.383 -19.547 -18.859 1 98.69 86 ILE B N 1
ATOM 2711 C CA . ILE B 1 86 ? -3.412 -20.422 -18.219 1 98.69 86 ILE B CA 1
ATOM 2712 C C . ILE B 1 86 ? -3.941 -20.875 -16.859 1 98.69 86 ILE B C 1
ATOM 2714 O O . ILE B 1 86 ? -3.773 -22.031 -16.484 1 98.69 86 ILE B O 1
ATOM 2718 N N . ILE B 1 87 ? -4.559 -19.953 -16.109 1 98.62 87 ILE B N 1
ATOM 2719 C CA . ILE B 1 87 ? -5.129 -20.281 -14.805 1 98.62 87 ILE B CA 1
ATOM 2720 C C . ILE B 1 87 ? -6.184 -21.375 -14.969 1 98.62 87 ILE B C 1
ATOM 2722 O O . ILE B 1 87 ? -6.176 -22.375 -14.234 1 98.62 87 ILE B O 1
ATOM 2726 N N . GLU B 1 88 ? -6.988 -21.234 -15.922 1 98.56 88 GLU B N 1
ATOM 2727 C CA . GLU B 1 88 ? -8.008 -22.234 -16.188 1 98.56 88 GLU B CA 1
ATOM 2728 C C . GLU B 1 88 ? -7.383 -23.578 -16.562 1 98.56 88 GLU B C 1
ATOM 2730 O O . GLU B 1 88 ? -7.828 -24.641 -16.094 1 98.56 88 GLU B O 1
ATOM 2735 N N . LEU B 1 89 ? -6.426 -23.531 -17.406 1 98.69 89 LEU B N 1
ATOM 2736 C CA . LEU B 1 89 ? -5.711 -24.734 -17.812 1 98.69 89 LEU B CA 1
ATOM 2737 C C . LEU B 1 89 ? -5.145 -25.484 -16.609 1 98.69 89 LEU B C 1
ATOM 2739 O O . LEU B 1 89 ? -5.312 -26.703 -16.5 1 98.69 89 LEU B O 1
ATOM 2743 N N . LEU B 1 90 ? -4.492 -24.75 -15.75 1 98.81 90 LEU B N 1
ATOM 2744 C CA . LEU B 1 90 ? -3.879 -25.344 -14.57 1 98.81 90 LEU B CA 1
ATOM 2745 C C . LEU B 1 90 ? -4.938 -25.953 -13.648 1 98.81 90 LEU B C 1
ATOM 2747 O O . LEU B 1 90 ? -4.785 -27.078 -13.18 1 98.81 90 LEU B O 1
ATOM 2751 N N . LEU B 1 91 ? -5.984 -25.203 -13.414 1 98.38 91 LEU B N 1
ATOM 2752 C CA . LEU B 1 91 ? -7.047 -25.656 -12.531 1 98.38 91 LEU B CA 1
ATOM 2753 C C . LEU B 1 91 ? -7.711 -26.906 -13.086 1 98.38 91 LEU B C 1
ATOM 2755 O O . LEU B 1 91 ? -7.969 -27.875 -12.352 1 98.38 91 LEU B O 1
ATOM 2759 N N . ASN B 1 92 ? -7.953 -26.906 -14.375 1 97.88 92 ASN B N 1
ATOM 2760 C CA . ASN B 1 92 ? -8.547 -28.062 -15.031 1 97.88 92 ASN B CA 1
ATOM 2761 C C . ASN B 1 92 ? -7.594 -29.25 -15.031 1 97.88 92 ASN B C 1
ATOM 2763 O O . ASN B 1 92 ? -8.016 -30.391 -15.219 1 97.88 92 ASN B O 1
ATOM 2767 N N . SER B 1 93 ? -6.348 -29.031 -14.859 1 98.44 93 SER B N 1
ATOM 2768 C CA . SER B 1 93 ? -5.34 -30.094 -14.867 1 98.44 93 SER B CA 1
ATOM 2769 C C . SER B 1 93 ? -5.008 -30.547 -13.453 1 98.44 93 SER B C 1
ATOM 2771 O O . SER B 1 93 ? -4.039 -31.281 -13.242 1 98.44 93 SER B O 1
ATOM 2773 N N . GLY B 1 94 ? -5.703 -30 -12.477 1 97.69 94 GLY B N 1
ATOM 2774 C CA . GLY B 1 94 ? -5.586 -30.516 -11.125 1 97.69 94 GLY B CA 1
ATOM 2775 C C . GLY B 1 94 ? -4.738 -29.641 -10.219 1 97.69 94 GLY B C 1
ATOM 2776 O O . GLY B 1 94 ? -4.301 -30.094 -9.148 1 97.69 94 GLY B O 1
ATOM 2777 N N . ALA B 1 95 ? -4.461 -28.438 -10.594 1 98.06 95 ALA B N 1
ATOM 2778 C CA . ALA B 1 95 ? -3.697 -27.547 -9.727 1 98.06 95 ALA B CA 1
ATOM 2779 C C . ALA B 1 95 ? -4.438 -27.281 -8.422 1 98.06 95 ALA B C 1
ATOM 2781 O O . ALA B 1 95 ? -5.656 -27.094 -8.414 1 98.06 95 ALA B O 1
ATOM 2782 N N . ASN B 1 96 ? -3.662 -27.312 -7.344 1 96.62 96 ASN B N 1
ATOM 2783 C CA . ASN B 1 96 ? -4.219 -26.984 -6.035 1 96.62 96 ASN B CA 1
ATOM 2784 C C . ASN B 1 96 ? -4.402 -25.484 -5.859 1 96.62 96 ASN B C 1
ATOM 2786 O O . ASN B 1 96 ? -3.424 -24.734 -5.832 1 96.62 96 ASN B O 1
ATOM 2790 N N . VAL B 1 97 ? -5.594 -25.047 -5.719 1 96.12 97 VAL B N 1
ATOM 2791 C CA . VAL B 1 97 ? -5.902 -23.625 -5.637 1 96.12 97 VAL B CA 1
ATOM 2792 C C . VAL B 1 97 ? -5.523 -23.094 -4.258 1 96.12 97 VAL B C 1
ATOM 2794 O O . VAL B 1 97 ? -5.375 -21.891 -4.07 1 96.12 97 VAL B O 1
ATOM 2797 N N . ASN B 1 98 ? -5.391 -23.984 -3.277 1 94.62 98 ASN B N 1
ATOM 2798 C CA . ASN B 1 98 ? -4.969 -23.656 -1.921 1 94.62 98 ASN B CA 1
ATOM 2799 C C . ASN B 1 98 ? -3.719 -24.422 -1.517 1 94.62 98 ASN B C 1
ATOM 2801 O O . ASN B 1 98 ? -3.768 -25.25 -0.607 1 94.62 98 ASN B O 1
ATOM 2805 N N . PRO B 1 99 ? -2.578 -24.125 -2.172 1 89.88 99 PRO B N 1
ATOM 2806 C CA . PRO B 1 99 ? -1.35 -24.844 -1.8 1 89.88 99 PRO B CA 1
ATOM 2807 C C . PRO B 1 99 ? -0.928 -24.562 -0.357 1 89.88 99 PRO B C 1
ATOM 2809 O O . PRO B 1 99 ? -1.392 -23.609 0.255 1 89.88 99 PRO B O 1
ATOM 2812 N N . PRO B 1 100 ? -0.131 -25.547 0.267 1 81.12 100 PRO B N 1
ATOM 2813 C CA . PRO B 1 100 ? 0.354 -25.297 1.627 1 81.12 100 PRO B CA 1
ATOM 2814 C C . PRO B 1 100 ? 1.12 -23.984 1.748 1 81.12 100 PRO B C 1
ATOM 2816 O O . PRO B 1 100 ? 1.908 -23.641 0.863 1 81.12 100 PRO B O 1
ATOM 2819 N N . PHE B 1 101 ? 0.646 -23.156 2.562 1 63.44 101 PHE B N 1
ATOM 2820 C CA . PHE B 1 101 ? 1.051 -21.75 2.682 1 63.44 101 PHE B CA 1
ATOM 2821 C C . PHE B 1 101 ? 2.506 -21.641 3.119 1 63.44 101 PHE B C 1
ATOM 2823 O O . PHE B 1 101 ? 2.861 -22.062 4.223 1 63.44 101 PHE B O 1
ATOM 2830 N N . LEU B 1 102 ? 3.25 -21.266 2.238 1 65.12 102 LEU B N 1
ATOM 2831 C CA . LEU B 1 102 ? 4.59 -20.891 2.672 1 65.12 102 LEU B CA 1
ATOM 2832 C C . LEU B 1 102 ? 4.746 -19.359 2.676 1 65.12 102 LEU B C 1
ATOM 2834 O O . LEU B 1 102 ? 4.797 -18.75 3.74 1 65.12 102 LEU B O 1
ATOM 2838 N N . MET B 1 103 ? 4.602 -18.766 1.538 1 66.94 103 MET B N 1
ATOM 2839 C CA . MET B 1 103 ? 4.859 -17.328 1.519 1 66.94 103 MET B CA 1
ATOM 2840 C C . MET B 1 103 ? 3.676 -16.578 0.924 1 66.94 103 MET B C 1
ATOM 2842 O O . MET B 1 103 ? 3.383 -15.453 1.336 1 66.94 103 MET B O 1
ATOM 2846 N N . THR B 1 104 ? 3.025 -17.25 0.003 1 78.25 104 THR B N 1
ATOM 2847 C CA . THR B 1 104 ? 1.946 -16.531 -0.671 1 78.25 104 THR B CA 1
ATOM 2848 C C . THR B 1 104 ? 0.915 -17.516 -1.226 1 78.25 104 THR B C 1
ATOM 2850 O O . THR B 1 104 ? 1.138 -18.734 -1.223 1 78.25 104 THR B O 1
ATOM 2853 N N . THR B 1 105 ? -0.226 -17.062 -1.52 1 90.75 105 THR B N 1
ATOM 2854 C CA . THR B 1 105 ? -1.288 -17.828 -2.174 1 90.75 105 THR B CA 1
ATOM 2855 C C . THR B 1 105 ? -1.567 -17.266 -3.568 1 90.75 105 THR B C 1
ATOM 2857 O O . THR B 1 105 ? -1.209 -16.125 -3.871 1 90.75 105 THR B O 1
ATOM 2860 N N . PRO B 1 106 ? -2.176 -18.156 -4.422 1 94.44 106 PRO B N 1
ATOM 2861 C CA . PRO B 1 106 ? -2.572 -17.656 -5.738 1 94.44 106 PRO B CA 1
ATOM 2862 C C . PRO B 1 106 ? -3.414 -16.375 -5.652 1 94.44 106 PRO B C 1
ATOM 2864 O O . PRO B 1 106 ? -3.225 -15.453 -6.449 1 94.44 106 PRO B O 1
ATOM 2867 N N . VAL B 1 107 ? -4.258 -16.297 -4.621 1 96.06 107 VAL B N 1
ATOM 2868 C CA . VAL B 1 107 ? -5.121 -15.125 -4.465 1 96.06 107 VAL B CA 1
ATOM 2869 C C . VAL B 1 107 ? -4.27 -13.898 -4.129 1 96.06 107 VAL B C 1
ATOM 2871 O O . VAL B 1 107 ? -4.449 -12.836 -4.727 1 96.06 107 VAL B O 1
ATOM 2874 N N . HIS B 1 108 ? -3.373 -14.016 -3.201 1 94.31 108 HIS B N 1
ATOM 2875 C CA . HIS B 1 108 ? -2.469 -12.914 -2.883 1 94.31 108 HIS B CA 1
ATOM 2876 C C . HIS B 1 108 ? -1.736 -12.422 -4.129 1 94.31 108 HIS B C 1
ATOM 2878 O O . HIS B 1 108 ? -1.663 -11.219 -4.379 1 94.31 108 HIS B O 1
ATOM 2884 N N . GLU B 1 109 ? -1.184 -13.375 -4.898 1 93 109 GLU B N 1
ATOM 2885 C CA . GLU B 1 109 ? -0.412 -13.023 -6.086 1 93 109 GLU B CA 1
ATOM 2886 C C . GLU B 1 109 ? -1.265 -12.25 -7.09 1 93 109 GLU B C 1
ATOM 2888 O O . GLU B 1 109 ? -0.794 -11.289 -7.703 1 93 109 GLU B O 1
ATOM 2893 N N . ALA B 1 110 ? -2.443 -12.641 -7.301 1 95.88 110 ALA B N 1
ATOM 2894 C CA . ALA B 1 110 ? -3.357 -11.93 -8.195 1 95.88 110 ALA B CA 1
ATOM 2895 C C . ALA B 1 110 ? -3.613 -10.508 -7.703 1 95.88 110 ALA B C 1
ATOM 2897 O O . ALA B 1 110 ? -3.58 -9.562 -8.484 1 95.88 110 ALA B O 1
ATOM 2898 N N . VAL B 1 111 ? -3.779 -10.344 -6.371 1 96.12 111 VAL B N 1
ATOM 2899 C CA . VAL B 1 111 ? -4.172 -9.062 -5.793 1 96.12 111 VAL B CA 1
ATOM 2900 C C . VAL B 1 111 ? -2.975 -8.109 -5.785 1 96.12 111 VAL B C 1
ATOM 2902 O O . VAL B 1 111 ? -3.123 -6.914 -6.043 1 96.12 111 VAL B O 1
ATOM 2905 N N . PHE B 1 112 ? -1.8 -8.656 -5.496 1 92.06 112 PHE B N 1
ATOM 2906 C CA . PHE B 1 112 ? -0.606 -7.82 -5.461 1 92.06 112 PHE B CA 1
ATOM 2907 C C . PHE B 1 112 ? -0.421 -7.086 -6.781 1 92.06 112 PHE B C 1
ATOM 2909 O O . PHE B 1 112 ? 0.169 -6.004 -6.82 1 92.06 112 PHE B O 1
ATOM 2916 N N . ARG B 1 113 ? -1.038 -7.652 -7.859 1 91.88 113 ARG B N 1
ATOM 2917 C CA . ARG B 1 113 ? -0.895 -7.043 -9.18 1 91.88 113 ARG B CA 1
ATOM 2918 C C . ARG B 1 113 ? -2.234 -6.527 -9.695 1 91.88 113 ARG B C 1
ATOM 2920 O O . ARG B 1 113 ? -2.359 -6.168 -10.867 1 91.88 113 ARG B O 1
ATOM 2927 N N . ASP B 1 114 ? -3.191 -6.492 -8.859 1 96.25 114 ASP B N 1
ATOM 2928 C CA . ASP B 1 114 ? -4.547 -6.035 -9.156 1 96.25 114 ASP B CA 1
ATOM 2929 C C . ASP B 1 114 ? -5.141 -6.797 -10.336 1 96.25 114 ASP B C 1
ATOM 2931 O O . ASP B 1 114 ? -5.855 -6.219 -11.156 1 96.25 114 ASP B O 1
ATOM 2935 N N . ASN B 1 115 ? -4.73 -8.055 -10.516 1 97.06 115 ASN B N 1
ATOM 2936 C CA . ASN B 1 115 ? -5.344 -8.945 -11.5 1 97.06 115 ASN B CA 1
ATOM 2937 C C . ASN B 1 115 ? -6.695 -9.469 -11.016 1 97.06 115 ASN B C 1
ATOM 2939 O O . ASN B 1 115 ? -6.855 -10.672 -10.789 1 97.06 115 ASN B O 1
ATOM 2943 N N . TRP B 1 116 ? -7.652 -8.594 -11 1 97.62 116 TRP B N 1
ATOM 2944 C CA . TRP B 1 116 ? -8.922 -8.852 -10.328 1 97.62 116 TRP B CA 1
ATOM 2945 C C . TRP B 1 116 ? -9.773 -9.836 -11.117 1 97.62 116 TRP B C 1
ATOM 2947 O O . TRP B 1 116 ? -10.594 -10.555 -10.555 1 97.62 116 TRP B O 1
ATOM 2957 N N . LYS B 1 117 ? -9.562 -10.008 -12.391 1 97 117 LYS B N 1
ATOM 2958 C CA . LYS B 1 117 ? -10.336 -10.914 -13.227 1 97 117 LYS B CA 1
ATOM 2959 C C . LYS B 1 117 ? -10.102 -12.367 -12.82 1 97 117 LYS B C 1
ATOM 2961 O O . LYS B 1 117 ? -10.977 -13.219 -13.016 1 97 117 LYS B O 1
ATOM 2966 N N . CYS B 1 118 ? -8.938 -12.617 -12.25 1 97.38 118 CYS B N 1
ATOM 2967 C CA . CYS B 1 118 ? -8.562 -13.969 -11.836 1 97.38 118 CYS B CA 1
ATOM 2968 C C . CYS B 1 118 ? -9.359 -14.398 -10.609 1 97.38 118 CYS B C 1
ATOM 2970 O O . CYS B 1 118 ? -9.531 -15.594 -10.367 1 97.38 118 CYS B O 1
ATOM 2972 N N . LEU B 1 119 ? -9.82 -13.492 -9.82 1 97.69 119 LEU B N 1
ATOM 2973 C CA . LEU B 1 119 ? -10.344 -13.766 -8.484 1 97.69 119 LEU B CA 1
ATOM 2974 C C . LEU B 1 119 ? -11.656 -14.539 -8.57 1 97.69 119 LEU B C 1
ATOM 2976 O O . LEU B 1 119 ? -11.898 -15.438 -7.766 1 97.69 119 LEU B O 1
ATOM 2980 N N . GLU B 1 120 ? -12.438 -14.219 -9.516 1 94.94 120 GLU B N 1
ATOM 2981 C CA . GLU B 1 120 ? -13.688 -14.953 -9.695 1 94.94 120 GLU B CA 1
ATOM 2982 C C . GLU B 1 120 ? -13.422 -16.422 -10.031 1 94.94 120 GLU B C 1
ATOM 2984 O O . GLU B 1 120 ? -14.062 -17.312 -9.477 1 94.94 120 GLU B O 1
ATOM 2989 N N . LEU B 1 121 ? -12.547 -16.594 -10.953 1 96.69 121 LEU B N 1
ATOM 2990 C CA . LEU B 1 121 ? -12.195 -17.938 -11.367 1 96.69 121 LEU B CA 1
ATOM 2991 C C . LEU B 1 121 ? -11.625 -18.75 -10.203 1 96.69 121 LEU B C 1
ATOM 2993 O O . LEU B 1 121 ? -11.992 -19.906 -10 1 96.69 121 LEU B O 1
ATOM 2997 N N . LEU B 1 122 ? -10.734 -18.172 -9.469 1 97.88 122 LEU B N 1
ATOM 2998 C CA . LEU B 1 122 ? -10.141 -18.828 -8.312 1 97.88 122 LEU B CA 1
ATOM 2999 C C . LEU B 1 122 ? -11.203 -19.188 -7.277 1 97.88 122 LEU B C 1
ATOM 3001 O O . LEU B 1 122 ? -11.188 -20.281 -6.723 1 97.88 122 LEU B O 1
ATOM 3005 N N . SER B 1 123 ? -12.086 -18.266 -7.043 1 95.75 123 SER B N 1
ATOM 3006 C CA . SER B 1 123 ? -13.156 -18.484 -6.07 1 95.75 123 SER B CA 1
ATOM 3007 C C . SER B 1 123 ? -14.055 -19.641 -6.484 1 95.75 123 SER B C 1
ATOM 3009 O O . SER B 1 123 ? -14.453 -20.453 -5.648 1 95.75 123 SER B O 1
ATOM 3011 N N . LYS B 1 124 ? -14.336 -19.688 -7.766 1 95 124 LYS B N 1
ATOM 3012 C CA . LYS B 1 124 ? -15.172 -20.766 -8.305 1 95 124 LYS B CA 1
ATOM 3013 C C . LYS B 1 124 ? -14.539 -22.125 -8.055 1 95 124 LYS B C 1
ATOM 3015 O O . LYS B 1 124 ? -15.25 -23.125 -7.918 1 95 124 LYS B O 1
ATOM 3020 N N . HIS B 1 125 ? -13.281 -22.172 -7.969 1 96.62 125 HIS B N 1
ATOM 3021 C CA . HIS B 1 125 ? -12.57 -23.438 -7.777 1 96.62 125 HIS B CA 1
ATOM 3022 C C . HIS B 1 125 ? -12.227 -23.656 -6.312 1 96.62 125 HIS B C 1
ATOM 3024 O O . HIS B 1 125 ? -11.414 -24.531 -5.984 1 96.62 125 HIS B O 1
ATOM 3030 N N . GLY B 1 126 ? -12.719 -22.75 -5.422 1 96 126 GLY B N 1
ATOM 3031 C CA . GLY B 1 126 ? -12.656 -23.016 -3.996 1 96 126 GLY B CA 1
ATOM 3032 C C . GLY B 1 126 ? -11.484 -22.344 -3.311 1 96 126 GLY B C 1
ATOM 3033 O O . GLY B 1 126 ? -11.07 -22.75 -2.225 1 96 126 GLY B O 1
ATOM 3034 N N . ALA B 1 127 ? -10.945 -21.344 -3.887 1 96.31 127 ALA B N 1
ATOM 3035 C CA . ALA B 1 127 ? -9.836 -20.625 -3.256 1 96.31 127 ALA B CA 1
ATOM 3036 C C . ALA B 1 127 ? -10.266 -20.016 -1.925 1 96.31 127 ALA B C 1
ATOM 3038 O O . ALA B 1 127 ? -11.367 -19.469 -1.811 1 96.31 127 ALA B O 1
ATOM 3039 N N . LEU B 1 128 ? -9.414 -20.141 -0.921 1 94.44 128 LEU B N 1
ATOM 3040 C CA . LEU B 1 128 ? -9.633 -19.469 0.352 1 94.44 128 LEU B CA 1
ATOM 3041 C C . LEU B 1 128 ? -9.266 -17.984 0.257 1 94.44 128 LEU B C 1
ATOM 3043 O O . LEU B 1 128 ? -8.102 -17.656 0.031 1 94.44 128 LEU B O 1
ATOM 3047 N N . LEU B 1 129 ? -10.164 -17.188 0.5 1 94.62 129 LEU B N 1
ATOM 3048 C CA . LEU B 1 129 ? -9.992 -15.766 0.205 1 94.62 129 LEU B CA 1
ATOM 3049 C C . LEU B 1 129 ? -9.477 -15.008 1.428 1 94.62 129 LEU B C 1
ATOM 3051 O O . LEU B 1 129 ? -8.984 -13.891 1.308 1 94.62 129 LEU B O 1
ATOM 3055 N N . ASP B 1 130 ? -9.562 -15.609 2.658 1 93.75 130 ASP B N 1
ATOM 3056 C CA . ASP B 1 130 ? -9.25 -14.875 3.883 1 93.75 130 ASP B CA 1
ATOM 3057 C C . ASP B 1 130 ? -7.961 -15.398 4.516 1 93.75 130 ASP B C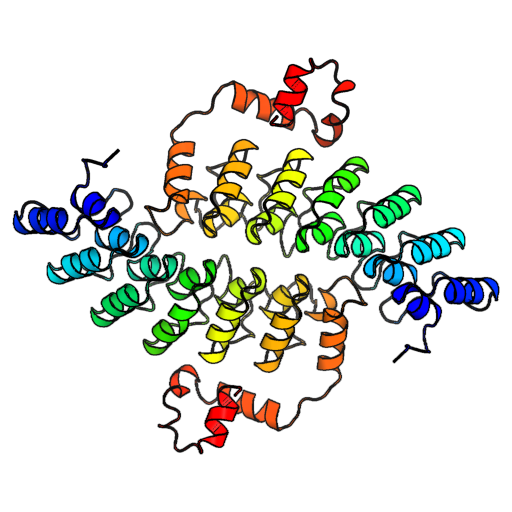 1
ATOM 3059 O O . ASP B 1 130 ? -7.75 -15.25 5.719 1 93.75 130 ASP B O 1
ATOM 3063 N N . LYS B 1 131 ? -7.188 -16.094 3.674 1 90.88 131 LYS B N 1
ATOM 3064 C CA . LYS B 1 131 ? -5.898 -16.547 4.203 1 90.88 131 LYS B CA 1
ATOM 3065 C C . LYS B 1 131 ? -5.02 -15.352 4.574 1 90.88 131 LYS B C 1
ATOM 3067 O O . LYS B 1 131 ? -4.945 -14.367 3.83 1 90.88 131 LYS B O 1
ATOM 3072 N N . ASN B 1 132 ? -4.492 -15.328 5.762 1 86.44 132 ASN B N 1
ATOM 3073 C CA . ASN B 1 132 ? -3.637 -14.258 6.273 1 86.44 132 ASN B CA 1
ATOM 3074 C C . ASN B 1 132 ? -2.158 -14.625 6.156 1 86.44 132 ASN B C 1
ATOM 3076 O O . ASN B 1 132 ? -1.706 -15.602 6.75 1 86.44 132 ASN B O 1
ATOM 3080 N N . ASP B 1 133 ? -1.5 -13.812 5.355 1 76.94 133 ASP B N 1
ATOM 3081 C CA . ASP B 1 133 ? -0.057 -14.031 5.301 1 76.94 133 ASP B CA 1
ATOM 3082 C C . ASP B 1 133 ? 0.661 -13.227 6.379 1 76.94 133 ASP B C 1
ATOM 3084 O O . ASP B 1 133 ? 0.135 -12.219 6.863 1 76.94 133 ASP B O 1
ATOM 3088 N N . CYS B 1 134 ? 1.549 -13.648 7.211 1 72 134 CYS B N 1
ATOM 3089 C CA . CYS B 1 134 ? 2.227 -13.023 8.344 1 72 134 CYS B CA 1
ATOM 3090 C C . CYS B 1 134 ? 2.842 -11.688 7.934 1 72 134 CYS B C 1
ATOM 3092 O O . CYS B 1 134 ? 3.158 -10.859 8.789 1 72 134 CYS B O 1
ATOM 3094 N N . HIS B 1 135 ? 2.787 -11.422 6.633 1 73.12 135 HIS B N 1
ATOM 3095 C CA . HIS B 1 135 ? 3.457 -10.203 6.18 1 73.12 135 HIS B CA 1
ATOM 3096 C C . HIS B 1 135 ? 2.449 -9.133 5.777 1 73.12 135 HIS B C 1
ATOM 3098 O O . HIS B 1 135 ? 2.578 -7.973 6.176 1 73.12 135 HIS B O 1
ATOM 3104 N N . TYR B 1 136 ? 1.409 -9.5 5.047 1 81.31 136 TYR B N 1
ATOM 3105 C CA . TYR B 1 136 ? 0.587 -8.492 4.383 1 81.31 136 TYR B CA 1
ATOM 3106 C C . TYR B 1 136 ? -0.879 -8.648 4.766 1 81.31 136 TYR B C 1
ATOM 3108 O O . TYR B 1 136 ? -1.721 -7.84 4.363 1 81.31 136 TYR B O 1
ATOM 3116 N N . GLY B 1 137 ? -1.097 -9.672 5.582 1 88.75 137 GLY B N 1
ATOM 3117 C CA . GLY B 1 137 ? -2.484 -9.938 5.93 1 88.75 137 GLY B CA 1
ATOM 3118 C C . GLY B 1 137 ? -3.236 -10.688 4.848 1 88.75 137 GLY B C 1
ATOM 3119 O O . GLY B 1 137 ? -2.656 -11.516 4.141 1 88.75 137 GLY B O 1
ATOM 3120 N N . THR B 1 138 ? -4.543 -10.484 4.812 1 94.38 138 THR B N 1
ATOM 3121 C CA . THR B 1 138 ? -5.367 -11.117 3.791 1 94.38 138 THR B CA 1
ATOM 3122 C C . THR B 1 138 ? -5.238 -10.375 2.461 1 94.38 138 THR B C 1
ATOM 3124 O O . THR B 1 138 ? -4.75 -9.25 2.416 1 94.38 138 THR B O 1
ATOM 3127 N N . PRO B 1 139 ? -5.68 -11.07 1.387 1 95.75 139 PRO B N 1
ATOM 3128 C CA . PRO B 1 139 ? -5.684 -10.367 0.102 1 95.75 139 PRO B CA 1
ATOM 3129 C C . PRO B 1 139 ? -6.461 -9.047 0.15 1 95.75 139 PRO B C 1
ATOM 3131 O O . PRO B 1 139 ? -6.07 -8.07 -0.493 1 95.75 139 PRO B O 1
ATOM 3134 N N . LEU B 1 140 ? -7.496 -9.047 0.988 1 97.5 140 LEU B N 1
ATOM 3135 C CA . LEU B 1 140 ? -8.281 -7.82 1.098 1 97.5 140 LEU B CA 1
ATOM 3136 C C . LEU B 1 140 ? -7.488 -6.723 1.794 1 97.5 140 LEU B C 1
ATOM 3138 O O . LEU B 1 140 ? -7.621 -5.543 1.456 1 97.5 140 LEU B O 1
ATOM 3142 N N . HIS B 1 141 ? -6.688 -7.07 2.781 1 95.56 141 HIS B N 1
ATOM 3143 C CA . HIS B 1 141 ? -5.77 -6.105 3.371 1 95.56 141 HIS B CA 1
ATOM 3144 C C . HIS B 1 141 ? -4.867 -5.484 2.309 1 95.56 141 HIS B C 1
ATOM 3146 O O . HIS B 1 141 ? -4.684 -4.266 2.281 1 95.56 141 HIS B O 1
ATOM 3152 N N . VAL B 1 142 ? -4.301 -6.352 1.488 1 94.19 142 VAL B N 1
ATOM 3153 C CA . VAL B 1 142 ? -3.395 -5.91 0.432 1 94.19 142 VAL B CA 1
ATOM 3154 C C . VAL B 1 142 ? -4.121 -4.945 -0.5 1 94.19 142 VAL B C 1
ATOM 3156 O O . VAL B 1 142 ? -3.609 -3.863 -0.806 1 94.19 142 VAL B O 1
ATOM 3159 N N . ALA B 1 143 ? -5.301 -5.297 -0.968 1 97.19 143 ALA B N 1
ATOM 3160 C CA . ALA B 1 143 ? -6.086 -4.457 -1.871 1 97.19 143 ALA B CA 1
ATOM 3161 C C . ALA B 1 143 ? -6.387 -3.102 -1.236 1 97.19 143 ALA B C 1
ATOM 3163 O O . ALA B 1 143 ? -6.312 -2.068 -1.903 1 97.19 143 ALA B O 1
ATOM 3164 N N . ALA B 1 144 ? -6.68 -3.121 0.06 1 96.44 144 ALA B N 1
ATOM 3165 C CA . ALA B 1 144 ? -7.027 -1.896 0.777 1 96.44 144 ALA B CA 1
ATOM 3166 C C . ALA B 1 144 ? -5.809 -0.99 0.934 1 96.44 144 ALA B C 1
ATOM 3168 O O . ALA B 1 144 ? -5.902 0.226 0.754 1 96.44 144 ALA B O 1
ATOM 3169 N N . TYR B 1 145 ? -4.75 -1.587 1.281 1 93.12 145 TYR B N 1
ATOM 3170 C CA . TYR B 1 145 ? -3.535 -0.801 1.473 1 93.12 145 TYR B CA 1
ATOM 3171 C C . TYR B 1 145 ? -3.066 -0.192 0.156 1 93.12 145 TYR B C 1
ATOM 3173 O O . TYR B 1 145 ? -2.646 0.966 0.116 1 93.12 145 TYR B O 1
ATOM 3181 N N . LYS B 1 146 ? -3.141 -0.988 -0.866 1 93.88 146 LYS B N 1
ATOM 3182 C CA . LYS B 1 146 ? -2.656 -0.561 -2.174 1 93.88 146 LYS B CA 1
ATOM 3183 C C . LYS B 1 146 ? -3.67 0.346 -2.867 1 93.88 146 LYS B C 1
ATOM 3185 O O . LYS B 1 146 ? -3.32 1.084 -3.791 1 93.88 146 LYS B O 1
ATOM 3190 N N . GLY B 1 147 ? -4.902 0.313 -2.43 1 95.44 147 GLY B N 1
ATOM 3191 C CA . GLY B 1 147 ? -5.953 1.097 -3.062 1 95.44 147 GLY B CA 1
ATOM 3192 C C . GLY B 1 147 ? -6.492 0.458 -4.328 1 95.44 147 GLY B C 1
ATOM 3193 O O . GLY B 1 147 ? -6.863 1.157 -5.273 1 95.44 147 GLY B O 1
ATOM 3194 N N . TYR B 1 148 ? -6.5 -0.875 -4.449 1 97.06 148 TYR B N 1
ATOM 3195 C CA . TYR B 1 148 ? -6.988 -1.607 -5.613 1 97.06 148 TYR B CA 1
ATOM 3196 C C . TYR B 1 148 ? -8.484 -1.883 -5.496 1 97.06 148 TYR B C 1
ATOM 3198 O O . TYR B 1 148 ? -8.891 -2.947 -5.027 1 97.06 148 TYR B O 1
ATOM 3206 N N . ILE B 1 149 ? -9.258 -0.992 -6.004 1 97.62 149 ILE B N 1
ATOM 3207 C CA . ILE B 1 149 ? -10.711 -0.979 -5.836 1 97.62 149 ILE B CA 1
ATOM 3208 C C . ILE B 1 149 ? -11.32 -2.189 -6.531 1 97.62 149 ILE B C 1
ATOM 3210 O O . ILE B 1 149 ? -12.195 -2.861 -5.977 1 97.62 149 ILE B O 1
ATOM 3214 N N . LYS B 1 150 ? -10.852 -2.527 -7.695 1 97.88 150 LYS B N 1
ATOM 3215 C CA . LYS B 1 150 ? -11.414 -3.637 -8.453 1 97.88 150 LYS B CA 1
ATOM 3216 C C . LYS B 1 150 ? -11.141 -4.973 -7.766 1 97.88 150 LYS B C 1
ATOM 3218 O O . LYS B 1 150 ? -12.031 -5.816 -7.668 1 97.88 150 LYS B O 1
ATOM 3223 N N . SER B 1 151 ? -9.906 -5.121 -7.312 1 98.44 151 SER B N 1
ATOM 3224 C CA . SER B 1 151 ? -9.578 -6.348 -6.586 1 98.44 151 SER B CA 1
ATOM 3225 C C . SER B 1 151 ? -10.398 -6.457 -5.301 1 98.44 151 SER B C 1
ATOM 3227 O O . SER B 1 151 ? -10.898 -7.535 -4.973 1 98.44 151 SER B O 1
ATOM 3229 N N . ALA B 1 152 ? -10.531 -5.324 -4.578 1 98.38 152 ALA B N 1
ATOM 3230 C CA . ALA B 1 152 ? -11.32 -5.324 -3.346 1 98.38 152 ALA B CA 1
ATOM 3231 C C . ALA B 1 152 ? -12.766 -5.715 -3.621 1 98.38 152 ALA B C 1
ATOM 3233 O O . ALA B 1 152 ? -13.336 -6.543 -2.91 1 98.38 152 ALA B O 1
ATOM 3234 N N . GLU B 1 153 ? -13.289 -5.18 -4.633 1 97.56 153 GLU B N 1
ATOM 3235 C CA . GLU B 1 153 ? -14.672 -5.473 -5.012 1 97.56 153 GLU B CA 1
ATOM 3236 C C . GLU B 1 153 ? -14.844 -6.945 -5.367 1 97.56 153 GLU B C 1
ATOM 3238 O O . GLU B 1 153 ? -15.797 -7.59 -4.922 1 97.56 153 GLU B O 1
ATOM 3243 N N . ALA B 1 154 ? -13.977 -7.43 -6.203 1 97.31 154 ALA B N 1
ATOM 3244 C CA . ALA B 1 154 ? -14.047 -8.828 -6.621 1 97.31 154 ALA B CA 1
ATOM 3245 C C . ALA B 1 154 ? -13.961 -9.766 -5.418 1 97.31 154 ALA B C 1
ATOM 3247 O O . ALA B 1 154 ? -14.688 -10.758 -5.344 1 97.31 154 ALA B O 1
ATOM 3248 N N . LEU B 1 155 ? -13.078 -9.484 -4.484 1 97.88 155 LEU B N 1
ATOM 3249 C CA . LEU B 1 155 ? -12.922 -10.289 -3.283 1 97.88 155 LEU B CA 1
ATOM 3250 C C . LEU B 1 155 ? -14.195 -10.281 -2.447 1 97.88 155 LEU B C 1
ATOM 3252 O O . LEU B 1 155 ? -14.672 -11.336 -2.023 1 97.88 155 LEU B O 1
ATOM 3256 N N . LEU B 1 156 ? -14.711 -9.102 -2.227 1 95.38 156 LEU B N 1
ATOM 3257 C CA . LEU B 1 156 ? -15.898 -8.945 -1.396 1 95.38 156 LEU B CA 1
ATOM 3258 C C . LEU B 1 156 ? -17.109 -9.641 -2.027 1 95.38 156 LEU B C 1
ATOM 3260 O O . LEU B 1 156 ? -17.875 -10.312 -1.337 1 95.38 156 LEU B O 1
ATOM 3264 N N . LYS B 1 157 ? -17.234 -9.508 -3.311 1 92.44 157 LYS B N 1
ATOM 3265 C CA . LYS B 1 157 ? -18.328 -10.172 -4.027 1 92.44 157 LYS B CA 1
ATOM 3266 C C . LYS B 1 157 ? -18.188 -11.695 -3.939 1 92.44 157 LYS B C 1
ATOM 3268 O O . LYS B 1 157 ? -19.188 -12.406 -3.896 1 92.44 157 LYS B O 1
ATOM 3273 N N . ALA B 1 158 ? -16.984 -12.148 -3.914 1 92.69 158 ALA B N 1
ATOM 3274 C CA . ALA B 1 158 ? -16.734 -13.586 -3.85 1 92.69 158 ALA B CA 1
ATOM 3275 C C . ALA B 1 158 ? -16.875 -14.109 -2.424 1 92.69 158 ALA B C 1
ATOM 3277 O O . ALA B 1 158 ? -16.828 -15.32 -2.189 1 92.69 158 ALA B O 1
ATOM 3278 N N . GLY B 1 159 ? -17 -13.133 -1.425 1 91 159 GLY B N 1
ATOM 3279 C CA . GLY B 1 159 ? -17.328 -13.562 -0.077 1 91 159 GLY B CA 1
ATOM 3280 C C . GLY B 1 159 ? -16.203 -13.352 0.916 1 91 159 GLY B C 1
ATOM 3281 O O . GLY B 1 159 ? -16.266 -13.828 2.049 1 91 159 GLY B O 1
ATOM 3282 N N . ALA B 1 160 ? -15.148 -12.711 0.544 1 95.12 160 ALA B N 1
ATOM 3283 C CA . ALA B 1 160 ? -14.094 -12.398 1.498 1 95.12 160 ALA B CA 1
ATOM 3284 C C . ALA B 1 160 ? -14.625 -11.562 2.66 1 95.12 160 ALA B C 1
ATOM 3286 O O . ALA B 1 160 ? -15.461 -10.672 2.461 1 95.12 160 ALA B O 1
ATOM 3287 N N . SER B 1 161 ? -14.141 -11.789 3.832 1 94.12 161 SER B N 1
ATOM 3288 C CA . SER B 1 161 ? -14.562 -11.047 5.012 1 94.12 161 SER B CA 1
ATOM 3289 C C . SER B 1 161 ? -13.852 -9.695 5.098 1 94.12 161 SER B C 1
ATOM 3291 O O . SER B 1 161 ? -12.625 -9.633 5.02 1 94.12 161 SER B O 1
ATOM 3293 N N . PRO B 1 162 ? -14.57 -8.703 5.281 1 95.38 162 PRO B N 1
ATOM 3294 C CA . PRO B 1 162 ? -13.93 -7.395 5.477 1 95.38 162 PRO B CA 1
ATOM 3295 C C . PRO B 1 162 ? -13.445 -7.18 6.906 1 95.38 162 PRO B C 1
ATOM 3297 O O . PRO B 1 162 ? -12.859 -6.141 7.215 1 95.38 162 PRO B O 1
ATOM 3300 N N . ASN B 1 163 ? -13.586 -8.141 7.812 1 94.25 163 ASN B N 1
ATOM 3301 C CA . ASN B 1 163 ? -13.375 -7.883 9.234 1 94.25 163 ASN B CA 1
ATOM 3302 C C . ASN B 1 163 ? -12.258 -8.75 9.805 1 94.25 163 ASN B C 1
ATOM 3304 O O . ASN B 1 163 ? -12.086 -8.828 11.023 1 94.25 163 ASN B O 1
ATOM 3308 N N . VAL B 1 164 ? -11.492 -9.398 8.875 1 91.31 164 VAL B N 1
ATOM 3309 C CA . VAL B 1 164 ? -10.32 -10.125 9.359 1 91.31 164 VAL B CA 1
ATOM 3310 C C . VAL B 1 164 ? -9.25 -9.141 9.82 1 91.31 164 VAL B C 1
ATOM 3312 O O . VAL B 1 164 ? -8.992 -8.141 9.141 1 91.31 164 VAL B O 1
ATOM 3315 N N . SER B 1 165 ? -8.711 -9.367 11.008 1 85.38 165 SER B N 1
ATOM 3316 C CA . SER B 1 165 ? -7.699 -8.453 11.523 1 85.38 165 SER B CA 1
ATOM 3317 C C . SER B 1 165 ? -6.293 -9.016 11.336 1 85.38 165 SER B C 1
ATOM 3319 O O . SER B 1 165 ? -6.09 -10.234 11.422 1 85.38 165 SER B O 1
ATOM 3321 N N . LYS B 1 166 ? -5.387 -8.227 10.875 1 77.75 166 LYS B N 1
ATOM 3322 C CA . LYS B 1 166 ? -3.943 -8.445 10.922 1 77.75 166 LYS B CA 1
ATOM 3323 C C . LYS B 1 166 ? -3.275 -7.465 11.883 1 77.75 166 LYS B C 1
ATOM 3325 O O . LYS B 1 166 ? -3.264 -6.254 11.641 1 77.75 166 LYS B O 1
ATOM 3330 N N . THR B 1 167 ? -2.559 -7.891 12.906 1 72.94 167 THR B N 1
ATOM 3331 C CA . THR B 1 167 ? -2.016 -7.039 13.961 1 72.94 167 THR B CA 1
ATOM 3332 C C . THR B 1 167 ? -3.033 -5.977 14.375 1 72.94 167 THR B C 1
ATOM 3334 O O . THR B 1 167 ? -2.701 -4.793 14.469 1 72.94 167 THR B O 1
ATOM 3337 N N . HIS B 1 168 ? -4.227 -6.375 14.438 1 74.06 168 HIS B N 1
ATOM 3338 C CA . HIS B 1 168 ? -5.383 -5.621 14.914 1 74.06 168 HIS B CA 1
ATOM 3339 C C . HIS B 1 168 ? -5.816 -4.574 13.891 1 74.06 168 HIS B C 1
ATOM 3341 O O . HIS B 1 168 ? -6.656 -3.725 14.188 1 74.06 168 HIS B O 1
ATOM 3347 N N . GLN B 1 169 ? -5.312 -4.625 12.719 1 88.38 169 GLN B N 1
ATOM 3348 C CA . GLN B 1 169 ? -5.77 -3.711 11.68 1 88.38 169 GLN B CA 1
ATOM 3349 C C . GLN B 1 169 ? -6.656 -4.434 10.664 1 88.38 169 GLN B C 1
ATOM 3351 O O . GLN B 1 169 ? -6.301 -5.504 10.172 1 88.38 169 GLN B O 1
ATOM 3356 N N . THR B 1 170 ? -7.773 -3.846 10.438 1 94.56 170 THR B N 1
ATOM 3357 C CA . THR B 1 170 ? -8.68 -4.344 9.406 1 94.56 170 THR B CA 1
ATOM 3358 C C . THR B 1 170 ? -8.445 -3.611 8.086 1 94.56 170 THR B C 1
ATOM 3360 O O . THR B 1 170 ? -7.781 -2.574 8.055 1 94.56 170 THR B O 1
ATOM 3363 N N . PRO B 1 171 ? -9.023 -4.207 7.012 1 96.62 171 PRO B N 1
ATOM 3364 C CA . PRO B 1 171 ? -8.938 -3.492 5.738 1 96.62 171 PRO B CA 1
ATOM 3365 C C . PRO B 1 171 ? -9.523 -2.086 5.809 1 96.62 171 PRO B C 1
ATOM 3367 O O . PRO B 1 171 ? -9.039 -1.172 5.141 1 96.62 171 PRO B O 1
ATOM 3370 N N . LEU B 1 172 ? -10.492 -1.914 6.672 1 97.25 172 LEU B N 1
ATOM 3371 C CA . LEU B 1 172 ? -11.102 -0.598 6.828 1 97.25 172 LEU B CA 1
ATOM 3372 C C . LEU B 1 172 ? -10.102 0.393 7.422 1 97.25 172 LEU B C 1
ATOM 3374 O O . LEU B 1 172 ? -10.055 1.553 7.008 1 97.25 172 LEU B O 1
ATOM 3378 N N . HIS B 1 173 ? -9.336 -0.042 8.398 1 94.94 173 HIS B N 1
ATOM 3379 C CA . HIS B 1 173 ? -8.289 0.805 8.953 1 94.94 173 HIS B CA 1
ATOM 3380 C C . HIS B 1 173 ? -7.332 1.283 7.871 1 94.94 173 HIS B C 1
ATOM 3382 O O . HIS B 1 173 ? -6.98 2.465 7.824 1 94.94 173 HIS B O 1
ATOM 3388 N N . GLU B 1 174 ? -6.945 0.326 7.004 1 93.25 174 GLU B N 1
ATOM 3389 C CA . GLU B 1 174 ? -6.004 0.64 5.934 1 93.25 174 GLU B CA 1
ATOM 3390 C C . GLU B 1 174 ? -6.598 1.659 4.961 1 93.25 174 GLU B C 1
ATOM 3392 O O . GLU B 1 174 ? -5.934 2.631 4.594 1 93.25 174 GLU B O 1
ATOM 3397 N N . ALA B 1 175 ? -7.777 1.43 4.508 1 95.62 175 ALA B N 1
ATOM 3398 C CA . ALA B 1 175 ? -8.453 2.32 3.566 1 95.62 175 ALA B CA 1
ATOM 3399 C C . ALA B 1 175 ? -8.641 3.711 4.168 1 95.62 175 ALA B C 1
ATOM 3401 O O . ALA B 1 175 ? -8.492 4.719 3.473 1 95.62 175 ALA B O 1
ATOM 3402 N N . ALA B 1 176 ? -8.953 3.76 5.453 1 94.31 176 ALA B N 1
ATOM 3403 C CA . ALA B 1 176 ? -9.172 5.023 6.148 1 94.31 176 ALA B CA 1
ATOM 3404 C C . ALA B 1 176 ? -7.879 5.828 6.246 1 94.31 176 ALA B C 1
ATOM 3406 O O . ALA B 1 176 ? -7.871 7.035 6 1 94.31 176 ALA B O 1
ATOM 3407 N N . ARG B 1 177 ? -6.883 5.148 6.598 1 89.5 177 ARG B N 1
ATOM 3408 C CA . ARG B 1 177 ? -5.59 5.816 6.73 1 89.5 177 ARG B CA 1
ATOM 3409 C C . ARG B 1 177 ? -5.176 6.469 5.414 1 89.5 177 ARG B C 1
ATOM 3411 O O . ARG B 1 177 ? -4.594 7.555 5.41 1 89.5 177 ARG B O 1
ATOM 3418 N N . SER B 1 178 ? -5.484 5.793 4.367 1 90.25 178 SER B N 1
ATOM 3419 C CA . SER B 1 178 ? -5.16 6.312 3.043 1 90.25 178 SER B CA 1
ATOM 3420 C C . SER B 1 178 ? -6.219 7.301 2.564 1 90.25 178 SER B C 1
ATOM 3422 O O . SER B 1 178 ? -6.098 7.867 1.476 1 90.25 178 SER B O 1
ATOM 3424 N N . GLN B 1 179 ? -7.234 7.492 3.35 1 92.31 179 GLN B N 1
ATOM 3425 C CA . GLN B 1 179 ? -8.352 8.375 3.027 1 92.31 179 GLN B CA 1
ATOM 3426 C C . GLN B 1 179 ? -8.945 8.039 1.661 1 92.31 179 GLN B C 1
ATOM 3428 O O . GLN B 1 179 ? -9.211 8.93 0.859 1 92.31 179 GLN B O 1
ATOM 3433 N N . ASP B 1 180 ? -8.992 6.723 1.351 1 94.38 180 ASP B N 1
ATOM 3434 C CA . ASP B 1 180 ? -9.602 6.227 0.122 1 94.38 180 ASP B CA 1
ATOM 3435 C C . ASP B 1 180 ? -11.109 6.07 0.282 1 94.38 180 ASP B C 1
ATOM 3437 O O . ASP B 1 180 ? -11.602 4.973 0.557 1 94.38 180 ASP B O 1
ATOM 3441 N N . LEU B 1 181 ? -11.828 7.125 -0.011 1 95.88 181 LEU B N 1
ATOM 3442 C CA . LEU B 1 181 ? -13.258 7.176 0.283 1 95.88 181 LEU B CA 1
ATOM 3443 C C . LEU B 1 181 ? -14.016 6.105 -0.496 1 95.88 181 LEU B C 1
ATOM 3445 O O . LEU B 1 181 ? -14.852 5.398 0.066 1 95.88 181 LEU B O 1
ATOM 3449 N N . PRO B 1 182 ? -13.742 5.934 -1.776 1 96.94 182 PRO B N 1
ATOM 3450 C CA . PRO B 1 182 ? -14.445 4.867 -2.494 1 96.94 182 PRO B CA 1
ATOM 3451 C C . PRO B 1 182 ? -14.25 3.498 -1.848 1 96.94 182 PRO B C 1
ATOM 3453 O O . PRO B 1 182 ? -15.211 2.727 -1.735 1 96.94 182 PRO B O 1
ATOM 3456 N N . LEU B 1 183 ? -13.086 3.225 -1.413 1 97.69 183 LEU B N 1
ATOM 3457 C CA . LEU B 1 183 ? -12.805 1.931 -0.799 1 97.69 183 LEU B CA 1
ATOM 3458 C C . LEU B 1 183 ? -13.469 1.827 0.573 1 97.69 183 LEU B C 1
ATOM 3460 O O . LEU B 1 183 ? -13.992 0.772 0.937 1 97.69 183 LEU B O 1
ATOM 3464 N N . VAL B 1 184 ? -13.359 2.924 1.369 1 97.62 184 VAL B N 1
ATOM 3465 C CA . VAL B 1 184 ? -14.031 2.969 2.664 1 97.62 184 VAL B CA 1
ATOM 3466 C C . VAL B 1 184 ? -15.51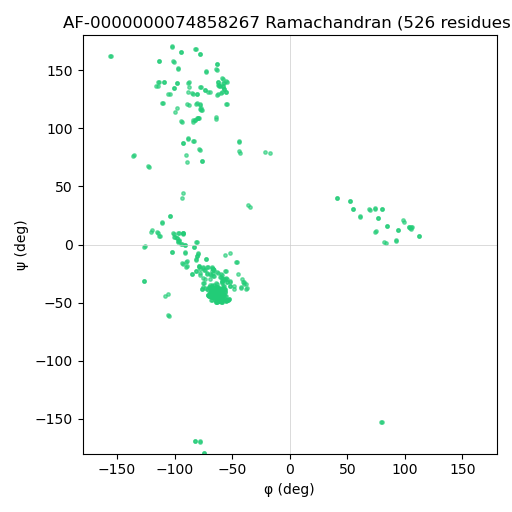6 2.672 2.488 1 97.62 184 VAL B C 1
ATOM 3468 O O . VAL B 1 184 ? -16.078 1.829 3.193 1 97.62 184 VAL B O 1
ATOM 3471 N N . HIS B 1 185 ? -16.109 3.344 1.515 1 97.06 185 HIS B N 1
ATOM 3472 C CA . HIS B 1 185 ? -17.516 3.148 1.213 1 97.06 185 HIS B CA 1
ATOM 3473 C C . HIS B 1 185 ? -17.812 1.698 0.84 1 97.06 185 HIS B C 1
ATOM 3475 O O . HIS B 1 185 ? -18.75 1.097 1.356 1 97.06 185 HIS B O 1
ATOM 3481 N N . MET B 1 186 ? -17.062 1.132 -0.001 1 96.94 186 MET B N 1
ATOM 3482 C CA . MET B 1 186 ? -17.234 -0.239 -0.474 1 96.94 186 MET B CA 1
ATOM 3483 C C . MET B 1 186 ? -17.141 -1.229 0.682 1 96.94 186 MET B C 1
ATOM 3485 O O . MET B 1 186 ? -17.984 -2.125 0.809 1 96.94 186 MET B O 1
ATOM 3489 N N . LEU B 1 187 ? -16.141 -1.091 1.515 1 97.5 187 LEU B N 1
ATOM 3490 C CA . LEU B 1 187 ? -15.938 -1.989 2.646 1 97.5 187 LEU B CA 1
ATOM 3491 C C . LEU B 1 187 ? -17.125 -1.928 3.604 1 97.5 187 LEU B C 1
ATOM 3493 O O . LEU B 1 187 ? -17.625 -2.965 4.043 1 97.5 187 LEU B O 1
ATOM 3497 N N . LEU B 1 188 ? -17.562 -0.733 3.896 1 94.88 188 LEU B N 1
ATOM 3498 C CA . LEU B 1 188 ? -18.688 -0.549 4.812 1 94.88 188 LEU B CA 1
ATOM 3499 C C . LEU B 1 188 ? -19.969 -1.161 4.242 1 94.88 188 LEU B C 1
ATOM 3501 O O . LEU B 1 188 ? -20.703 -1.84 4.957 1 94.88 188 LEU B O 1
ATOM 3505 N N . GLU B 1 189 ? -20.203 -0.954 2.943 1 92.06 189 GLU B N 1
ATOM 3506 C CA . GLU B 1 189 ? -21.375 -1.504 2.285 1 92.06 189 GLU B CA 1
ATOM 3507 C C . GLU B 1 189 ? -21.375 -3.029 2.322 1 92.06 189 GLU B C 1
ATOM 3509 O O . GLU B 1 189 ? -22.422 -3.662 2.279 1 92.06 189 GLU B O 1
ATOM 3514 N N . HIS B 1 190 ? -20.219 -3.592 2.436 1 92.25 190 HIS B N 1
ATOM 3515 C CA . HIS B 1 190 ? -20.109 -5.047 2.445 1 92.25 190 HIS B CA 1
ATOM 3516 C C . HIS B 1 190 ? -19.953 -5.578 3.867 1 92.25 190 HIS B C 1
ATOM 3518 O O . HIS B 1 190 ? -19.562 -6.73 4.062 1 92.25 190 HIS B O 1
ATOM 3524 N N . GLY B 1 191 ? -20.125 -4.668 4.898 1 91.62 191 GLY B N 1
ATOM 3525 C CA . GLY B 1 191 ? -20.266 -5.152 6.262 1 91.62 191 GLY B CA 1
ATOM 3526 C C . GLY B 1 191 ? -19.031 -4.941 7.109 1 91.62 191 GLY B C 1
ATOM 3527 O O . GLY B 1 191 ? -18.891 -5.547 8.172 1 91.62 191 GLY B O 1
ATOM 3528 N N . ALA B 1 192 ? -18.078 -4.16 6.703 1 95.12 192 ALA B N 1
ATOM 3529 C CA . ALA B 1 192 ? -16.938 -3.84 7.551 1 95.12 192 ALA B CA 1
ATOM 3530 C C . ALA B 1 192 ? -17.391 -3.217 8.867 1 95.12 192 ALA B C 1
ATOM 3532 O O . ALA B 1 192 ? -18.312 -2.395 8.891 1 95.12 192 ALA B O 1
ATOM 3533 N N . ASP B 1 193 ? -16.766 -3.598 9.953 1 92.5 193 ASP B N 1
ATOM 3534 C CA . ASP B 1 193 ? -17.094 -3.096 11.281 1 92.5 193 ASP B CA 1
ATOM 3535 C C . ASP B 1 193 ? -16.453 -1.728 11.523 1 92.5 193 ASP B C 1
ATOM 3537 O O . ASP B 1 193 ? -15.25 -1.632 11.766 1 92.5 193 ASP B O 1
ATOM 3541 N N . VAL B 1 194 ? -17.266 -0.737 11.547 1 93.56 194 VAL B N 1
ATOM 3542 C CA . VAL B 1 194 ? -16.781 0.638 11.656 1 93.56 194 VAL B CA 1
ATOM 3543 C C . VAL B 1 194 ? -16.266 0.893 13.07 1 93.56 194 VAL B C 1
ATOM 3545 O O . VAL B 1 194 ? -15.492 1.822 13.297 1 93.56 194 VAL B O 1
ATOM 3548 N N . TYR B 1 195 ? -16.531 0.022 14.047 1 90.75 195 TYR B N 1
ATOM 3549 C CA . TYR B 1 195 ? -16.172 0.219 15.445 1 90.75 195 TYR B CA 1
ATOM 3550 C C . TYR B 1 195 ? -14.93 -0.601 15.797 1 90.75 195 TYR B C 1
ATOM 3552 O O . TYR B 1 195 ? -14.43 -0.521 16.922 1 90.75 195 TYR B O 1
ATOM 3560 N N . ALA B 1 196 ? -14.469 -1.45 14.836 1 92.25 196 ALA B N 1
ATOM 3561 C CA . ALA B 1 196 ? -13.266 -2.234 15.109 1 92.25 196 ALA B CA 1
ATOM 3562 C C . ALA B 1 196 ? -12.102 -1.335 15.516 1 92.25 196 ALA B C 1
ATOM 3564 O O . ALA B 1 196 ? -11.922 -0.25 14.961 1 92.25 196 ALA B O 1
ATOM 3565 N N . ARG B 1 197 ? -11.305 -1.762 16.5 1 90.81 197 ARG B N 1
ATOM 3566 C CA . ARG B 1 197 ? -10.156 -0.995 16.984 1 90.81 197 ARG B CA 1
ATOM 3567 C C . ARG B 1 197 ? -8.852 -1.715 16.672 1 90.81 197 ARG B C 1
ATOM 3569 O O . ARG B 1 197 ? -8.781 -2.943 16.75 1 90.81 197 ARG B O 1
ATOM 3576 N N . ASP B 1 198 ? -7.891 -0.951 16.281 1 87.19 198 ASP B N 1
ATOM 3577 C CA . ASP B 1 198 ? -6.586 -1.536 16 1 87.19 198 ASP B CA 1
ATOM 3578 C C . ASP B 1 198 ? -5.781 -1.728 17.297 1 87.19 198 ASP B C 1
ATOM 3580 O O . ASP B 1 198 ? -6.34 -1.693 18.391 1 87.19 198 ASP B O 1
ATOM 3584 N N . SER B 1 199 ? -4.469 -2.051 17.188 1 81 199 SER B N 1
ATOM 3585 C CA . SER B 1 199 ? -3.619 -2.381 18.312 1 81 199 SER B CA 1
ATOM 3586 C C . SER B 1 199 ? -3.4 -1.167 19.219 1 81 199 SER B C 1
ATOM 3588 O O . SER B 1 199 ? -3.057 -1.311 20.391 1 81 199 SER B O 1
ATOM 3590 N N . GLN B 1 200 ? -3.59 0.031 18.734 1 79.25 200 GLN B N 1
ATOM 3591 C CA . GLN B 1 200 ? -3.43 1.259 19.5 1 79.25 200 GLN B CA 1
ATOM 3592 C C . GLN B 1 200 ? -4.773 1.755 20.031 1 79.25 200 GLN B C 1
ATOM 3594 O O . GLN B 1 200 ? -4.863 2.857 20.578 1 79.25 200 GLN B O 1
ATOM 3599 N N . GLY B 1 201 ? -5.797 1.009 19.766 1 84.38 201 GLY B N 1
ATOM 3600 C CA . GLY B 1 201 ? -7.117 1.354 20.266 1 84.38 201 GLY B CA 1
ATOM 3601 C C . GLY B 1 201 ? -7.855 2.342 19.375 1 84.38 201 GLY B C 1
ATOM 3602 O O . GLY B 1 201 ? -8.875 2.908 19.781 1 84.38 201 GLY B O 1
ATOM 3603 N N . CYS B 1 202 ? -7.383 2.496 18.188 1 87.62 202 CYS B N 1
ATOM 3604 C CA . CYS B 1 202 ? -7.98 3.482 17.297 1 87.62 202 CYS B CA 1
ATOM 3605 C C . CYS B 1 202 ? -8.969 2.828 16.328 1 87.62 202 CYS B C 1
ATOM 3607 O O . CYS B 1 202 ? -8.719 1.735 15.828 1 87.62 202 CYS B O 1
ATOM 3609 N N . THR B 1 203 ? -10.055 3.553 16.172 1 91.44 203 THR B N 1
ATOM 3610 C CA . THR B 1 203 ? -10.977 3.154 15.109 1 91.44 203 THR B CA 1
ATOM 3611 C C . THR B 1 203 ? -10.508 3.676 13.758 1 91.44 203 THR B C 1
ATOM 3613 O O . THR B 1 203 ? -9.594 4.496 13.68 1 91.44 203 THR B O 1
ATOM 3616 N N . ALA B 1 204 ? -11.172 3.135 12.672 1 93.75 204 ALA B N 1
ATOM 3617 C CA . ALA B 1 204 ? -10.844 3.617 11.336 1 93.75 204 ALA B CA 1
ATOM 3618 C C . ALA B 1 204 ? -11.023 5.129 11.234 1 93.75 204 ALA B C 1
ATOM 3620 O O . ALA B 1 204 ? -10.211 5.816 10.609 1 93.75 204 ALA B O 1
ATOM 3621 N N . ARG B 1 205 ? -12.039 5.676 11.852 1 91.44 205 ARG B N 1
ATOM 3622 C CA . ARG B 1 205 ? -12.297 7.113 11.852 1 91.44 205 ARG B CA 1
ATOM 3623 C C . ARG B 1 205 ? -11.156 7.879 12.5 1 91.44 205 ARG B C 1
ATOM 3625 O O . ARG B 1 205 ? -10.727 8.914 11.992 1 91.44 205 ARG B O 1
ATOM 3632 N N . GLN B 1 206 ? -10.648 7.367 13.578 1 86.75 206 GLN B N 1
ATOM 3633 C CA . GLN B 1 206 ? -9.602 8.031 14.352 1 86.75 206 GLN B CA 1
ATOM 3634 C C . GLN B 1 206 ? -8.273 8.008 13.609 1 86.75 206 GLN B C 1
ATOM 3636 O O . GLN B 1 206 ? -7.375 8.797 13.914 1 86.75 206 GLN B O 1
ATOM 3641 N N . LEU B 1 207 ? -8.148 7.109 12.656 1 87.44 207 LEU B N 1
ATOM 3642 C CA . LEU B 1 207 ? -6.898 6.996 11.906 1 87.44 207 LEU B CA 1
ATOM 3643 C C . LEU B 1 207 ? -6.832 8.047 10.805 1 87.44 207 LEU B C 1
ATOM 3645 O O . LEU B 1 207 ? -5.777 8.258 10.203 1 87.44 207 LEU B O 1
ATOM 3649 N N . VAL B 1 208 ? -7.91 8.664 10.531 1 87.25 208 VAL B N 1
ATOM 3650 C CA . VAL B 1 208 ? -7.918 9.781 9.594 1 87.25 208 VAL B CA 1
ATOM 3651 C C . VAL B 1 208 ? -7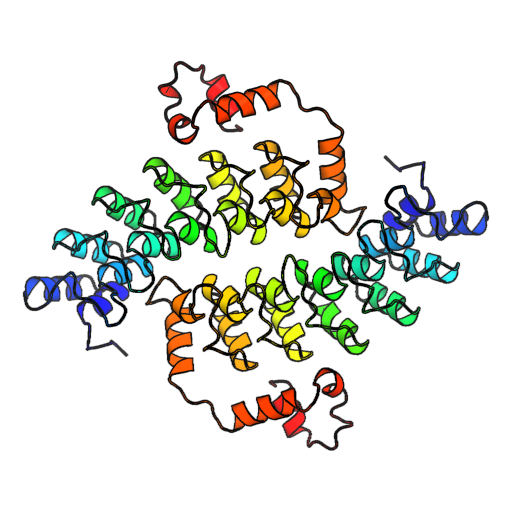.484 11.055 10.305 1 87.25 208 VAL B C 1
ATOM 3653 O O . VAL B 1 208 ? -8.219 11.594 11.133 1 87.25 208 VAL B O 1
ATOM 3656 N N . PRO B 1 209 ? -6.316 11.492 10.023 1 72.5 209 PRO B N 1
ATOM 3657 C CA . PRO B 1 209 ? -5.781 12.602 10.82 1 72.5 209 PRO B CA 1
ATOM 3658 C C . PRO B 1 209 ? -6.59 13.883 10.672 1 72.5 209 PRO B C 1
ATOM 3660 O O . PRO B 1 209 ? -6.82 14.594 11.656 1 72.5 209 PRO B O 1
ATOM 3663 N N . CYS B 1 210 ? -7.059 14.156 9.461 1 76.44 210 CYS B N 1
ATOM 3664 C CA . CYS B 1 210 ? -7.746 15.422 9.211 1 76.44 210 CYS B CA 1
ATOM 3665 C C . CYS B 1 210 ? -9.234 15.305 9.523 1 76.44 210 CYS B C 1
ATOM 3667 O O . CYS B 1 210 ? -9.93 14.469 8.953 1 76.44 210 CYS B O 1
ATOM 3669 N N . SER B 1 211 ? -9.648 16.109 10.438 1 68.31 211 SER B N 1
ATOM 3670 C CA . SER B 1 211 ? -11.023 16.031 10.922 1 68.31 211 SER B CA 1
ATOM 3671 C C . SER B 1 211 ? -12.008 16.453 9.844 1 68.31 211 SER B C 1
ATOM 3673 O O . SER B 1 211 ? -13.188 16.094 9.891 1 68.31 211 SER B O 1
ATOM 3675 N N . THR B 1 212 ? -11.586 17.172 8.945 1 72.75 212 THR B N 1
ATOM 3676 C CA . THR B 1 212 ? -12.531 17.672 7.949 1 72.75 212 THR B CA 1
ATOM 3677 C C . THR B 1 212 ? -12.445 16.844 6.664 1 72.75 212 THR B C 1
ATOM 3679 O O . THR B 1 212 ? -13.062 17.188 5.656 1 72.75 212 THR B O 1
ATOM 3682 N N . SER B 1 213 ? -11.672 15.836 6.777 1 86.81 213 SER B N 1
ATOM 3683 C CA . SER B 1 213 ? -11.602 14.938 5.633 1 86.81 213 SER B CA 1
ATOM 3684 C C . SER B 1 213 ? -12.961 14.305 5.344 1 86.81 213 SER B C 1
ATOM 3686 O O . SER B 1 213 ? -13.711 13.977 6.27 1 86.81 213 SER B O 1
ATOM 3688 N N . LEU B 1 214 ? -13.242 14.211 4.094 1 89.56 214 LEU B N 1
ATOM 3689 C CA . LEU B 1 214 ? -14.492 13.57 3.691 1 89.56 214 LEU B CA 1
ATOM 3690 C C . LEU B 1 214 ? -14.578 12.148 4.23 1 89.56 214 LEU B C 1
ATOM 3692 O O . LEU B 1 214 ? -15.656 11.68 4.59 1 89.56 214 LEU B O 1
ATOM 3696 N N . CYS B 1 215 ? -13.461 11.523 4.258 1 93.44 215 CYS B N 1
ATOM 3697 C CA . CYS B 1 215 ? -13.438 10.156 4.773 1 93.44 215 CYS B CA 1
ATOM 3698 C C . CYS B 1 215 ? -13.844 10.117 6.238 1 93.44 215 CYS B C 1
ATOM 3700 O O . CYS B 1 215 ? -14.617 9.25 6.645 1 93.44 215 CYS B O 1
ATOM 3702 N N . LYS B 1 216 ? -13.273 11.016 7.008 1 90.38 216 LYS B N 1
ATOM 3703 C CA . LYS B 1 216 ? -13.609 11.055 8.43 1 90.38 216 LYS B CA 1
ATOM 3704 C C . LYS B 1 216 ? -15.094 11.367 8.633 1 90.38 216 LYS B C 1
ATOM 3706 O O . LYS B 1 216 ? -15.758 10.727 9.453 1 90.38 216 LYS B O 1
ATOM 3711 N N . LEU B 1 217 ? -15.539 12.383 7.918 1 88 217 LEU B N 1
ATOM 3712 C CA . LEU B 1 217 ? -16.938 12.766 8.008 1 88 217 LEU B CA 1
ATOM 3713 C C . LEU B 1 217 ? -17.844 11.602 7.609 1 88 217 LEU B C 1
ATOM 3715 O O . LEU B 1 217 ? -18.875 11.359 8.25 1 88 217 LEU B O 1
ATOM 3719 N N . TYR B 1 218 ? -17.516 10.922 6.578 1 94.25 218 TYR B N 1
ATOM 3720 C CA . TYR B 1 218 ? -18.297 9.789 6.098 1 94.25 218 TYR B CA 1
ATOM 3721 C C . TYR B 1 218 ? -18.344 8.68 7.145 1 94.25 218 TYR B C 1
ATOM 3723 O O . TYR B 1 218 ? -19.406 8.102 7.398 1 94.25 218 TYR B O 1
ATOM 3731 N N . LEU B 1 219 ? -17.234 8.383 7.695 1 93.94 219 LEU B N 1
ATOM 3732 C CA . LEU B 1 219 ? -17.156 7.363 8.734 1 93.94 219 LEU B CA 1
ATOM 3733 C C . LEU B 1 219 ? -17.984 7.762 9.953 1 93.94 219 LEU B C 1
ATOM 3735 O O . LEU B 1 219 ? -18.656 6.922 10.555 1 93.94 219 LEU B O 1
ATOM 3739 N N . GLN B 1 220 ? -17.891 9 10.32 1 88.5 220 GLN B N 1
ATOM 3740 C CA . GLN B 1 220 ? -18.688 9.516 11.438 1 88.5 220 GLN B CA 1
ATOM 3741 C C . GLN B 1 220 ? -20.188 9.359 11.172 1 88.5 220 GLN B C 1
ATOM 3743 O O . GLN B 1 220 ? -20.938 8.945 12.055 1 88.5 220 GLN B O 1
ATOM 3748 N N . GLU B 1 221 ? -20.562 9.758 9.977 1 89.5 221 GLU B N 1
ATOM 3749 C CA . GLU B 1 221 ? -21.969 9.625 9.594 1 89.5 221 GLU B CA 1
ATOM 3750 C C . GLU B 1 221 ? -22.406 8.164 9.617 1 89.5 221 GLU B C 1
ATOM 3752 O O . GLU B 1 221 ? -23.531 7.852 10.039 1 89.5 221 GLU B O 1
ATOM 3757 N N . TRP B 1 222 ? -21.609 7.27 9.125 1 90.75 222 TRP B N 1
ATOM 3758 C CA . TRP B 1 222 ? -21.906 5.844 9.117 1 90.75 222 TRP B CA 1
ATOM 3759 C C . TRP B 1 222 ? -22.125 5.328 10.539 1 90.75 222 TRP B C 1
ATOM 3761 O O . TRP B 1 222 ? -23.016 4.523 10.789 1 90.75 222 TRP B O 1
ATOM 3771 N N . GLU B 1 223 ? -21.328 5.824 11.484 1 86.31 223 GLU B N 1
ATOM 3772 C CA . GLU B 1 223 ? -21.422 5.43 12.883 1 86.31 223 GLU B CA 1
ATOM 3773 C C . GLU B 1 223 ? -22.719 5.91 13.508 1 86.31 223 GLU B C 1
ATOM 3775 O O . GLU B 1 223 ? -23.297 5.223 14.352 1 86.31 223 GLU B O 1
ATOM 3780 N N . ARG B 1 224 ? -23.141 7.02 13.141 1 82.12 224 ARG B N 1
ATOM 3781 C CA . ARG B 1 224 ? -24.281 7.676 13.766 1 82.12 224 ARG B CA 1
ATOM 3782 C C . ARG B 1 224 ? -25.594 7.184 13.164 1 82.12 224 ARG B C 1
ATOM 3784 O O . ARG B 1 224 ? -26.656 7.328 13.773 1 82.12 224 ARG B O 1
ATOM 3791 N N . THR B 1 225 ? -25.5 6.719 11.938 1 81.5 225 THR B N 1
ATOM 3792 C CA . THR B 1 225 ? -26.719 6.316 11.234 1 81.5 225 THR B CA 1
ATOM 3793 C C . THR B 1 225 ? -26.969 4.82 11.406 1 81.5 225 THR B C 1
ATOM 3795 O O . THR B 1 225 ? -26.203 3.996 10.891 1 81.5 225 THR B O 1
ATOM 3798 N N . PRO B 1 226 ? -28 4.527 12.258 1 71.25 226 PRO B N 1
ATOM 3799 C CA . PRO B 1 226 ? -28.328 3.1 12.328 1 71.25 226 PRO B CA 1
ATOM 3800 C C . PRO B 1 226 ? -28.641 2.498 10.953 1 71.25 226 PRO B C 1
ATOM 3802 O O . PRO B 1 226 ? -29.219 3.166 10.102 1 71.25 226 PRO B O 1
ATOM 3805 N N . LYS B 1 227 ? -28.078 1.397 10.578 1 69.88 227 LYS B N 1
ATOM 3806 C CA . LYS B 1 227 ? -28.281 0.781 9.273 1 69.88 227 LYS B CA 1
ATOM 3807 C C . LYS B 1 227 ? -29.656 0.15 9.172 1 69.88 227 LYS B C 1
ATOM 3809 O O . LYS B 1 227 ? -30.266 -0.192 10.188 1 69.88 227 LYS B O 1
ATOM 3814 N N . THR B 1 228 ? -30.109 0.197 7.926 1 62.88 228 THR B N 1
ATOM 3815 C CA . THR B 1 228 ? -31.438 -0.334 7.641 1 62.88 228 THR B CA 1
ATOM 3816 C C . THR B 1 228 ? -31.5 -1.834 7.914 1 62.88 228 THR B C 1
ATOM 3818 O O . THR B 1 228 ? -30.453 -2.488 8.016 1 62.88 228 THR B O 1
ATOM 3821 N N . LEU B 1 229 ? -32.688 -2.352 8.281 1 60.69 229 LEU B N 1
ATOM 3822 C CA . LEU B 1 229 ? -32.938 -3.783 8.461 1 60.69 229 LEU B CA 1
ATOM 3823 C C . LEU B 1 229 ? -32.406 -4.566 7.258 1 60.69 229 LEU B C 1
ATOM 3825 O O . LEU B 1 229 ? -31.875 -5.664 7.41 1 60.69 229 LEU B O 1
ATOM 3829 N N . ARG B 1 230 ? -32.594 -3.947 6.082 1 54.12 230 ARG B N 1
ATOM 3830 C CA . ARG B 1 230 ? -32.125 -4.582 4.852 1 54.12 230 ARG B CA 1
ATOM 3831 C C . ARG B 1 230 ? -30.609 -4.793 4.879 1 54.12 230 ARG B C 1
ATOM 3833 O O . ARG B 1 230 ? -30.109 -5.836 4.445 1 54.12 230 ARG B O 1
ATOM 3840 N N . PHE B 1 231 ? -29.969 -3.822 5.32 1 60.91 231 PHE B N 1
ATOM 3841 C CA . PHE B 1 231 ? -28.516 -3.926 5.457 1 60.91 231 PHE B CA 1
ATOM 3842 C C . PHE B 1 231 ? -28.141 -5.066 6.395 1 60.91 231 PHE B C 1
ATOM 3844 O O . PHE B 1 231 ? -27.328 -5.918 6.047 1 60.91 231 PHE B O 1
ATOM 3851 N N . HIS B 1 232 ? -28.766 -5.125 7.492 1 65.19 232 HIS B N 1
ATOM 3852 C CA . HIS B 1 232 ? -28.453 -6.133 8.5 1 65.19 232 HIS B CA 1
ATOM 3853 C C . HIS B 1 232 ? -28.844 -7.527 8.016 1 65.19 232 HIS B C 1
ATOM 3855 O O . HIS B 1 232 ? -28.109 -8.492 8.273 1 65.19 232 HIS B O 1
ATOM 3861 N N . CYS B 1 233 ? -29.984 -7.602 7.359 1 61.91 233 CYS B N 1
ATOM 3862 C CA . CYS B 1 233 ? -30.422 -8.891 6.824 1 61.91 233 CYS B CA 1
ATOM 3863 C C . CYS B 1 233 ? -29.422 -9.406 5.789 1 61.91 233 CYS B C 1
ATOM 3865 O O . CYS B 1 233 ? -29.109 -10.594 5.773 1 61.91 233 CYS B O 1
ATOM 3867 N N . ARG B 1 234 ? -28.953 -8.539 4.926 1 56.78 234 ARG B N 1
ATOM 3868 C CA . ARG B 1 234 ? -27.969 -8.93 3.93 1 56.78 234 ARG B CA 1
ATOM 3869 C C . ARG B 1 234 ? -26.703 -9.477 4.598 1 56.78 234 ARG B C 1
ATOM 3871 O O . ARG B 1 234 ? -26.188 -10.516 4.191 1 56.78 234 ARG B O 1
ATOM 3878 N N . MET B 1 235 ? -26.359 -8.852 5.59 1 65.56 235 MET B N 1
ATOM 3879 C CA . MET B 1 235 ? -25.141 -9.25 6.285 1 65.56 235 MET B CA 1
ATOM 3880 C C . MET B 1 235 ? -25.312 -10.602 6.965 1 65.56 235 MET B C 1
ATOM 3882 O O . MET B 1 235 ? -24.422 -11.453 6.918 1 65.56 235 MET B O 1
ATOM 3886 N N . VAL B 1 236 ? -26.438 -10.773 7.605 1 60.69 236 VAL B N 1
ATOM 3887 C CA . VAL B 1 236 ? -26.734 -12.016 8.312 1 60.69 236 VAL B CA 1
ATOM 3888 C C . VAL B 1 236 ? -26.828 -13.164 7.312 1 60.69 236 VAL B C 1
ATOM 3890 O O . VAL B 1 236 ? -26.281 -14.25 7.551 1 60.69 236 VAL B O 1
ATOM 3893 N N . ILE B 1 237 ? -27.5 -12.93 6.199 1 63.47 237 ILE B N 1
ATOM 3894 C CA . ILE B 1 237 ? -27.688 -13.977 5.199 1 63.47 237 ILE B CA 1
ATOM 3895 C C . ILE B 1 237 ? -26.344 -14.32 4.559 1 63.47 237 ILE B C 1
ATOM 3897 O O . ILE B 1 237 ? -26.031 -15.492 4.352 1 63.47 237 ILE B O 1
ATOM 3901 N N . ARG B 1 238 ? -25.641 -13.367 4.289 1 59.88 238 ARG B N 1
ATOM 3902 C CA . ARG B 1 238 ? -24.328 -13.594 3.672 1 59.88 238 ARG B CA 1
ATOM 3903 C C . ARG B 1 238 ? -23.422 -14.391 4.602 1 59.88 238 ARG B C 1
ATOM 3905 O O . ARG B 1 238 ? -22.656 -15.25 4.148 1 59.88 238 ARG B O 1
ATOM 3912 N N . ARG B 1 239 ? -23.484 -14.008 5.824 1 62.72 239 ARG B N 1
ATOM 3913 C CA . ARG B 1 239 ? -22.688 -14.719 6.816 1 62.72 239 ARG B CA 1
ATOM 3914 C C . ARG B 1 239 ? -23.156 -16.172 6.949 1 62.72 239 ARG B C 1
ATOM 3916 O O . ARG B 1 239 ? -22.328 -17.078 7.137 1 62.72 239 ARG B O 1
ATOM 3923 N N . ALA B 1 240 ? -24.422 -16.188 6.938 1 59.03 240 ALA B N 1
ATOM 3924 C CA . ALA B 1 240 ? -25.031 -17.5 7.121 1 59.03 240 ALA B CA 1
ATOM 3925 C C . ALA B 1 240 ? -24.828 -18.375 5.887 1 59.03 240 ALA B C 1
ATOM 3927 O O . ALA B 1 240 ? -24.656 -19.594 6.004 1 59.03 240 ALA B O 1
ATOM 3928 N N . VAL B 1 241 ? -24.969 -17.609 4.777 1 57.19 241 VAL B N 1
ATOM 3929 C CA . VAL B 1 241 ? -24.875 -18.359 3.531 1 57.19 241 VAL B CA 1
ATOM 3930 C C . VAL B 1 241 ? -23.422 -18.422 3.062 1 57.19 241 VAL B C 1
ATOM 3932 O O . VAL B 1 241 ? -22.734 -17.391 3.018 1 57.19 241 VAL B O 1
ATOM 3935 N N . ASP B 1 242 ? -22.562 -19.094 3.633 1 50.09 242 ASP B N 1
ATOM 3936 C CA . ASP B 1 242 ? -21.203 -19.188 3.084 1 50.09 242 ASP B CA 1
ATOM 3937 C C . ASP B 1 242 ? -21.188 -18.75 1.62 1 50.09 242 ASP B C 1
ATOM 3939 O O . ASP B 1 242 ? -21.578 -19.516 0.734 1 50.09 242 ASP B O 1
ATOM 3943 N N . VAL B 1 243 ? -21.203 -17.469 1.345 1 49.19 243 VAL B N 1
ATOM 3944 C CA . VAL B 1 243 ? -21.312 -16.875 0.015 1 49.19 243 VAL B CA 1
ATOM 3945 C C . VAL B 1 243 ? -20.422 -17.641 -0.96 1 49.19 243 VAL B C 1
ATOM 3947 O O . VAL B 1 243 ? -20.594 -17.547 -2.178 1 49.19 243 VAL B O 1
ATOM 3950 N N . LYS B 1 244 ? -19.312 -18.078 -0.504 1 48.78 244 LYS B N 1
ATOM 3951 C CA . LYS B 1 244 ? -18.516 -18.953 -1.36 1 48.78 244 LYS B CA 1
ATOM 3952 C C . LYS B 1 244 ? -19.406 -19.938 -2.115 1 48.78 244 LYS B C 1
ATOM 3954 O O . LYS B 1 244 ? -19.125 -20.281 -3.268 1 48.78 244 LYS B O 1
ATOM 3959 N N . LYS B 1 245 ? -20.5 -20.344 -1.414 1 46.78 245 LYS B N 1
ATOM 3960 C CA . LYS B 1 245 ? -21.453 -21.297 -1.956 1 46.78 245 LYS B CA 1
ATOM 3961 C C . LYS B 1 245 ? -22.562 -20.594 -2.738 1 46.78 245 LYS B C 1
ATOM 3963 O O . LYS B 1 245 ? -23.375 -21.25 -3.393 1 46.78 245 LYS B O 1
ATOM 3968 N N . LEU B 1 246 ? -22.703 -19.375 -2.506 1 44.69 246 LEU B N 1
ATOM 3969 C CA . LEU B 1 246 ? -23.859 -18.719 -3.098 1 44.69 246 LEU B CA 1
ATOM 3970 C C . LEU B 1 246 ? -23.719 -18.625 -4.613 1 44.69 246 LEU B C 1
ATOM 3972 O O . LEU B 1 246 ? -24.625 -18.141 -5.297 1 44.69 246 LEU B O 1
ATOM 3976 N N . LYS B 1 247 ? -22.578 -18.547 -5.18 1 44.72 247 LYS B N 1
ATOM 3977 C CA . LYS B 1 247 ? -22.641 -18.484 -6.637 1 44.72 247 LYS B CA 1
ATOM 3978 C C . LYS B 1 247 ? -23.703 -19.453 -7.176 1 44.72 247 LYS B C 1
ATOM 3980 O O . LYS B 1 247 ? -24.125 -19.328 -8.32 1 44.72 247 LYS B O 1
ATOM 3985 N N . CYS B 1 248 ? -23.969 -20.656 -6.512 1 38.94 248 CYS B N 1
ATOM 3986 C CA . CYS B 1 248 ? -25.156 -21.281 -7.074 1 38.94 248 CYS B CA 1
ATOM 3987 C C . CYS B 1 248 ? -26.406 -20.875 -6.305 1 38.94 248 CYS B C 1
ATOM 3989 O O . CYS B 1 248 ? -26.875 -21.625 -5.438 1 38.94 248 CYS B O 1
ATOM 3991 N N . PRO B 1 249 ? -26.5 -19.625 -6.004 1 41.06 249 PRO B N 1
ATOM 3992 C CA . PRO B 1 249 ? -27.766 -19.219 -5.363 1 41.06 249 PRO B CA 1
ATOM 3993 C C . PRO B 1 249 ? -28.984 -19.906 -5.969 1 41.06 249 PRO B C 1
ATOM 3995 O O . PRO B 1 249 ? -30.031 -19.953 -5.336 1 41.06 249 PRO B O 1
ATOM 3998 N N . MET B 1 250 ? -28.719 -20.078 -7.164 1 41.62 250 MET B N 1
ATOM 3999 C CA . MET B 1 250 ? -29.828 -20.781 -7.801 1 41.62 250 MET B CA 1
ATOM 4000 C C . MET B 1 250 ? -30.156 -22.078 -7.066 1 41.62 250 MET B C 1
ATOM 4002 O O . MET B 1 250 ? -31.188 -22.703 -7.309 1 41.62 250 MET B O 1
ATOM 4006 N N . GLN B 1 251 ? -29.047 -22.469 -6.559 1 44.97 251 GLN B N 1
ATOM 4007 C CA . GLN B 1 251 ? -29.438 -23.734 -5.945 1 44.97 251 GLN B CA 1
ATOM 4008 C C . GLN B 1 251 ? -30.172 -23.5 -4.633 1 44.97 251 GLN B C 1
ATOM 4010 O O . GLN B 1 251 ? -30.75 -24.438 -4.066 1 44.97 251 GLN B O 1
ATOM 4015 N N . LEU B 1 252 ? -29.875 -22.219 -4.098 1 44.25 252 LEU B N 1
ATOM 4016 C CA . LEU B 1 252 ? -30.75 -21.953 -2.971 1 44.25 252 LEU B CA 1
ATOM 4017 C C . LEU B 1 252 ? -32.094 -21.406 -3.451 1 44.25 252 LEU B C 1
ATOM 4019 O O . LEU B 1 252 ? -32.188 -20.781 -4.504 1 44.25 252 LEU B O 1
ATOM 4023 N N . ASN B 1 253 ? -33.125 -22.062 -3.434 1 48.62 253 ASN B N 1
ATOM 4024 C CA . ASN B 1 253 ? -34.5 -21.672 -3.766 1 48.62 253 ASN B CA 1
ATOM 4025 C C . ASN B 1 253 ? -34.812 -20.25 -3.334 1 48.62 253 ASN B C 1
ATOM 4027 O O . ASN B 1 253 ? -35.781 -20 -2.598 1 48.62 253 ASN B O 1
ATOM 4031 N N . LEU B 1 254 ? -33.656 -19.5 -3.465 1 49.16 254 LEU B N 1
ATOM 4032 C CA . LEU B 1 254 ? -33.969 -18.141 -3.07 1 49.16 254 LEU B CA 1
ATOM 4033 C C . LEU B 1 254 ? -34.5 -17.328 -4.258 1 49.16 254 LEU B C 1
ATOM 4035 O O . LEU B 1 254 ? -34.062 -17.547 -5.395 1 49.16 254 LEU B O 1
ATOM 4039 N N . PRO B 1 255 ? -35.5 -16.5 -4.078 1 52.78 255 PRO B N 1
ATOM 4040 C CA . PRO B 1 255 ? -36.031 -15.648 -5.152 1 52.78 255 PRO B CA 1
ATOM 4041 C C . PRO B 1 255 ? -34.938 -14.742 -5.742 1 52.78 255 PRO B C 1
ATOM 4043 O O . PRO B 1 255 ? -34 -14.344 -5.035 1 52.78 255 PR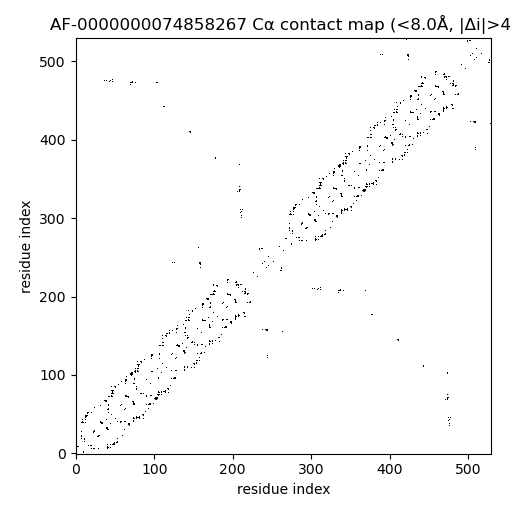O B O 1
ATOM 4046 N N . LYS B 1 256 ? -34.844 -14.656 -7.016 1 53.38 256 LYS B N 1
ATOM 4047 C CA . LYS B 1 256 ? -33.906 -13.875 -7.812 1 53.38 256 LYS B CA 1
ATOM 4048 C C . LYS B 1 256 ? -33.625 -12.523 -7.164 1 53.38 256 LYS B C 1
ATOM 4050 O O . LYS B 1 256 ? -32.5 -12.039 -7.203 1 53.38 256 LYS B O 1
ATOM 4055 N N . ILE B 1 257 ? -34.688 -11.93 -6.566 1 51.34 257 ILE B N 1
ATOM 4056 C CA . ILE B 1 257 ? -34.562 -10.609 -5.961 1 51.34 257 ILE B CA 1
ATOM 4057 C C . ILE B 1 257 ? -33.562 -10.664 -4.801 1 51.34 257 ILE B C 1
ATOM 4059 O O . ILE B 1 257 ? -32.75 -9.758 -4.629 1 51.34 257 ILE B O 1
ATOM 4063 N N . LEU B 1 258 ? -33.594 -11.727 -4.129 1 54.41 258 LEU B N 1
ATOM 4064 C CA . LEU B 1 258 ? -32.75 -11.883 -2.957 1 54.41 258 LEU B CA 1
ATOM 4065 C C . LEU B 1 258 ? -31.297 -12.141 -3.367 1 54.41 258 LEU B C 1
ATOM 4067 O O . LEU B 1 258 ? -30.359 -11.672 -2.705 1 54.41 258 LEU B O 1
ATOM 4071 N N . VAL B 1 259 ? -31.141 -12.844 -4.496 1 52.69 259 VAL B N 1
ATOM 4072 C CA . VAL B 1 259 ? -29.812 -13.141 -5.008 1 52.69 259 VAL B CA 1
ATOM 4073 C C . VAL B 1 259 ? -29.125 -11.844 -5.422 1 52.69 259 VAL B C 1
ATOM 4075 O O . VAL B 1 259 ? -27.953 -11.617 -5.078 1 52.69 259 VAL B O 1
ATOM 4078 N N . ARG B 1 260 ? -29.891 -11 -6.125 1 51.91 260 ARG B N 1
ATOM 4079 C CA . ARG B 1 260 ? -29.344 -9.719 -6.547 1 51.91 260 ARG B CA 1
ATOM 4080 C C . ARG B 1 260 ? -28.984 -8.859 -5.34 1 51.91 260 ARG B C 1
ATOM 4082 O O . ARG B 1 260 ? -27.953 -8.18 -5.344 1 51.91 260 ARG B O 1
ATOM 4089 N N . PHE B 1 261 ? -29.922 -8.969 -4.438 1 49.44 261 PHE B N 1
ATOM 4090 C CA . PHE B 1 261 ? -29.75 -8.234 -3.193 1 49.44 261 PHE B CA 1
ATOM 4091 C C . PHE B 1 261 ? -28.438 -8.633 -2.51 1 49.44 261 PHE B C 1
ATOM 4093 O O . PHE B 1 261 ? -27.688 -7.773 -2.041 1 49.44 261 PHE B O 1
ATOM 4100 N N . LEU B 1 262 ? -28.109 -9.891 -2.58 1 54.72 262 LEU B N 1
ATOM 4101 C CA . LEU B 1 262 ? -26.953 -10.43 -1.863 1 54.72 262 LEU B CA 1
ATOM 4102 C C . LEU B 1 262 ? -25.672 -10.164 -2.633 1 54.72 262 LEU B C 1
ATOM 4104 O O . LEU B 1 262 ? -24.578 -10.148 -2.045 1 54.72 262 LEU B O 1
ATOM 4108 N N . GLN B 1 263 ? -25.875 -9.953 -3.984 1 54.38 263 GLN B N 1
ATOM 4109 C CA . GLN B 1 263 ? -24.734 -9.711 -4.852 1 54.38 263 GLN B CA 1
ATOM 4110 C C . GLN B 1 263 ? -24.453 -8.219 -4.992 1 54.38 263 GLN B C 1
ATOM 4112 O O . GLN B 1 263 ? -23.625 -7.809 -5.809 1 54.38 263 GLN B O 1
ATOM 4117 N N . PHE B 1 264 ? -25.109 -7.402 -4.195 1 53.19 264 PHE B N 1
ATOM 4118 C CA . PHE B 1 264 ? -24.969 -5.953 -4.168 1 53.19 264 PHE B CA 1
ATOM 4119 C C . PHE B 1 264 ? -25.359 -5.344 -5.512 1 53.19 264 PHE B C 1
ATOM 4121 O O . PHE B 1 264 ? -24.719 -4.402 -5.984 1 53.19 264 PHE B O 1
ATOM 4128 N N . GLU B 1 265 ? -26.109 -5.871 -6.324 1 53.19 265 GLU B N 1
ATOM 4129 C CA . GLU B 1 265 ? -26.734 -5.355 -7.543 1 53.19 265 GLU B CA 1
ATOM 4130 C C . GLU B 1 265 ? -28.078 -4.699 -7.25 1 53.19 265 GLU B C 1
ATOM 4132 O O . GLU B 1 265 ? -28.75 -5.066 -6.285 1 53.19 265 GLU B O 1
#

pLDDT: mean 86.0, std 16.12, range [33.44, 98.81]

InterPro domains:
  IPR001496 SOCS box domain [PF07525] (225-263)
  IPR001496 SOCS box domain [SM00969] (226-265)
  IPR002110 Ankyrin repeat [PF00023] (169-198)
  IPR002110 Ankyrin repeat [PF12796] (8-98)
  IPR002110 Ankyrin repeat [PF12796] (104-164)
  IPR002110 Ankyrin repeat [PR01415] (136-151)
  IPR002110 Ankyrin repeat [PR01415] (183-197)
  IPR002110 Ankyrin repeat [PS50088] (37-69)
  IPR002110 Ankyrin repeat [PS50088] (70-98)
  IPR002110 Ankyrin repeat [PS50088] (135-167)
  IPR002110 Ankyrin repeat [PS50088] (167-199)
  IPR002110 Ankyrin repeat [SM00248] (3-33)
  IPR002110 Ankyrin repeat [SM00248] (37-66)
  IPR002110 Ankyrin repeat [SM00248] (70-99)
  IPR002110 Ankyrin repeat [SM00248] (102-133)
  IPR002110 Ankyrin repeat [SM00248] (135-164)
  IPR002110 Ankyrin repeat [SM00248] (167-196)
  IPR036770 Ankyrin repeat-containing domain superfamily [G3DSA:1.25.40.20] (2-225)
  IPR036770 Ankyrin repeat-containing domain superfamily [SSF48403] (5-207)
  IPR051573 Ankyrin repeat and SOCS box protein-like [PTHR24136] (5-263)

Foldseek 3Di:
DQPPVCNLLSCLLVLVLVSNVVVLVVVPDDQLDQDPQSDGSLLNNLLNVNQSSNLSSVVSPHDQAGAGNQRDTSLLSNLLNLRQNNNVVSVVSPYDQEGDDRADGSLLSNLLNLSQVNLVVSLLSPHDQQDQGLPQGGSLSNCLLVVSQSNNLSSLLLQHQQADDHQQDGSLLNNLLVLVQSNNVSSVLSPYDQCRAHPVRDGSLRSNPDCPRPSNVVSVVSVVDDDDPLSVVLNVCSVVPVSSPCVVVVVVPDPPVVSCSNSVD/DQPPVCNLLSCLLVLVLVSNLVVLVVVPDDQLDQDPQSDGSLLNNLLNVNQSSNLSSVVSPHDQAGAGNQRDTSLLSNLLNLRQNNNVVSVVSPYDQEGDDRADGSLLSNLLNLSQVNLVVSLLSPHDQQDQGLPQGGSLSNCLLVVSQSNNLSSLLLQHQQADDHQQDGSLLNNLLVLVQSNNVSSVLSPYDQCRAHNVRDGSLRSNPDCPRPSNVVSVVSVVDDDDPLSVVLNVCSVVVVSSPCVCVVVVPDPPVVSCSNSVD

Organism: Aplysia californica (NCBI:txid6500)

Nearest PDB structures (foldseek):
  3zng-assembly1_A  TM=9.213E-01  e=2.363E-16  Homo sapiens
  3zkj-assembly1_A  TM=9.188E-01  e=2.814E-16  Homo sapiens
  4uuc-assembly1_A  TM=9.050E-01  e=2.844E-15  Homo sapiens
  5ma5-assembly2_C  TM=5.701E-01  e=1.682E-11  synthetic construct
  5mak-assembly2_C  TM=4.561E-01  e=1.610E-11  synthetic construct

Secondary structure (DSSP, 8-state):
---TT-HHHHHHHHT-HHHHHHHHHTS-S-TT---TT---HHHHHHHTT-HHHHHHHHHTT--TT---TTS--HHHHHHHHT-HHHHHHHHHTT--SS---SS--HHHHHHHTT-THHHHHHHHTT--TT--BTTTBSHHHHHHHHT-HHHHHHHHHTT--TT--BTTB-HHHHHHHTT-HHHHHHHHHTT--TT---TTS--TGGG---TT-HHHHHHHHHHHSPPPHHHHHHHHHHHHTTGGGTTSGGGTT--HHHHHHHTT-/---TT-HHHHHHHHT-HHHHHHHHHTS-S-TT---TT---HHHHHHHTT-HHHHHHHHHTT--TT---TTS--HHHHHHHHT-HHHHHHHHHTT--SS---SS--HHHHHHHTT-THHHHHHHHTT--TTPPBTTTBSHHHHHHHHT-HHHHHHHHHTT--TT--BTTB-HHHHHHHTT-HHHHHHHHHTT--TT---TTS--TGGG---TT-HHHHHHHHHHHSPPPHHHHHHHHHHHHTTGGGTTSGGGTT--HHHHHHHTT-

Solvent-accessible surface area (backbone atoms only — not comparable to full-atom values): 27810 Å² total; per-residue (Å²): 131,79,57,78,88,40,56,59,35,47,25,16,44,70,46,37,46,68,60,37,52,52,48,55,69,68,62,81,51,64,63,67,43,60,48,98,56,35,44,31,24,49,35,33,2,24,40,59,57,20,51,70,30,35,52,51,42,46,75,68,63,34,68,55,68,56,46,28,76,52,42,34,28,26,56,26,22,12,25,50,55,50,41,58,68,48,42,49,51,41,49,74,69,66,32,62,62,70,61,80,76,66,67,61,46,34,63,39,33,12,38,72,62,53,28,33,79,49,48,59,58,42,42,75,69,62,33,70,57,67,56,65,39,98,83,59,29,24,38,52,31,44,16,29,58,63,63,33,59,62,28,36,49,46,41,46,72,52,48,36,69,47,67,59,63,44,87,41,37,31,27,53,38,38,13,27,54,60,54,36,47,71,52,39,51,53,40,46,76,68,62,31,61,74,78,52,48,28,79,85,66,41,30,28,47,57,50,28,67,48,75,81,33,66,44,28,48,49,46,51,49,56,71,71,45,81,73,54,68,64,57,53,48,46,48,52,47,45,67,70,39,57,37,71,56,39,85,51,33,79,73,43,91,57,58,67,69,56,52,36,54,68,66,75,98,129,78,56,79,87,40,56,59,36,46,24,16,45,70,47,36,45,70,60,37,51,51,49,53,70,69,61,83,52,63,64,67,44,58,48,98,56,36,44,31,25,51,36,34,2,25,41,59,57,20,52,69,30,34,52,52,42,47,74,69,64,33,67,56,69,56,44,28,75,55,41,35,30,27,56,26,23,12,25,51,54,49,40,59,68,47,42,48,51,42,50,76,69,66,32,63,61,69,61,80,76,65,66,63,46,33,61,39,33,12,37,72,62,52,28,35,78,48,50,60,59,42,41,76,70,63,35,71,58,67,55,65,39,99,82,60,28,24,36,52,33,43,16,28,59,62,63,34,58,62,29,36,47,46,40,46,73,52,47,36,68,48,68,57,63,46,88,39,37,28,27,51,38,38,14,27,55,60,54,36,46,72,51,39,51,51,40,47,77,70,61,30,60,74,77,50,48,28,78,85,67,40,31,27,47,60,51,28,63,46,75,80,34,66,44,27,48,50,44,52,49,57,71,70,44,80,74,54,69,66,56,52,48,45,50,51,47,45,66,68,41,55,38,70,59,40,82,49,35,78,72,43,91,55,57,67,67,55,51,36,55,68,66,75,96

Sequence (530 aa):
MTDLRYPLHAAAREGRHDDLKSLLLCGLHDVNEATFELVRPLHEACFCGQYECAALLIEHGANVNLSNIDGGTALCDACCNGNLKIIELLLNSGANVNPPFLMTTPVHEAVFRDNWKCLELLSKHGALLDKNDCHYGTPLHVAAYKGYIKSAEALLKAGASPNVSKTHQTPLHEAARSQDLPLVHMLLEHGADVYARDSQGCTARQLVPCSTSLCKLYLQEWERTPKTLRFHCRMVIRRAVDVKKLKCPMQLNLPKILVRFLQFEMTDLRYPLHAAAREGRHDDLKSLLLCGLHDVNEATFELVRPLHEACFCGQYECAALLIEHGANVNLSNIDGGTALCDACCNGNLKIIELLLNSGANVNPPFLMTTPVHEAVFRDNWKCLELLSKHGALLDKNDCHYGTPLHVAAYKGYIKSAEALLKAGASPNVSKTHQTPLHEAARSQDLPLVHMLLEHGADVYARDSQGCTARQLVPCSTSLCKLYLQEWERTPKTLRFHCRMVIRRAVDVKKLKCPMQLNLPKILVRFLQFE

Radius of gyration: 26.54 Å; Cα contacts (8 Å, |Δi|>4): 958; chains: 2; bounding box: 71×79×52 Å